Protein AF-A0AAE9XH60-F1 (afdb_monomer_lite)

Secondary structure (DSSP, 8-state):
-HHHHHHHHHHHHTT-HHHHHHHHHHHHHHHHHHHHHHHHHHHHHHHHHHTTS-SSS-TTGGGSSSTTS---------S-S--BTTB-HHHHHHHHHHBT-BTTPPPPTHHHHTS---HHHHHHHHHHTTSEEEPPHHHHGGGS-HHHHHHHHHHTT----S-HHHHHHHHHHHS-GGGTTTTSPPBEEE-HHHHHHHHHTHHHHHHHHTPPTTSSSSTTTTGGGTT-SS-HHHHHHHHHHHHHHHHHHTT-HHHHHHHHHHHHHHHHHTT-HHHHHHHHHHHHHHHHHT--TT--S---S-TT----HHHHHHHHHHHHHHT--HHHHHHHHHHHHHHHHHHHSS---SSSHHHHHHHHHHHHHS-HHHHHHHHHHHHHTS-GGG-

Organism: NCBI:txid81947

Structure (mmCIF, N/CA/C/O backbone):
data_AF-A0AAE9XH60-F1
#
_entry.id   AF-A0AAE9XH60-F1
#
loop_
_atom_site.group_PDB
_atom_site.id
_atom_site.type_symbol
_atom_site.label_atom_id
_atom_site.label_alt_id
_atom_site.label_comp_id
_atom_site.label_asym_id
_atom_site.label_entity_id
_atom_site.label_seq_id
_atom_site.pdbx_PDB_ins_code
_atom_site.Cartn_x
_atom_site.Cartn_y
_atom_site.Cartn_z
_atom_site.occupancy
_atom_site.B_iso_or_equiv
_atom_site.auth_seq_id
_atom_site.auth_comp_id
_atom_site.auth_asym_id
_atom_site.auth_atom_id
_atom_site.pdbx_PDB_model_num
ATOM 1 N N . MET A 1 1 ? 14.875 56.771 -3.439 1.00 47.34 1 MET A N 1
ATOM 2 C CA . MET A 1 1 ? 14.968 55.932 -2.217 1.00 47.34 1 MET A CA 1
ATOM 3 C C . MET A 1 1 ? 15.640 54.571 -2.440 1.00 47.34 1 MET A C 1
ATOM 5 O O . MET A 1 1 ? 16.489 54.222 -1.636 1.00 47.34 1 MET A O 1
ATOM 9 N N . LYS A 1 2 ? 15.346 53.826 -3.523 1.00 45.19 2 LYS A N 1
ATOM 10 C CA . LYS A 1 2 ? 15.905 52.473 -3.769 1.00 45.19 2 LYS A CA 1
ATOM 11 C C . LYS A 1 2 ? 17.440 52.401 -3.945 1.00 45.19 2 LYS A C 1
ATOM 13 O O . LYS A 1 2 ? 18.044 51.425 -3.525 1.00 45.19 2 LYS A O 1
ATOM 18 N N . TRP A 1 3 ? 18.081 53.445 -4.477 1.00 43.66 3 TRP A N 1
ATOM 19 C CA . TRP A 1 3 ? 19.537 53.461 -4.717 1.00 43.66 3 TRP A CA 1
ATOM 20 C C . TRP A 1 3 ? 20.393 53.748 -3.470 1.00 43.66 3 TRP A C 1
ATOM 22 O O . TRP A 1 3 ? 21.514 53.261 -3.369 1.00 43.66 3 TRP A O 1
ATOM 32 N N . ILE A 1 4 ? 19.849 54.469 -2.483 1.00 50.78 4 ILE A N 1
ATOM 33 C CA . ILE A 1 4 ? 20.555 54.797 -1.229 1.00 50.78 4 ILE A CA 1
ATOM 34 C C . ILE A 1 4 ? 20.673 53.557 -0.328 1.00 50.78 4 ILE A C 1
ATOM 36 O O . ILE A 1 4 ? 21.695 53.350 0.317 1.00 50.78 4 ILE A O 1
ATOM 40 N N . VAL A 1 5 ? 19.660 52.684 -0.348 1.00 58.56 5 VAL A N 1
ATOM 41 C CA . VAL A 1 5 ? 19.666 51.409 0.389 1.00 58.56 5 VAL A CA 1
ATOM 42 C C . VAL A 1 5 ? 20.679 50.424 -0.211 1.00 58.56 5 VAL A C 1
ATOM 44 O O . VAL A 1 5 ? 21.355 49.712 0.528 1.00 58.56 5 VAL A O 1
ATOM 47 N N . LEU A 1 6 ? 20.844 50.427 -1.539 1.00 56.94 6 LEU A N 1
ATOM 48 C CA . LEU A 1 6 ? 21.797 49.556 -2.234 1.00 56.94 6 LEU A CA 1
ATOM 49 C C . LEU A 1 6 ? 23.259 49.936 -1.928 1.00 56.94 6 LEU A C 1
ATOM 51 O O . LEU A 1 6 ? 24.087 49.059 -1.701 1.00 56.94 6 LEU A O 1
ATOM 55 N N . LEU A 1 7 ? 23.556 51.239 -1.853 1.00 55.78 7 LEU A N 1
ATOM 56 C CA . LEU A 1 7 ? 24.882 51.759 -1.487 1.00 55.78 7 LEU A CA 1
ATOM 57 C C . LEU A 1 7 ? 25.247 51.471 -0.021 1.00 55.78 7 LEU A C 1
ATOM 59 O O . LEU A 1 7 ? 26.394 51.130 0.263 1.00 55.78 7 LEU A O 1
ATOM 63 N N . PHE A 1 8 ? 24.278 51.531 0.899 1.00 55.59 8 PHE A N 1
ATOM 64 C CA . PHE A 1 8 ? 24.496 51.167 2.305 1.00 55.59 8 PHE A CA 1
ATOM 65 C C . PHE A 1 8 ? 24.752 49.666 2.500 1.00 55.59 8 PHE A C 1
ATOM 67 O O . PHE A 1 8 ? 25.595 49.288 3.311 1.00 55.59 8 PHE A O 1
ATOM 74 N N . LEU A 1 9 ? 24.076 48.805 1.733 1.00 54.19 9 LEU A N 1
ATOM 75 C CA . LEU A 1 9 ? 24.290 47.355 1.781 1.00 54.19 9 LEU A CA 1
ATOM 76 C C . LEU A 1 9 ? 25.661 46.954 1.216 1.00 54.19 9 LEU A C 1
ATOM 78 O O . LEU A 1 9 ? 26.329 46.102 1.796 1.00 54.19 9 LEU A O 1
ATOM 82 N N . LEU A 1 10 ? 26.123 47.612 0.147 1.00 55.69 10 LEU A N 1
ATOM 83 C CA . LEU A 1 10 ? 27.449 47.37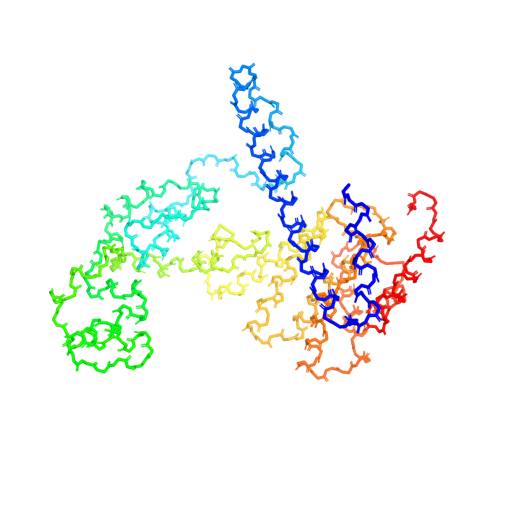6 -0.440 1.00 55.69 10 LEU A CA 1
ATOM 84 C C . LEU A 1 10 ? 28.598 47.762 0.505 1.00 55.69 10 LEU A C 1
ATOM 86 O O . LEU A 1 10 ? 29.584 47.034 0.592 1.00 55.69 10 LEU A O 1
ATOM 90 N N . ALA A 1 11 ? 28.451 48.851 1.266 1.00 52.69 11 ALA A N 1
ATOM 91 C CA . ALA A 1 11 ? 29.436 49.249 2.274 1.00 52.69 11 ALA A CA 1
ATOM 92 C C . ALA A 1 11 ? 29.479 48.289 3.483 1.00 52.69 11 ALA A C 1
ATOM 94 O O . ALA A 1 11 ? 30.538 48.083 4.071 1.00 52.69 11 ALA A O 1
ATOM 95 N N . PHE A 1 12 ? 28.350 47.663 3.836 1.00 52.47 12 PHE A N 1
ATOM 96 C CA . PHE A 1 12 ? 28.241 46.758 4.988 1.00 52.47 12 PHE A CA 1
ATOM 97 C C . PHE A 1 12 ? 28.785 45.342 4.700 1.00 52.47 12 PHE A C 1
ATOM 99 O O . PHE A 1 12 ? 29.348 44.691 5.583 1.00 52.47 12 PHE A O 1
ATOM 106 N N . VAL A 1 13 ? 28.682 44.878 3.448 1.00 56.28 13 VAL A N 1
ATOM 107 C CA . VAL A 1 13 ? 29.191 43.566 2.994 1.00 56.28 13 VAL A CA 1
ATOM 108 C C . VAL A 1 13 ? 30.725 43.490 3.023 1.00 56.28 13 VAL A C 1
ATOM 110 O O . VAL A 1 13 ? 31.279 42.417 3.252 1.00 56.28 13 VAL A O 1
ATOM 113 N N . LEU A 1 14 ? 31.424 44.623 2.892 1.00 56.66 14 LEU A N 1
ATOM 114 C CA . LEU A 1 14 ? 32.892 44.685 2.920 1.00 56.66 14 LEU A CA 1
ATOM 115 C C . LEU A 1 14 ? 33.515 44.528 4.321 1.00 56.66 14 LEU A C 1
ATOM 117 O O . LEU A 1 14 ? 34.731 44.389 4.415 1.00 56.66 14 LEU A O 1
ATOM 121 N N . HIS A 1 15 ? 32.730 44.550 5.406 1.00 55.91 15 HIS A N 1
ATOM 122 C CA . HIS A 1 15 ? 33.256 44.422 6.777 1.00 55.91 15 HIS A CA 1
ATOM 123 C C . HIS A 1 15 ? 32.816 43.150 7.522 1.00 55.91 15 HIS A C 1
ATOM 125 O O . HIS A 1 15 ? 33.519 42.731 8.437 1.00 55.91 15 HIS A O 1
ATOM 131 N N . TYR A 1 16 ? 31.713 42.492 7.132 1.00 57.22 16 TYR A N 1
ATOM 132 C CA . TYR A 1 16 ? 31.196 41.300 7.832 1.00 57.22 16 TYR A CA 1
ATOM 133 C C . TYR A 1 16 ? 30.570 40.269 6.865 1.00 57.22 16 TYR A C 1
ATOM 135 O O . TYR A 1 16 ? 29.342 40.156 6.783 1.00 57.22 16 TYR A O 1
ATOM 143 N N . PRO A 1 17 ? 31.376 39.485 6.123 1.00 56.09 17 PRO A N 1
ATOM 144 C CA . PRO A 1 17 ? 30.896 38.692 4.983 1.00 56.09 17 PRO A CA 1
ATOM 145 C C . PRO A 1 17 ? 29.985 37.509 5.361 1.00 56.09 17 PRO A C 1
ATOM 147 O O . PRO A 1 17 ? 29.078 37.171 4.606 1.00 56.09 17 PRO A O 1
ATOM 150 N N . LEU A 1 18 ? 30.159 36.893 6.539 1.00 51.31 18 LEU A N 1
ATOM 151 C CA . LEU A 1 18 ? 29.375 35.704 6.920 1.00 51.31 18 LEU A CA 1
ATOM 152 C C . LEU A 1 18 ? 27.974 36.024 7.471 1.00 51.31 18 LEU A C 1
ATOM 154 O O . LEU A 1 18 ? 27.040 35.255 7.262 1.00 51.31 18 LEU A O 1
ATOM 158 N N . GLN A 1 19 ? 27.811 37.151 8.170 1.00 52.44 19 GLN A N 1
ATOM 159 C CA . GLN A 1 19 ? 26.521 37.552 8.754 1.00 52.44 19 GLN A CA 1
ATOM 160 C C . GLN A 1 19 ? 25.646 38.327 7.759 1.00 52.44 19 GLN A C 1
ATOM 162 O O . GLN A 1 19 ? 24.423 38.323 7.864 1.00 52.44 19 GLN A O 1
ATOM 167 N N . THR A 1 20 ? 26.250 38.962 6.754 1.00 56.00 20 THR A N 1
ATOM 168 C CA . THR A 1 20 ? 25.506 39.667 5.701 1.00 56.00 20 THR A CA 1
ATOM 169 C C . THR A 1 20 ? 24.875 38.707 4.696 1.00 56.00 20 THR A C 1
ATOM 171 O O . THR A 1 20 ? 23.743 38.934 4.277 1.00 56.00 20 THR A O 1
ATOM 174 N N . LEU A 1 21 ? 25.530 37.585 4.380 1.00 55.81 21 LEU A N 1
ATOM 175 C CA . LEU A 1 21 ? 24.995 36.555 3.480 1.00 55.81 21 LEU A CA 1
ATOM 176 C C . LEU A 1 21 ? 23.714 35.897 4.015 1.00 55.81 21 LEU A C 1
ATOM 178 O O . LEU A 1 21 ? 22.765 35.689 3.260 1.00 55.81 21 LEU A O 1
ATOM 182 N N . THR A 1 22 ? 23.645 35.628 5.321 1.00 56.66 22 THR A N 1
ATOM 183 C CA . THR A 1 22 ? 22.450 35.054 5.962 1.00 56.66 22 THR A CA 1
ATOM 184 C C . THR A 1 22 ? 21.297 36.051 6.034 1.00 56.66 22 THR A C 1
ATOM 186 O O . THR A 1 22 ? 20.153 35.677 5.778 1.00 56.66 22 THR A O 1
ATOM 189 N N . ILE A 1 23 ? 21.580 37.329 6.298 1.00 61.91 23 ILE A N 1
ATOM 190 C CA . ILE A 1 23 ? 20.565 38.394 6.297 1.00 61.91 23 ILE A CA 1
ATOM 191 C C . ILE A 1 23 ? 20.025 38.632 4.880 1.00 61.91 23 ILE A C 1
ATOM 193 O O . ILE A 1 23 ? 18.813 38.741 4.697 1.00 61.91 23 ILE A O 1
ATOM 197 N N . VAL A 1 24 ? 20.890 38.644 3.861 1.00 66.44 24 VAL A N 1
ATOM 198 C CA . VAL A 1 24 ? 20.470 38.776 2.455 1.00 66.44 24 VAL A CA 1
ATOM 199 C C . VAL A 1 24 ? 19.635 37.569 2.023 1.00 66.44 24 VAL A C 1
ATOM 201 O O . VAL A 1 24 ? 18.559 37.757 1.459 1.00 66.44 24 VAL A O 1
ATOM 204 N N . ALA A 1 25 ? 20.052 36.343 2.354 1.00 63.31 25 ALA A N 1
ATOM 205 C CA . ALA A 1 25 ? 19.274 35.135 2.067 1.00 63.31 25 ALA A CA 1
ATOM 206 C C . ALA A 1 25 ? 17.896 35.153 2.753 1.00 63.31 25 ALA A C 1
ATOM 208 O O . ALA A 1 25 ? 16.892 34.766 2.150 1.00 63.31 25 ALA A O 1
ATOM 209 N N . PHE A 1 26 ? 17.820 35.662 3.986 1.00 64.19 26 PHE A N 1
ATOM 210 C CA . PHE A 1 26 ? 16.566 35.807 4.723 1.00 64.19 26 PHE A CA 1
ATOM 211 C C . PHE A 1 26 ? 15.634 36.852 4.088 1.00 64.19 26 PHE A C 1
ATOM 213 O O . PHE A 1 26 ? 14.449 36.582 3.894 1.00 64.19 26 PHE A O 1
ATOM 220 N N . ILE A 1 27 ? 16.162 38.009 3.677 1.00 68.88 27 ILE A N 1
ATOM 221 C CA . ILE A 1 27 ? 15.387 39.065 3.001 1.00 68.88 27 ILE A CA 1
ATOM 222 C C . ILE A 1 27 ? 14.888 38.598 1.624 1.00 68.88 27 ILE A C 1
ATOM 224 O O . ILE A 1 27 ? 13.738 38.861 1.266 1.00 68.88 27 ILE A O 1
ATOM 228 N N . VAL A 1 28 ? 15.713 37.874 0.860 1.00 75.56 28 VAL A N 1
ATOM 229 C CA . VAL A 1 28 ? 15.308 37.282 -0.428 1.00 75.56 28 VAL A CA 1
ATOM 230 C C . VAL A 1 28 ? 14.214 36.232 -0.218 1.00 75.56 28 VAL A C 1
ATOM 232 O O . VAL A 1 28 ? 13.217 36.242 -0.936 1.00 75.56 28 VAL A O 1
ATOM 235 N N . SER A 1 29 ? 14.339 35.391 0.811 1.00 62.66 29 SER A N 1
ATOM 236 C CA . SER A 1 29 ? 13.329 34.379 1.152 1.00 62.66 29 SER A CA 1
ATOM 237 C C . SER A 1 29 ? 11.988 35.004 1.552 1.00 62.66 29 SER A C 1
ATOM 239 O O . SER A 1 29 ? 10.938 34.526 1.126 1.00 62.66 29 SER A O 1
ATOM 241 N N . ILE A 1 30 ? 12.007 36.104 2.315 1.00 68.50 30 ILE A N 1
ATOM 242 C CA . ILE A 1 30 ? 10.795 36.860 2.666 1.00 68.50 30 ILE A CA 1
ATOM 243 C C . ILE A 1 30 ? 10.159 37.480 1.419 1.00 68.50 30 ILE A C 1
ATOM 245 O O . ILE A 1 30 ? 8.950 37.361 1.243 1.00 68.50 30 ILE A O 1
ATOM 249 N N . ASN A 1 31 ? 10.944 38.094 0.529 1.00 68.69 31 ASN A N 1
ATOM 250 C CA . ASN A 1 31 ? 10.406 38.682 -0.702 1.00 68.69 31 ASN A CA 1
ATOM 251 C C . ASN A 1 31 ? 9.804 37.626 -1.640 1.00 68.69 31 ASN A C 1
ATOM 253 O O . ASN A 1 31 ? 8.709 37.836 -2.156 1.00 68.69 31 ASN A O 1
ATOM 257 N N . LEU A 1 32 ? 10.451 36.467 -1.806 1.00 65.81 32 LEU A N 1
ATOM 258 C CA . LEU A 1 32 ? 9.902 35.351 -2.588 1.00 65.81 32 LEU A CA 1
ATOM 259 C C . LEU A 1 32 ? 8.606 34.805 -1.973 1.00 65.81 32 LEU A C 1
ATOM 261 O O . LEU A 1 32 ? 7.656 34.495 -2.692 1.00 65.81 32 LEU A O 1
ATOM 265 N N . PHE A 1 33 ? 8.537 34.721 -0.643 1.00 68.19 33 PHE A N 1
ATOM 266 C CA . PHE A 1 33 ? 7.332 34.289 0.064 1.00 68.19 33 PHE A CA 1
ATOM 267 C C . PHE A 1 33 ? 6.174 35.287 -0.083 1.00 68.19 33 PHE A C 1
ATOM 269 O O . PHE A 1 33 ? 5.034 34.874 -0.301 1.00 68.19 33 PHE A O 1
ATOM 276 N N . LEU A 1 34 ? 6.453 36.590 0.013 1.00 62.59 34 LEU A N 1
ATOM 277 C CA . LEU A 1 34 ? 5.450 37.640 -0.164 1.00 62.59 34 LEU A CA 1
ATOM 278 C C . LEU A 1 34 ? 4.940 37.689 -1.607 1.00 62.59 34 LEU A C 1
ATOM 280 O O . LEU A 1 34 ? 3.728 37.723 -1.806 1.00 62.59 34 LEU A O 1
ATOM 284 N N . HIS A 1 35 ? 5.825 37.565 -2.598 1.00 65.00 35 HIS A N 1
ATOM 285 C CA . HIS A 1 35 ? 5.431 37.553 -4.006 1.00 65.00 35 HIS A CA 1
ATOM 286 C C . HIS A 1 35 ? 4.555 36.338 -4.355 1.00 65.00 35 HIS A C 1
ATOM 288 O O . HIS A 1 35 ? 3.482 36.486 -4.934 1.00 65.00 35 HIS A O 1
ATOM 294 N N . LYS A 1 36 ? 4.922 35.142 -3.871 1.00 58.06 36 LYS A N 1
ATOM 295 C CA . LYS A 1 36 ? 4.117 33.918 -4.043 1.00 58.06 36 LYS A CA 1
ATOM 296 C C . LYS A 1 36 ? 2.751 34.000 -3.349 1.00 58.06 36 LYS A C 1
ATOM 298 O O . LYS A 1 36 ? 1.792 33.339 -3.750 1.00 58.06 36 LYS A O 1
ATOM 303 N N . ARG A 1 37 ? 2.645 34.792 -2.277 1.00 59.28 37 ARG A N 1
ATOM 304 C CA . ARG A 1 37 ? 1.380 35.052 -1.578 1.00 59.28 37 ARG A CA 1
ATOM 305 C C . ARG A 1 37 ? 0.504 36.042 -2.346 1.00 59.28 37 ARG A C 1
ATOM 307 O O . ARG A 1 37 ? -0.710 35.855 -2.357 1.00 59.28 37 ARG A O 1
ATOM 314 N N . GLU A 1 38 ? 1.095 37.044 -2.988 1.00 62.09 38 GLU A N 1
ATOM 315 C CA . GLU A 1 38 ? 0.388 37.969 -3.880 1.00 62.09 38 GLU A CA 1
ATOM 316 C C . GLU A 1 38 ? -0.140 37.252 -5.127 1.00 62.09 38 GLU A C 1
ATOM 318 O O . GLU A 1 38 ? -1.332 37.370 -5.391 1.00 62.09 38 GLU A O 1
ATOM 323 N N . GLU A 1 39 ? 0.657 36.403 -5.789 1.00 62.69 39 GLU A N 1
ATOM 324 C CA . GLU A 1 39 ? 0.196 35.567 -6.918 1.00 62.69 39 GLU A CA 1
ATOM 325 C C . GLU A 1 39 ? -0.960 34.636 -6.526 1.00 62.69 39 GLU A C 1
ATOM 327 O O . GLU A 1 39 ? -1.940 34.474 -7.248 1.00 62.69 39 GLU A O 1
ATOM 332 N N . LYS A 1 40 ? -0.894 34.025 -5.337 1.00 54.19 40 LYS A N 1
ATOM 333 C CA . LYS A 1 40 ? -1.969 33.144 -4.857 1.00 54.19 40 LYS A CA 1
ATOM 334 C C . LYS A 1 40 ? -3.251 33.914 -4.525 1.00 54.19 40 LYS A C 1
ATOM 336 O O . LYS A 1 40 ? -4.346 33.358 -4.626 1.00 54.19 40 LYS A O 1
ATOM 341 N N . ASN A 1 41 ? -3.123 35.171 -4.106 1.00 52.34 41 ASN A N 1
ATOM 342 C CA . ASN A 1 41 ? -4.258 36.044 -3.832 1.00 52.34 41 ASN A CA 1
ATOM 343 C C . ASN A 1 41 ? -4.838 36.643 -5.121 1.00 52.34 41 ASN A C 1
ATOM 345 O O . ASN A 1 41 ? -6.061 36.749 -5.209 1.00 52.34 41 ASN A O 1
ATOM 349 N N . SER A 1 42 ? -4.015 36.961 -6.127 1.00 53.25 42 SER A N 1
ATOM 350 C CA . SER A 1 42 ? -4.494 37.389 -7.445 1.00 53.25 42 SER A CA 1
ATOM 351 C C . SER A 1 42 ? -5.225 36.250 -8.152 1.00 53.25 42 SER A C 1
ATOM 353 O O . SER A 1 42 ? -6.370 36.458 -8.535 1.00 53.25 42 SER A O 1
ATOM 355 N N . LEU A 1 43 ? -4.682 35.021 -8.157 1.00 45.84 43 LEU A N 1
ATOM 356 C CA . LEU A 1 43 ? -5.385 33.839 -8.688 1.00 45.84 43 LEU A CA 1
ATOM 357 C C . LEU A 1 43 ? -6.722 33.584 -7.979 1.00 45.84 43 LEU A C 1
ATOM 359 O O . LEU A 1 43 ? -7.718 33.272 -8.619 1.00 45.84 43 LEU A O 1
ATOM 363 N N . LYS A 1 44 ? -6.781 33.726 -6.648 1.00 40.28 44 LYS A N 1
ATOM 364 C CA . LYS A 1 44 ? -8.047 33.584 -5.905 1.00 40.28 44 LYS A CA 1
ATOM 365 C C . LYS A 1 44 ? -9.064 34.672 -6.243 1.00 40.28 44 LYS A C 1
ATOM 367 O O . LYS A 1 44 ? -10.261 34.405 -6.192 1.00 40.28 44 LYS A O 1
ATOM 372 N N . THR A 1 45 ? -8.608 35.886 -6.537 1.00 42.44 45 THR A N 1
ATOM 373 C CA . THR A 1 45 ? -9.490 37.001 -6.909 1.00 42.44 45 THR A CA 1
ATOM 374 C C . THR A 1 45 ? -10.011 36.805 -8.334 1.00 42.44 45 THR A C 1
ATOM 376 O O . THR A 1 45 ? -11.209 36.926 -8.561 1.00 42.44 45 THR A O 1
ATOM 379 N N . GLU A 1 46 ? -9.152 36.345 -9.243 1.00 41.34 46 GLU A N 1
ATOM 380 C CA . GLU A 1 46 ? -9.474 36.041 -10.641 1.00 41.34 46 GLU A CA 1
ATOM 381 C C . GLU A 1 46 ? -10.448 34.853 -10.776 1.00 41.34 46 GLU A C 1
ATOM 383 O O . GLU A 1 46 ? -11.403 34.927 -11.548 1.00 41.34 46 GLU A O 1
ATOM 388 N N . ILE A 1 47 ? -10.302 33.810 -9.943 1.00 43.81 47 ILE A N 1
ATOM 389 C CA . ILE A 1 47 ? -11.246 32.674 -9.835 1.00 43.81 47 ILE A CA 1
ATOM 390 C C . ILE A 1 47 ? -12.615 33.120 -9.285 1.00 43.81 47 ILE A C 1
ATOM 392 O O . ILE A 1 47 ? -13.664 32.663 -9.738 1.00 43.81 47 ILE A O 1
ATOM 396 N N . ASN A 1 48 ? -12.637 34.041 -8.318 1.00 37.66 48 ASN A N 1
ATOM 397 C CA . ASN A 1 48 ? -13.888 34.545 -7.744 1.00 37.66 48 ASN A CA 1
ATOM 398 C C . ASN A 1 48 ? -14.622 35.530 -8.675 1.00 37.66 48 ASN A C 1
ATOM 400 O O . ASN A 1 48 ? -15.847 35.635 -8.601 1.00 37.66 48 ASN A O 1
ATOM 404 N N . GLU A 1 49 ? -13.904 36.236 -9.552 1.00 39.75 49 GLU A N 1
ATOM 405 C CA . GLU A 1 49 ? -14.493 37.098 -10.586 1.00 39.75 49 GLU A CA 1
ATOM 406 C C . GLU A 1 49 ? -14.995 36.296 -11.801 1.00 39.75 49 GLU A C 1
ATOM 408 O O . GLU A 1 49 ? -16.060 36.610 -12.336 1.00 39.75 49 GLU A O 1
ATOM 413 N N . THR A 1 50 ? -14.329 35.197 -12.179 1.00 40.38 50 THR A N 1
ATOM 414 C CA . THR A 1 50 ? -14.819 34.277 -13.231 1.00 40.38 50 THR A CA 1
ATOM 415 C C . THR A 1 50 ? -16.071 33.499 -12.813 1.00 40.38 50 THR A C 1
ATOM 417 O O . THR A 1 50 ? -16.952 33.281 -13.646 1.00 40.38 50 THR A O 1
ATOM 420 N N . HIS A 1 51 ? -16.234 33.176 -11.524 1.00 38.34 51 HIS A N 1
ATOM 421 C CA . HIS A 1 51 ? -17.461 32.557 -11.000 1.00 38.34 51 HIS A CA 1
ATOM 422 C C . HIS A 1 51 ? -18.662 33.511 -10.887 1.00 38.34 51 HIS A C 1
ATOM 424 O O . HIS A 1 51 ? -19.792 33.041 -10.811 1.00 38.34 51 HIS A O 1
ATOM 430 N N . LYS A 1 52 ? -18.458 34.837 -10.905 1.00 36.38 52 LYS A N 1
ATOM 431 C CA . LYS A 1 52 ? -19.563 35.817 -10.926 1.00 36.38 52 LYS A CA 1
ATOM 432 C C . LYS A 1 52 ? -20.050 36.177 -12.333 1.00 36.38 52 LYS A C 1
ATOM 434 O O . LYS A 1 52 ? -21.138 36.726 -12.456 1.00 36.38 52 LYS A O 1
ATOM 439 N N . ASN A 1 53 ? -19.274 35.865 -13.374 1.00 35.00 53 ASN A N 1
ATOM 440 C CA . ASN A 1 53 ? -19.574 36.233 -14.763 1.00 35.00 53 ASN A CA 1
ATOM 441 C C . ASN A 1 53 ? -19.962 35.044 -15.667 1.00 35.00 53 ASN A C 1
ATOM 443 O O . ASN A 1 53 ? -20.151 35.236 -16.864 1.00 35.00 53 ASN A O 1
ATOM 447 N N . THR A 1 54 ? -20.119 33.832 -15.123 1.00 35.16 54 THR A N 1
ATOM 448 C CA . THR A 1 54 ? -20.474 32.615 -15.884 1.00 35.16 54 THR A CA 1
ATOM 449 C C . THR A 1 54 ? -21.842 32.023 -15.517 1.00 35.16 54 THR A C 1
ATOM 451 O O . THR A 1 54 ? -22.043 30.820 -15.614 1.00 35.16 54 THR A O 1
ATOM 454 N N . ASP A 1 55 ? -22.830 32.863 -15.191 1.00 35.19 55 ASP A N 1
ATOM 455 C CA . ASP A 1 55 ? -24.244 32.445 -15.071 1.00 35.19 55 ASP A CA 1
ATOM 456 C C . ASP A 1 55 ? -24.996 32.410 -16.423 1.00 35.19 55 ASP A C 1
ATOM 458 O O . ASP A 1 55 ? -26.222 32.357 -16.459 1.00 35.19 55 ASP A O 1
ATOM 462 N N . ASN A 1 56 ? -24.294 32.433 -17.567 1.00 36.47 56 ASN A N 1
ATOM 463 C CA . ASN A 1 56 ? -24.940 32.351 -18.886 1.00 36.47 56 ASN A CA 1
ATOM 464 C C . ASN A 1 56 ? -24.048 31.769 -20.003 1.00 36.47 56 ASN A C 1
ATOM 466 O O . ASN A 1 56 ? -23.891 32.360 -21.072 1.00 36.47 56 ASN A O 1
ATOM 470 N N . SER A 1 57 ? -23.481 30.578 -19.795 1.00 33.31 57 SER A N 1
ATOM 471 C CA . SER A 1 57 ? -22.863 29.815 -20.893 1.00 33.31 57 SER A CA 1
ATOM 472 C C . SER A 1 57 ? -23.028 28.301 -20.727 1.00 33.31 57 SER A C 1
ATOM 474 O O . SER A 1 57 ? -23.016 27.775 -19.619 1.00 33.31 57 SER A O 1
ATOM 476 N N . ASN A 1 58 ? -23.242 27.637 -21.863 1.00 34.53 58 ASN A N 1
ATOM 477 C CA . ASN A 1 58 ? -23.681 26.252 -22.055 1.00 34.53 58 ASN A CA 1
ATOM 478 C C . ASN A 1 58 ? -22.682 25.218 -21.462 1.00 34.53 58 ASN A C 1
ATOM 480 O O . ASN A 1 58 ? -21.482 25.377 -21.685 1.00 34.53 58 ASN A O 1
ATOM 484 N N . PRO A 1 59 ? -23.112 24.133 -20.775 1.00 32.22 59 PRO A N 1
ATOM 485 C CA . PRO A 1 59 ? -22.223 23.240 -20.007 1.00 32.22 59 PRO A CA 1
ATOM 486 C C . PRO A 1 59 ? -21.207 22.402 -20.809 1.00 32.22 59 PRO A C 1
ATOM 488 O O . PRO A 1 59 ? -20.462 21.628 -20.212 1.00 32.22 59 PRO A O 1
ATOM 491 N N . ASN A 1 60 ? -21.167 22.513 -22.139 1.00 36.22 60 ASN A N 1
ATOM 492 C CA . ASN A 1 60 ? -20.363 21.630 -22.989 1.00 36.22 60 ASN A CA 1
ATOM 493 C C . ASN A 1 60 ? -18.906 22.082 -23.192 1.00 36.22 60 ASN A C 1
ATOM 495 O O . ASN A 1 60 ? -18.068 21.249 -23.528 1.00 36.22 60 ASN A O 1
ATOM 499 N N . ASP A 1 61 ? -18.561 23.343 -22.925 1.00 30.80 61 ASP A N 1
ATOM 500 C CA . ASP A 1 61 ? -17.211 23.850 -23.232 1.00 30.80 61 ASP A CA 1
ATOM 501 C C . ASP A 1 61 ? -16.175 23.583 -22.119 1.00 30.80 61 ASP A C 1
ATOM 503 O O . ASP A 1 61 ? -14.969 23.645 -22.353 1.00 30.80 61 ASP A O 1
ATOM 507 N N . LEU A 1 62 ? -16.616 23.170 -20.924 1.00 31.11 62 LEU A N 1
ATOM 508 C CA . LEU A 1 62 ? -15.742 22.709 -19.829 1.00 31.11 62 LEU A CA 1
ATOM 509 C C . LEU A 1 62 ? -15.324 21.230 -19.955 1.00 31.11 62 LEU A C 1
ATOM 511 O O . LEU A 1 62 ? -14.489 20.761 -19.179 1.00 31.11 62 LEU A O 1
ATOM 515 N N . MET A 1 63 ? -15.860 20.493 -20.936 1.00 32.38 63 MET A N 1
ATOM 516 C CA . MET A 1 63 ? -15.523 19.080 -21.163 1.00 32.38 63 MET A CA 1
ATOM 517 C C . MET A 1 63 ? -14.272 18.850 -22.024 1.00 32.38 63 MET A C 1
ATOM 519 O O . MET A 1 63 ? -13.747 17.741 -22.025 1.00 32.38 63 MET A O 1
ATOM 523 N N . ILE A 1 64 ? -13.748 19.864 -22.722 1.00 30.27 64 ILE A N 1
ATOM 524 C CA . ILE A 1 64 ? -12.697 19.648 -23.738 1.00 30.27 64 ILE A CA 1
ATOM 525 C C . ILE A 1 64 ? -11.268 19.703 -23.156 1.00 30.27 64 ILE A C 1
ATOM 527 O O . ILE A 1 64 ? -10.349 19.135 -23.737 1.00 30.27 64 ILE A O 1
ATOM 531 N N . TYR A 1 65 ? -11.055 20.298 -21.976 1.00 26.59 65 TYR A N 1
ATOM 532 C CA . TYR A 1 65 ? -9.705 20.415 -21.388 1.00 26.59 65 TYR A CA 1
ATOM 533 C C . TYR A 1 65 ? -9.340 19.304 -20.385 1.00 26.59 65 TYR A C 1
ATOM 535 O O . TYR A 1 65 ? -8.167 19.115 -20.073 1.00 26.59 65 TYR A O 1
ATOM 543 N N . ASN A 1 66 ? -10.322 18.526 -19.913 1.00 32.81 66 ASN A N 1
ATOM 544 C CA . ASN A 1 66 ? -10.110 17.425 -18.959 1.00 32.81 66 ASN A CA 1
ATOM 545 C C . ASN A 1 66 ? -10.124 16.027 -19.609 1.00 32.81 66 ASN A C 1
ATOM 547 O O . ASN A 1 66 ? -9.919 15.028 -18.921 1.00 32.81 66 ASN A O 1
ATOM 551 N N . SER A 1 67 ? -10.327 15.931 -20.928 1.00 31.23 67 SER A N 1
ATOM 552 C CA . SER A 1 67 ? -10.441 14.660 -21.657 1.00 31.23 67 SER A CA 1
ATOM 553 C C . SER A 1 67 ? -9.110 14.074 -22.152 1.00 31.23 67 SER A C 1
ATOM 555 O O . SER A 1 67 ? -9.124 13.054 -22.831 1.00 31.23 67 SER A O 1
ATOM 557 N N . ALA A 1 68 ? -7.959 14.679 -21.829 1.00 30.58 68 ALA A N 1
ATOM 558 C CA . ALA A 1 68 ? -6.657 14.253 -22.363 1.00 30.58 68 ALA A CA 1
ATOM 559 C C . ALA A 1 68 ? -5.723 13.544 -21.360 1.00 30.58 68 ALA A C 1
ATOM 561 O O . ALA A 1 68 ? -4.619 13.175 -21.747 1.00 30.58 68 ALA A O 1
ATOM 562 N N . GLN A 1 69 ? -6.113 13.343 -20.094 1.00 32.38 69 GLN A N 1
ATOM 563 C CA . GLN A 1 69 ? -5.244 12.704 -19.078 1.00 32.38 69 GLN A CA 1
ATOM 564 C C . GLN A 1 69 ? -5.959 11.719 -18.140 1.00 32.38 69 GLN A C 1
ATOM 566 O O . GLN A 1 69 ? -5.401 11.301 -17.136 1.00 32.38 69 GLN A O 1
ATOM 571 N N . ASN A 1 70 ? -7.175 11.295 -18.477 1.00 34.25 70 ASN A N 1
ATOM 572 C CA . ASN A 1 70 ? -7.878 10.250 -17.743 1.00 34.25 70 ASN A CA 1
ATOM 573 C C . ASN A 1 70 ? -8.537 9.292 -18.736 1.00 34.25 70 ASN A C 1
ATOM 575 O O . ASN A 1 70 ? -9.753 9.314 -18.917 1.00 34.25 70 ASN A O 1
ATOM 579 N N . GLU A 1 71 ? -7.753 8.385 -19.325 1.00 28.77 71 GLU A N 1
ATOM 580 C CA . GLU A 1 71 ? -8.300 7.074 -19.697 1.00 28.77 71 GLU A CA 1
ATOM 581 C C . GLU A 1 71 ? -8.578 6.298 -18.404 1.00 28.77 71 GLU A C 1
ATOM 583 O O . GLU A 1 71 ? -7.910 5.333 -18.037 1.00 28.77 71 GLU A O 1
ATOM 588 N N . THR A 1 72 ? -9.586 6.777 -17.681 1.00 32.56 72 THR A N 1
ATOM 589 C CA . THR A 1 72 ? -10.338 5.951 -16.759 1.00 32.56 72 THR A CA 1
ATOM 590 C C . THR A 1 72 ? -10.907 4.815 -17.591 1.00 32.56 72 THR A C 1
ATOM 592 O O . THR A 1 72 ? -11.527 5.026 -18.636 1.00 32.56 72 THR A O 1
ATOM 595 N N . VAL A 1 73 ? -10.647 3.583 -17.158 1.00 31.25 73 VAL A N 1
ATOM 596 C CA . VAL A 1 73 ? -11.422 2.436 -17.616 1.00 31.25 73 VAL A CA 1
ATOM 597 C C . VAL A 1 73 ? -12.880 2.804 -17.376 1.00 31.25 73 VAL A C 1
ATOM 599 O O . VAL A 1 73 ? -13.319 2.953 -16.239 1.00 31.25 73 VAL A O 1
ATOM 602 N N . ASN A 1 74 ? -13.582 3.044 -18.475 1.00 26.48 74 ASN A N 1
ATOM 603 C CA . ASN A 1 74 ? -14.927 3.575 -18.503 1.00 26.48 74 ASN A CA 1
ATOM 604 C C . ASN A 1 74 ? -15.888 2.475 -18.021 1.00 26.48 74 ASN A C 1
ATOM 606 O O . ASN A 1 74 ? -16.468 1.746 -18.821 1.00 26.48 74 ASN A O 1
ATOM 610 N N . TYR A 1 75 ? -16.032 2.314 -16.702 1.00 36.59 75 TYR A N 1
ATOM 611 C CA . TYR A 1 75 ? -17.152 1.592 -16.095 1.00 36.59 75 TYR A CA 1
ATOM 612 C C . TYR A 1 75 ? -18.383 2.510 -16.119 1.00 36.59 75 TYR A C 1
ATOM 614 O O . TYR A 1 75 ? -18.900 2.951 -15.100 1.00 36.59 75 TYR A O 1
ATOM 622 N N . HIS A 1 76 ? -18.860 2.833 -17.319 1.00 31.78 76 HIS A N 1
ATOM 623 C CA . HIS A 1 76 ? -20.219 3.322 -17.516 1.00 31.78 76 HIS A CA 1
ATOM 624 C C . HIS A 1 76 ? -21.069 2.162 -18.020 1.00 31.78 76 HIS A C 1
ATOM 626 O O . HIS A 1 76 ? -21.269 1.956 -19.214 1.00 31.78 76 HIS A O 1
ATOM 632 N N . GLY A 1 77 ? -21.543 1.378 -17.054 1.00 28.16 77 GLY A N 1
ATOM 633 C CA . GLY A 1 77 ? -22.472 0.279 -17.257 1.00 28.16 77 GLY A CA 1
ATOM 634 C C . GLY A 1 77 ? -23.238 0.003 -15.969 1.00 28.16 77 GLY A C 1
ATOM 635 O O . GLY A 1 77 ? -22.717 -0.657 -15.085 1.00 28.16 77 GLY A O 1
ATOM 636 N N . SER A 1 78 ? -24.458 0.543 -15.893 1.00 29.53 78 SER A N 1
ATOM 637 C CA . SER A 1 78 ? -25.592 0.135 -15.043 1.00 29.53 78 SER A CA 1
ATOM 638 C C . SER A 1 78 ? -25.357 -0.193 -13.557 1.00 29.53 78 SER A C 1
ATOM 640 O O . SER A 1 78 ? -24.749 -1.195 -13.205 1.00 29.53 78 SER A O 1
ATOM 642 N N . LYS A 1 79 ? -26.050 0.562 -12.689 1.00 47.03 79 LYS A N 1
ATOM 643 C CA . LYS A 1 79 ? -26.539 0.120 -11.369 1.00 47.03 79 LYS A CA 1
ATOM 644 C C . LYS A 1 79 ? -26.875 -1.382 -11.350 1.00 47.03 79 LYS A C 1
ATOM 646 O O . LYS A 1 79 ? -27.701 -1.817 -12.151 1.00 47.03 79 LYS A O 1
ATOM 651 N N . SER A 1 80 ? -26.341 -2.073 -10.337 1.00 52.12 80 SER A N 1
ATOM 652 C CA . SER A 1 80 ? -26.448 -3.508 -10.002 1.00 52.12 80 SER A CA 1
ATOM 653 C C . SER A 1 80 ? -25.200 -4.316 -10.378 1.00 52.12 80 SER A C 1
ATOM 655 O O . SER A 1 80 ? -24.640 -4.120 -11.444 1.00 52.12 80 SER A O 1
ATOM 657 N N . ILE A 1 81 ? -24.861 -5.295 -9.525 1.00 45.53 81 ILE A N 1
ATOM 658 C CA . ILE A 1 81 ? -23.798 -6.318 -9.644 1.00 45.53 81 ILE A CA 1
ATOM 659 C C . ILE A 1 81 ? -22.522 -5.986 -8.848 1.00 45.53 81 ILE A C 1
ATOM 661 O O . ILE A 1 81 ? -21.463 -5.717 -9.399 1.00 45.53 81 ILE A O 1
ATOM 665 N N . ASN A 1 82 ? -22.656 -5.977 -7.517 1.00 54.59 82 ASN A N 1
ATOM 666 C CA . ASN A 1 82 ? -21.807 -6.713 -6.560 1.00 54.59 82 ASN A CA 1
ATOM 667 C C . ASN A 1 82 ? -22.161 -6.241 -5.142 1.00 54.59 82 ASN A C 1
ATOM 669 O O . ASN A 1 82 ? -21.417 -5.495 -4.511 1.00 54.59 82 ASN A O 1
ATOM 673 N N . SER A 1 83 ? -23.346 -6.621 -4.648 1.00 72.56 83 SER A N 1
ATOM 674 C CA . SER A 1 83 ? -23.666 -6.398 -3.238 1.00 72.56 83 SER A CA 1
ATOM 675 C C . SER A 1 83 ? -22.938 -7.445 -2.398 1.00 72.56 83 SER A C 1
ATOM 677 O O . SER A 1 83 ? -23.253 -8.634 -2.477 1.00 72.56 83 SER A O 1
ATOM 679 N N . PHE A 1 84 ? -21.998 -7.007 -1.577 1.00 87.56 84 PHE A N 1
ATOM 680 C CA . PHE A 1 84 ? -21.250 -7.837 -0.641 1.00 87.56 84 PHE A CA 1
ATOM 681 C C . PHE A 1 84 ? -22.038 -7.914 0.669 1.00 87.56 84 PHE A C 1
ATOM 683 O O . PHE A 1 84 ? -21.906 -7.057 1.536 1.00 87.56 84 PHE A O 1
ATOM 690 N N . ASP A 1 85 ? -22.948 -8.887 0.773 1.00 89.88 85 ASP A N 1
ATOM 691 C CA . ASP A 1 85 ? -23.940 -8.981 1.863 1.00 89.88 85 ASP A CA 1
ATOM 692 C C . ASP A 1 85 ? -24.847 -7.735 1.970 1.00 89.88 85 ASP A C 1
ATOM 694 O O . ASP A 1 85 ? -25.151 -7.244 3.056 1.00 89.88 85 ASP A O 1
ATOM 698 N N . GLY A 1 86 ? -25.276 -7.196 0.822 1.00 91.31 86 GLY A N 1
ATOM 699 C CA . GLY A 1 86 ? -26.104 -5.983 0.768 1.00 91.31 86 GLY A CA 1
ATOM 700 C C . GLY A 1 86 ? -25.323 -4.671 0.932 1.00 91.31 86 GLY A C 1
ATOM 701 O O . GLY A 1 86 ? -25.939 -3.599 0.988 1.00 91.31 86 GLY A O 1
ATOM 702 N N . LEU A 1 87 ? -23.988 -4.741 0.991 1.00 94.88 87 LEU A N 1
ATOM 703 C CA . LEU A 1 87 ? -23.098 -3.587 1.100 1.00 94.88 87 LEU A CA 1
ATOM 704 C C . LEU A 1 87 ? -22.315 -3.329 -0.189 1.00 94.88 87 LEU A C 1
ATOM 706 O O . LEU A 1 87 ? -21.986 -4.250 -0.938 1.00 94.88 87 LEU A O 1
ATOM 710 N N . GLU A 1 88 ? -21.993 -2.064 -0.422 1.00 95.38 88 GLU A N 1
ATOM 711 C CA . GLU A 1 88 ? -21.044 -1.634 -1.449 1.00 95.38 88 GLU A CA 1
ATOM 712 C C . GLU A 1 88 ? -19.603 -1.689 -0.912 1.00 95.38 88 GLU A C 1
ATOM 714 O O . GLU A 1 88 ? -19.361 -1.599 0.294 1.00 95.38 88 GLU A O 1
ATOM 719 N N . ILE A 1 89 ? -18.615 -1.781 -1.808 1.00 96.00 89 ILE A N 1
ATOM 720 C CA . ILE A 1 89 ? -17.186 -1.786 -1.436 1.00 96.00 89 ILE A CA 1
ATOM 721 C C . ILE A 1 89 ? -16.827 -0.534 -0.627 1.00 96.00 89 ILE A C 1
ATOM 723 O O . ILE A 1 89 ? -16.146 -0.625 0.397 1.00 96.00 89 ILE A O 1
ATOM 727 N N . GLY A 1 90 ? -17.333 0.628 -1.053 1.00 96.06 90 GLY A N 1
ATOM 728 C CA . GLY A 1 90 ? -17.158 1.886 -0.333 1.00 96.06 90 GLY A CA 1
ATOM 729 C C . GLY A 1 90 ? -17.696 1.837 1.093 1.00 96.06 90 GLY A C 1
ATOM 730 O O . GLY A 1 90 ? -17.057 2.368 1.996 1.00 96.06 90 GLY A O 1
ATOM 731 N N . GLU A 1 91 ? -18.830 1.170 1.320 1.00 97.50 91 GLU A N 1
ATOM 732 C CA . GLU A 1 91 ? -19.450 1.045 2.644 1.00 97.50 91 GLU A CA 1
ATOM 733 C C . GLU A 1 91 ? -18.633 0.133 3.569 1.00 97.50 91 GLU A C 1
ATOM 735 O O . GLU A 1 91 ? -18.463 0.449 4.747 1.00 97.50 91 GLU A O 1
ATOM 740 N N . ILE A 1 92 ? -18.062 -0.955 3.039 1.00 97.81 92 ILE A N 1
ATOM 741 C CA . ILE A 1 92 ? -17.149 -1.838 3.786 1.00 97.81 92 ILE A CA 1
ATOM 742 C C . ILE A 1 92 ? -15.896 -1.068 4.222 1.00 97.81 92 ILE A C 1
ATOM 744 O O . ILE A 1 92 ? -15.463 -1.162 5.371 1.00 97.81 92 ILE A O 1
ATOM 748 N N . ILE A 1 93 ? -15.327 -0.266 3.322 1.00 97.44 93 ILE A N 1
ATOM 749 C CA . ILE A 1 93 ? -14.127 0.532 3.605 1.00 97.44 93 ILE A CA 1
ATOM 750 C C . ILE A 1 93 ? -14.450 1.693 4.548 1.00 97.44 93 ILE A C 1
ATOM 752 O O . ILE A 1 93 ? -13.650 2.019 5.425 1.00 97.44 93 ILE A O 1
ATOM 756 N N . LEU A 1 94 ? -15.628 2.303 4.408 1.00 97.62 94 LEU A N 1
ATOM 757 C CA . LEU A 1 94 ? -16.101 3.349 5.310 1.00 97.62 94 LEU A CA 1
ATOM 758 C C . LEU A 1 94 ? -16.256 2.799 6.726 1.00 97.62 94 LEU A C 1
ATOM 760 O O . LEU A 1 94 ? -15.839 3.444 7.681 1.00 97.62 94 LEU A O 1
ATOM 764 N N . MET A 1 95 ? -16.790 1.591 6.860 1.00 97.38 95 MET A N 1
ATOM 765 C CA . MET A 1 95 ? -16.920 0.907 8.139 1.00 97.38 95 MET A CA 1
ATOM 766 C C . MET A 1 95 ? -15.557 0.662 8.820 1.00 97.38 95 MET A C 1
ATOM 768 O O . MET A 1 95 ? -15.442 0.944 10.011 1.00 97.38 95 MET A O 1
ATOM 772 N N . ASP A 1 96 ? -14.511 0.238 8.092 1.00 97.38 96 ASP A N 1
ATOM 773 C CA . ASP A 1 96 ? -13.131 0.166 8.630 1.00 97.38 96 ASP A CA 1
ATOM 774 C C . ASP A 1 96 ? -12.617 1.550 9.050 1.00 97.38 96 ASP A C 1
ATOM 776 O O . ASP A 1 96 ? -12.017 1.704 10.113 1.00 97.38 96 ASP A O 1
ATOM 780 N N . TRP A 1 97 ? -12.879 2.574 8.232 1.00 97.25 97 TRP A N 1
ATOM 781 C CA . TRP A 1 97 ? -12.428 3.935 8.508 1.00 97.25 97 TRP A CA 1
ATOM 782 C C . TRP A 1 97 ? -13.080 4.535 9.754 1.00 97.25 97 TRP A C 1
ATOM 784 O O . TRP A 1 97 ? -12.399 5.268 10.471 1.00 97.25 97 TRP A O 1
ATOM 794 N N . LEU A 1 98 ? -14.363 4.245 10.003 1.00 97.06 98 LEU A N 1
ATOM 795 C CA . LEU A 1 98 ? -15.159 4.799 11.104 1.00 97.06 98 LEU A CA 1
ATOM 796 C C . LEU A 1 98 ? -14.703 4.315 12.483 1.00 97.06 98 LEU A C 1
ATOM 798 O O . LEU A 1 98 ? -14.908 5.032 13.460 1.00 97.06 98 LEU A O 1
ATOM 802 N N . GLU A 1 99 ? -14.092 3.137 12.590 1.00 95.75 99 GLU A N 1
ATOM 803 C CA . GLU A 1 99 ? -13.677 2.572 13.876 1.00 95.75 99 GLU A CA 1
ATOM 804 C C . GLU A 1 99 ? -12.770 3.556 14.645 1.00 95.75 99 GLU A C 1
ATOM 806 O O . GLU A 1 99 ? -11.708 3.973 14.175 1.00 95.75 99 GLU A O 1
ATOM 811 N N . ASN A 1 100 ? -13.200 3.947 15.851 1.00 93.38 100 ASN A N 1
ATOM 812 C CA . ASN A 1 100 ? -12.559 4.955 16.711 1.00 93.38 100 ASN A CA 1
ATOM 813 C C . ASN A 1 100 ? -12.546 6.404 16.176 1.00 93.38 100 ASN A C 1
ATOM 815 O O . ASN A 1 100 ? -11.862 7.260 16.752 1.00 93.38 100 ASN A O 1
ATOM 819 N N . LYS A 1 101 ? -13.285 6.720 15.106 1.00 95.69 101 LYS A N 1
ATOM 820 C CA . LYS A 1 101 ? -13.482 8.103 14.636 1.00 95.69 101 LYS A CA 1
ATOM 821 C C . LYS A 1 101 ? -14.549 8.804 15.442 1.00 95.69 101 LYS A C 1
ATOM 823 O O . LYS A 1 101 ? -15.545 8.194 15.832 1.00 95.69 101 LYS A O 1
ATOM 828 N N . LYS A 1 102 ? -14.366 10.105 15.659 1.00 95.88 102 LYS A N 1
ATOM 829 C CA . LYS A 1 102 ? -15.393 10.923 16.306 1.00 95.88 102 LYS A CA 1
ATOM 830 C C . LYS A 1 102 ? -16.584 11.023 15.368 1.00 95.88 102 LYS A C 1
ATOM 832 O O . LYS A 1 102 ? -16.411 11.124 14.159 1.00 95.88 102 LYS A O 1
ATOM 837 N N . GLN A 1 103 ? -17.792 11.090 15.915 1.00 95.12 103 GLN A N 1
ATOM 838 C CA . GLN A 1 103 ? -18.991 11.268 15.084 1.00 95.12 103 GLN A CA 1
ATOM 839 C C . GLN A 1 103 ? -19.022 12.621 14.355 1.00 95.12 103 GLN A C 1
ATOM 841 O O . GLN A 1 103 ? -19.757 12.786 13.391 1.00 95.12 103 GLN A O 1
ATOM 846 N N . THR A 1 104 ? -18.211 13.581 14.805 1.00 93.88 104 THR A N 1
ATOM 847 C CA . THR A 1 104 ? -18.011 14.882 14.156 1.00 93.88 104 THR A CA 1
ATOM 848 C C . THR A 1 104 ? -16.957 14.859 13.049 1.00 93.88 104 THR A C 1
ATOM 850 O O . THR A 1 104 ? -16.804 15.860 12.354 1.00 93.88 104 THR A O 1
ATOM 853 N N . ASP A 1 105 ? -16.172 13.783 12.928 1.00 94.31 105 ASP A N 1
ATOM 854 C CA . ASP A 1 105 ? -15.132 13.689 11.905 1.00 94.31 105 ASP A CA 1
ATOM 855 C C . ASP A 1 105 ? -15.785 13.411 10.548 1.00 94.31 105 ASP A C 1
ATOM 857 O O . ASP A 1 105 ? -16.563 12.468 10.398 1.00 94.31 105 ASP A O 1
ATOM 861 N N . LEU A 1 106 ? -15.440 14.218 9.545 1.00 93.75 106 LEU A N 1
ATOM 862 C CA . LEU A 1 106 ? -15.918 14.017 8.183 1.00 93.75 106 LEU A CA 1
ATOM 863 C C . LEU A 1 106 ? -15.066 12.954 7.472 1.00 93.75 106 LEU A C 1
ATOM 865 O O . LEU A 1 106 ? -13.831 13.059 7.487 1.00 93.75 106 LEU A O 1
ATOM 869 N N . PRO A 1 107 ? -15.692 11.943 6.839 1.00 95.44 107 PRO A N 1
ATOM 870 C CA . PRO A 1 107 ? -14.992 11.030 5.946 1.00 95.44 107 PRO A CA 1
ATOM 871 C C . PRO A 1 107 ? -14.278 11.798 4.820 1.00 95.44 107 PRO A C 1
ATOM 873 O O . PRO A 1 107 ? -14.838 12.766 4.305 1.00 95.44 107 PRO A O 1
ATOM 876 N N . PRO A 1 108 ? -13.058 11.395 4.417 1.00 95.06 108 PRO A N 1
ATOM 877 C CA . PRO A 1 108 ? -12.346 12.038 3.318 1.00 95.06 108 PRO A CA 1
ATOM 878 C C . PRO A 1 108 ? -13.099 11.972 1.983 1.00 95.06 108 PRO A C 1
ATOM 880 O O . PRO A 1 108 ? -13.777 10.985 1.692 1.00 95.06 108 PRO A O 1
ATOM 883 N N . ASP A 1 109 ? -12.862 12.960 1.117 1.00 94.00 109 ASP A N 1
ATOM 884 C CA . ASP A 1 109 ? -13.578 13.125 -0.158 1.00 94.00 109 ASP A CA 1
ATOM 885 C C . ASP A 1 109 ? -13.460 11.925 -1.107 1.00 94.00 109 ASP A C 1
ATOM 887 O O . ASP A 1 109 ? -14.360 11.692 -1.917 1.00 94.00 109 ASP A O 1
ATOM 891 N N . TYR A 1 110 ? -12.406 11.106 -0.984 1.00 92.25 110 TYR A N 1
ATOM 892 C CA . TYR A 1 110 ? -12.252 9.906 -1.811 1.00 92.25 110 TYR A CA 1
ATOM 893 C C . TYR A 1 110 ? -13.410 8.911 -1.644 1.00 92.25 110 TYR A C 1
ATOM 895 O O . TYR A 1 110 ? -13.650 8.127 -2.555 1.00 92.25 110 TYR A O 1
ATOM 903 N N . PHE A 1 111 ? -14.150 8.929 -0.527 1.00 94.75 111 PHE A N 1
ATOM 904 C CA . PHE A 1 111 ? -15.358 8.110 -0.391 1.00 94.75 111 PHE A CA 1
ATOM 905 C C . PHE A 1 111 ? -16.420 8.482 -1.424 1.00 94.75 111 PHE A C 1
ATOM 907 O O . PHE A 1 111 ? -17.017 7.601 -2.032 1.00 94.75 111 PHE A O 1
ATOM 914 N N . SER A 1 112 ? -16.587 9.775 -1.685 1.00 93.00 112 SER A N 1
ATOM 915 C CA . SER A 1 112 ? -17.502 10.251 -2.721 1.00 93.00 112 SER A CA 1
ATOM 916 C C . SER A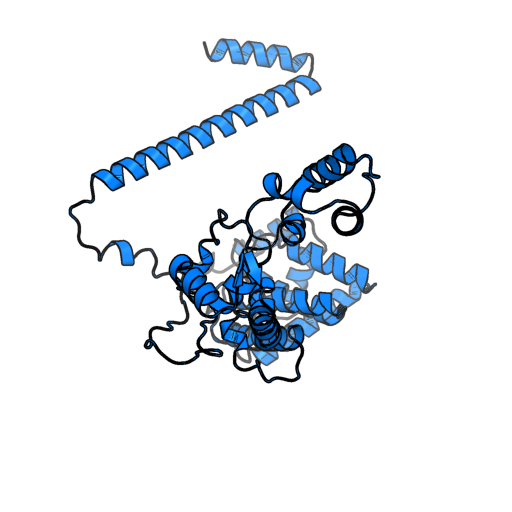 1 112 ? -16.907 10.169 -4.127 1.00 93.00 112 SER A C 1
ATOM 918 O O . SER A 1 112 ? -17.611 9.800 -5.053 1.00 93.00 112 SER A O 1
ATOM 920 N N . ILE A 1 113 ? -15.617 10.476 -4.298 1.00 91.00 113 ILE A N 1
ATOM 921 C CA . ILE A 1 113 ? -14.992 10.564 -5.629 1.00 91.00 113 ILE A CA 1
ATOM 922 C C . ILE A 1 113 ? -14.664 9.181 -6.198 1.00 91.00 113 ILE A C 1
ATOM 924 O O . ILE A 1 113 ? -14.889 8.933 -7.372 1.00 91.00 113 ILE A O 1
ATOM 928 N N . PHE A 1 114 ? -14.084 8.296 -5.386 1.00 90.00 114 PHE A N 1
ATOM 929 C CA . PHE A 1 114 ? -13.561 7.010 -5.857 1.00 90.00 114 PHE A CA 1
ATOM 930 C C . PHE A 1 114 ? -14.527 5.850 -5.606 1.00 90.00 114 PHE A C 1
ATOM 932 O O . PHE A 1 114 ? -14.598 4.917 -6.401 1.00 90.00 114 PHE A O 1
ATOM 939 N N . TYR A 1 115 ? -15.254 5.886 -4.487 1.00 92.94 115 TYR A N 1
ATOM 940 C CA . TYR A 1 115 ? -16.243 4.855 -4.167 1.00 92.94 115 TYR A CA 1
ATOM 941 C C . TYR A 1 115 ? -17.674 5.260 -4.523 1.00 92.94 115 TYR A C 1
ATOM 943 O O . TYR A 1 115 ? -18.563 4.435 -4.369 1.00 92.94 115 TYR A O 1
ATOM 951 N N . GLU A 1 116 ? -17.893 6.498 -4.979 1.00 94.12 116 GLU A N 1
ATOM 952 C CA . GLU A 1 116 ? -19.209 7.011 -5.390 1.00 94.12 116 GLU A CA 1
ATOM 953 C C . GLU A 1 116 ? -20.296 6.903 -4.304 1.00 94.12 116 GLU A C 1
ATOM 955 O O . GLU A 1 116 ? -21.492 6.970 -4.589 1.00 94.12 116 GLU A O 1
ATOM 960 N N . ILE A 1 117 ? -19.893 6.805 -3.030 1.00 94.38 117 ILE A N 1
ATOM 961 C CA . ILE A 1 117 ? -20.832 6.697 -1.915 1.00 94.38 117 ILE A CA 1
ATOM 962 C C . ILE A 1 117 ? -21.140 8.057 -1.294 1.00 94.38 117 ILE A C 1
ATOM 964 O O . ILE A 1 117 ? -20.268 8.902 -1.069 1.00 94.38 117 ILE A O 1
ATOM 968 N N . ASN A 1 118 ? -22.399 8.241 -0.898 1.00 95.19 118 ASN A N 1
ATOM 969 C CA . ASN A 1 118 ? -22.764 9.295 0.038 1.00 95.19 118 ASN A CA 1
ATOM 970 C C . ASN A 1 118 ? -22.541 8.782 1.463 1.00 95.19 118 ASN A C 1
ATOM 972 O O . ASN A 1 118 ? -23.299 7.941 1.957 1.00 95.19 118 ASN A O 1
ATOM 976 N N . TYR A 1 119 ? -21.512 9.292 2.138 1.00 92.12 119 TYR A N 1
ATOM 977 C CA . TYR A 1 119 ? -21.141 8.782 3.455 1.00 92.12 119 TYR A CA 1
ATOM 978 C C . TYR A 1 119 ? -22.220 9.004 4.527 1.00 92.12 119 TYR A C 1
ATOM 980 O O . TYR A 1 119 ? -22.340 8.169 5.413 1.00 92.12 119 TYR A O 1
ATOM 988 N N . ASN A 1 120 ? -23.056 10.049 4.448 1.00 93.19 120 ASN A N 1
ATOM 989 C CA . ASN A 1 120 ? -24.140 10.255 5.422 1.00 93.19 120 ASN A CA 1
ATOM 990 C C . ASN A 1 120 ? -25.221 9.175 5.285 1.00 93.19 120 ASN A C 1
ATOM 992 O O . ASN A 1 120 ? -25.668 8.600 6.277 1.00 93.19 120 ASN A O 1
ATOM 996 N N . ILE A 1 121 ? -25.610 8.867 4.044 1.00 96.38 121 ILE A N 1
ATOM 997 C CA . ILE A 1 121 ? -26.556 7.782 3.747 1.00 96.38 121 ILE A CA 1
ATOM 998 C C . ILE A 1 121 ? -25.955 6.438 4.173 1.00 96.38 121 ILE A C 1
ATOM 1000 O O . ILE A 1 121 ? -26.621 5.642 4.835 1.00 96.38 121 ILE A O 1
ATOM 1004 N N . SER A 1 122 ? -24.677 6.226 3.860 1.00 97.25 122 SER A N 1
ATOM 1005 C CA . SER A 1 122 ? -23.952 4.993 4.172 1.00 97.25 122 SER A CA 1
ATOM 1006 C C . SER A 1 122 ? -23.817 4.771 5.681 1.00 97.25 122 SER A C 1
ATOM 1008 O O . SER A 1 122 ? -24.115 3.684 6.161 1.00 97.25 122 SER A O 1
ATOM 1010 N N . ILE A 1 123 ? -23.450 5.795 6.462 1.00 97.19 123 ILE A N 1
ATOM 1011 C CA . ILE A 1 123 ? -23.373 5.718 7.933 1.00 97.19 123 ILE A CA 1
ATOM 1012 C C . ILE A 1 123 ? -24.735 5.341 8.522 1.00 97.19 123 ILE A C 1
ATOM 1014 O O . ILE A 1 123 ? -24.812 4.438 9.356 1.00 97.19 123 ILE A O 1
ATOM 1018 N N . ASN A 1 124 ? -25.818 5.977 8.062 1.00 96.94 124 ASN A N 1
ATOM 1019 C CA . ASN A 1 124 ? -27.167 5.666 8.538 1.00 96.94 124 ASN A CA 1
ATOM 1020 C C . ASN A 1 124 ? -27.570 4.221 8.222 1.00 96.94 124 ASN A C 1
ATOM 1022 O O . ASN A 1 124 ? -28.100 3.539 9.096 1.00 96.94 124 ASN A O 1
ATOM 1026 N N . LYS A 1 125 ? -27.271 3.736 7.012 1.00 96.62 125 LYS A N 1
ATOM 1027 C CA . LYS A 1 125 ? -27.512 2.342 6.608 1.00 96.62 125 LYS A CA 1
ATOM 1028 C C . LYS A 1 125 ? -26.686 1.357 7.439 1.00 96.62 125 LYS A C 1
ATOM 1030 O O . LYS A 1 125 ? -27.202 0.339 7.896 1.00 96.62 125 LYS A O 1
ATOM 1035 N N . LEU A 1 126 ? -25.407 1.654 7.671 1.00 97.94 126 LEU A N 1
ATOM 1036 C CA . LEU A 1 126 ? -24.530 0.818 8.493 1.00 97.94 126 LEU A CA 1
ATOM 1037 C C . LEU A 1 126 ? -25.031 0.739 9.944 1.00 97.94 126 LEU A C 1
ATOM 1039 O O . LEU A 1 126 ? -24.999 -0.336 10.545 1.00 97.94 126 LEU A O 1
ATOM 1043 N N . ALA A 1 127 ? -25.527 1.848 10.498 1.00 97.50 127 ALA A N 1
ATOM 1044 C CA . ALA A 1 127 ? -26.109 1.892 11.837 1.00 97.50 127 ALA A CA 1
ATOM 1045 C C . ALA A 1 127 ? -27.459 1.157 11.907 1.00 97.50 127 ALA A C 1
ATOM 1047 O O . ALA A 1 127 ? -27.667 0.357 12.818 1.00 97.50 127 ALA A O 1
ATOM 1048 N N . SER A 1 128 ? -28.356 1.361 10.932 1.00 97.19 128 SER A N 1
ATOM 1049 C CA . SER A 1 128 ? -29.664 0.686 10.895 1.00 97.19 128 SER A CA 1
ATOM 1050 C C . SER A 1 128 ? -29.532 -0.827 10.754 1.00 97.19 128 SER A C 1
ATOM 1052 O O . SER A 1 128 ? -30.324 -1.573 11.323 1.00 97.19 128 SER A O 1
ATOM 1054 N N . ASN A 1 129 ? -28.504 -1.281 10.038 1.00 96.62 129 ASN A N 1
ATOM 1055 C CA . ASN A 1 129 ? -28.205 -2.698 9.852 1.00 96.62 129 ASN A CA 1
ATOM 1056 C C . ASN A 1 129 ? -27.321 -3.278 10.969 1.00 96.62 129 ASN A C 1
ATOM 1058 O O . ASN A 1 129 ? -26.839 -4.404 10.847 1.00 96.62 129 ASN A O 1
ATOM 1062 N N . ASN A 1 130 ? -27.115 -2.531 12.061 1.00 97.56 130 ASN A N 1
ATOM 1063 C CA . ASN A 1 130 ? -26.371 -2.958 13.243 1.00 97.56 130 ASN A CA 1
ATOM 1064 C C . ASN A 1 130 ? -24.913 -3.366 12.949 1.00 97.56 130 ASN A C 1
ATOM 1066 O O . ASN A 1 130 ? -24.370 -4.250 13.609 1.00 97.56 130 ASN A O 1
ATOM 1070 N N . TYR A 1 131 ? -24.249 -2.733 11.977 1.00 98.25 131 TYR A N 1
ATOM 1071 C CA . TYR A 1 131 ? -22.814 -2.932 11.718 1.00 98.25 131 TYR A CA 1
ATOM 1072 C C . TYR A 1 131 ? -21.934 -1.993 12.553 1.00 98.25 131 TYR A C 1
ATOM 1074 O O . TYR A 1 131 ? -20.849 -2.380 12.990 1.00 98.25 131 TYR A O 1
ATOM 1082 N N . ILE A 1 132 ? -22.424 -0.782 12.825 1.00 98.19 132 ILE A N 1
ATOM 1083 C CA . ILE A 1 132 ? -21.763 0.227 13.665 1.00 98.19 132 ILE A CA 1
ATOM 1084 C C . ILE A 1 132 ? -22.709 0.730 14.755 1.00 98.19 132 ILE A C 1
ATOM 1086 O O . ILE A 1 132 ? -23.930 0.660 14.622 1.00 98.19 13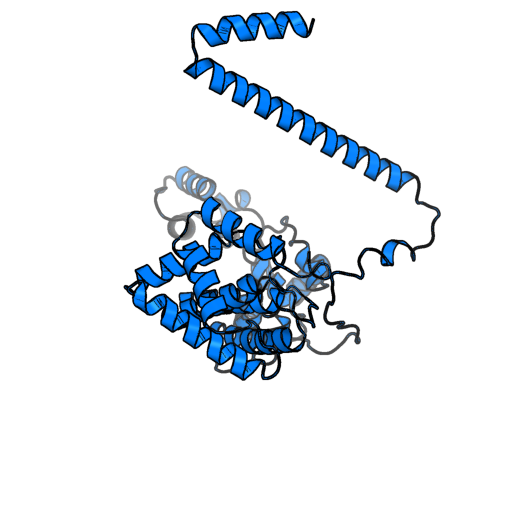2 ILE A O 1
ATOM 1090 N N . ARG A 1 133 ? -22.140 1.283 15.825 1.00 97.88 133 ARG A N 1
ATOM 1091 C CA . ARG A 1 133 ? -22.868 1.963 16.902 1.00 97.88 133 ARG A CA 1
ATOM 1092 C C . ARG A 1 133 ? -22.044 3.094 17.504 1.00 97.88 133 ARG A C 1
ATOM 1094 O O . ARG A 1 133 ? -20.843 3.200 17.262 1.00 97.88 133 ARG A O 1
ATOM 1101 N N . THR A 1 134 ? -22.677 3.903 18.346 1.00 97.31 134 THR A N 1
ATOM 1102 C CA . THR A 1 134 ? -21.947 4.799 19.249 1.00 97.31 134 THR A CA 1
ATOM 1103 C C . THR A 1 134 ? -21.089 3.969 20.208 1.00 97.31 134 THR A C 1
ATOM 1105 O O . THR A 1 134 ? -21.560 2.979 20.781 1.00 97.31 134 THR A O 1
ATOM 1108 N N . SER A 1 135 ? -19.826 4.357 20.357 1.00 96.44 135 SER A N 1
ATOM 1109 C CA . SER A 1 135 ? -18.881 3.750 21.293 1.00 96.44 135 SER A CA 1
ATOM 1110 C C . SER A 1 135 ? -19.285 3.992 22.750 1.00 96.44 135 SER A C 1
ATOM 1112 O O . SER A 1 135 ? -19.922 4.999 23.074 1.00 96.44 135 SER A O 1
ATOM 1114 N N . THR A 1 136 ? -18.882 3.093 23.647 1.00 96.06 136 THR A N 1
ATOM 1115 C CA . THR A 1 136 ? -18.883 3.396 25.085 1.00 96.06 136 THR A CA 1
ATOM 1116 C C . THR A 1 136 ? -17.769 4.398 25.403 1.00 96.06 136 THR A C 1
ATOM 1118 O O . THR A 1 136 ? -16.803 4.515 24.639 1.00 96.06 136 THR A O 1
ATOM 1121 N N . PRO A 1 137 ? -17.844 5.125 26.528 1.00 95.94 137 PRO A N 1
ATOM 1122 C CA . PRO A 1 137 ? -16.738 5.961 26.967 1.00 95.94 137 PRO A CA 1
ATOM 1123 C C . PRO A 1 137 ? -15.393 5.229 27.066 1.00 95.94 137 PRO A C 1
ATOM 1125 O O . PRO A 1 137 ? -14.373 5.778 26.643 1.00 95.94 137 PRO A O 1
ATOM 1128 N N . SER A 1 138 ? -15.386 3.990 27.569 1.00 95.38 138 SER A N 1
ATOM 1129 C CA . SER A 1 138 ? -14.186 3.147 27.617 1.00 95.38 138 SER A CA 1
ATOM 1130 C C . SER A 1 138 ? -13.604 2.873 26.224 1.00 95.38 138 SER A C 1
ATOM 1132 O O . SER A 1 138 ? -12.394 2.992 26.024 1.00 95.38 138 SER A O 1
ATOM 1134 N N . GLU A 1 139 ? -14.443 2.589 25.224 1.00 95.38 139 GLU A N 1
ATOM 1135 C CA . GLU A 1 139 ? -14.012 2.434 23.825 1.00 95.38 139 GLU A CA 1
ATOM 1136 C C . GLU A 1 139 ? -13.504 3.764 23.238 1.00 95.38 139 GLU A C 1
ATOM 1138 O O . GLU A 1 139 ? -12.491 3.806 22.538 1.00 95.38 139 GLU A O 1
ATOM 1143 N N . SER A 1 140 ? -14.133 4.891 23.580 1.00 96.44 140 SER A N 1
ATOM 1144 C CA . SER A 1 140 ? -13.726 6.217 23.097 1.00 96.44 140 SER A CA 1
ATOM 1145 C C . SER A 1 140 ? -12.325 6.649 23.546 1.00 96.44 140 SER A C 1
ATOM 1147 O O . SER A 1 140 ? -11.752 7.557 22.934 1.00 96.44 140 SER A O 1
ATOM 1149 N N . LEU A 1 141 ? -11.721 6.005 24.553 1.00 96.38 141 LEU A N 1
ATOM 1150 C CA . LEU A 1 141 ? -10.343 6.279 24.985 1.00 96.38 141 LEU A CA 1
ATOM 1151 C C . LEU A 1 141 ? -9.323 6.112 23.844 1.00 96.38 141 LEU A C 1
ATOM 1153 O O . LEU A 1 141 ? -8.319 6.830 23.795 1.00 96.38 141 LEU A O 1
ATOM 1157 N N . TYR A 1 142 ? -9.584 5.224 22.879 1.00 94.69 142 TYR A N 1
ATOM 1158 C CA . TYR A 1 142 ? -8.708 5.021 21.720 1.00 94.69 142 TYR A CA 1
ATOM 1159 C C . TYR A 1 142 ? -8.624 6.247 20.802 1.00 94.69 142 TYR A C 1
ATOM 1161 O O . TYR A 1 142 ? -7.598 6.439 20.139 1.00 94.69 142 TYR A O 1
ATOM 1169 N N . SER A 1 143 ? -9.625 7.132 20.822 1.00 93.19 143 SER A N 1
ATOM 1170 C CA . SER A 1 143 ? -9.636 8.378 20.041 1.00 93.19 143 SER A CA 1
ATOM 1171 C C . SER A 1 143 ? -8.770 9.496 20.646 1.00 93.19 143 SER A C 1
ATOM 1173 O O . SER A 1 143 ? -8.369 10.426 19.941 1.00 93.19 143 SER A O 1
ATOM 1175 N N . LEU A 1 144 ? -8.438 9.412 21.941 1.00 94.56 144 LEU A N 1
ATOM 1176 C CA . LEU A 1 144 ? -7.726 10.468 22.661 1.00 94.56 144 LEU A CA 1
ATOM 1177 C C . LEU A 1 144 ? -6.230 10.525 22.323 1.00 94.56 144 LEU A C 1
ATOM 1179 O O . LEU A 1 144 ? -5.592 9.523 21.965 1.00 94.56 144 LEU A O 1
ATOM 1183 N N . LYS A 1 145 ? -5.625 11.710 22.477 1.00 94.94 145 LYS A N 1
ATOM 1184 C CA . LYS A 1 145 ? -4.165 11.851 22.408 1.00 94.94 145 LYS A CA 1
ATOM 1185 C C . LYS A 1 145 ? -3.541 11.348 23.709 1.00 94.94 145 LYS A C 1
ATOM 1187 O O . LYS A 1 145 ? -4.162 11.340 24.766 1.00 94.94 145 LYS A O 1
ATOM 1192 N N . ILE A 1 146 ? -2.257 10.983 23.649 1.00 96.38 146 ILE A N 1
ATOM 1193 C CA . ILE A 1 146 ? -1.502 10.522 24.829 1.00 96.38 146 ILE A CA 1
ATOM 1194 C C . ILE A 1 146 ? -1.549 11.553 25.967 1.00 96.38 146 ILE A C 1
ATOM 1196 O O . ILE A 1 146 ? -1.607 11.166 27.130 1.00 96.38 146 ILE A O 1
ATOM 1200 N N . LYS A 1 147 ? -1.531 12.853 25.645 1.00 96.56 147 LYS A N 1
ATOM 1201 C CA . LYS A 1 147 ? -1.623 13.927 26.641 1.00 96.56 147 LYS A CA 1
ATOM 1202 C C . LYS A 1 147 ? -2.926 13.839 27.447 1.00 96.56 147 LYS A C 1
ATOM 1204 O O . LYS A 1 147 ? -2.858 13.831 28.670 1.00 96.56 147 LYS A O 1
ATOM 1209 N N . ASP A 1 148 ? -4.057 13.695 26.764 1.00 96.06 148 ASP A N 1
ATOM 1210 C CA . ASP A 1 148 ? -5.389 13.670 27.380 1.00 96.06 148 ASP A CA 1
ATOM 1211 C C . ASP A 1 148 ? -5.562 12.410 28.251 1.00 96.06 148 ASP A C 1
ATOM 1213 O O . ASP A 1 148 ? -6.045 12.475 29.378 1.00 96.06 148 ASP A O 1
ATOM 1217 N N . LEU A 1 149 ? -5.050 11.261 27.791 1.00 97.69 149 LEU A N 1
ATOM 1218 C CA . LEU A 1 149 ? -5.031 10.022 28.583 1.00 97.69 149 LEU A CA 1
ATOM 1219 C C . LEU A 1 149 ? -4.214 10.169 29.876 1.00 97.69 149 LEU A C 1
ATOM 1221 O O . LEU A 1 149 ? -4.617 9.694 30.938 1.00 97.69 149 LEU A O 1
ATOM 1225 N N . LYS A 1 150 ? -3.055 10.837 29.807 1.00 97.62 150 LYS A N 1
ATOM 1226 C CA . LYS A 1 150 ? -2.232 11.109 30.995 1.00 97.62 150 LYS A CA 1
ATOM 1227 C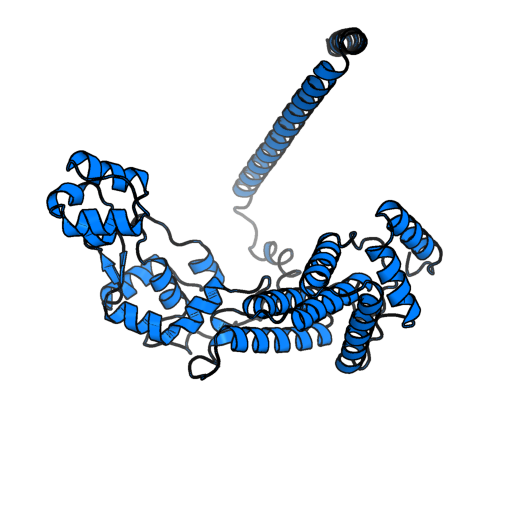 C . LYS A 1 150 ? -2.928 12.050 31.972 1.00 97.62 150 LYS A C 1
ATOM 1229 O O . LYS A 1 150 ? -2.702 11.922 33.171 1.00 97.62 150 LYS A O 1
ATOM 1234 N N . GLU A 1 151 ? -3.749 12.971 31.483 1.00 96.88 151 GLU A N 1
ATOM 1235 C CA . GLU A 1 151 ? -4.533 13.874 32.324 1.00 96.88 151 GLU A CA 1
ATOM 1236 C C . GLU A 1 151 ? -5.605 13.116 33.114 1.00 96.88 151 GLU A C 1
ATOM 1238 O O . GLU A 1 151 ? -5.663 13.265 34.333 1.00 96.88 151 GLU A O 1
ATOM 1243 N N . ILE A 1 152 ? -6.348 12.208 32.467 1.00 96.56 152 ILE A N 1
ATOM 1244 C CA . ILE A 1 152 ? -7.307 11.317 33.149 1.00 96.56 152 ILE A CA 1
ATOM 1245 C C . ILE A 1 152 ? -6.605 10.514 34.253 1.00 96.56 152 ILE A C 1
ATOM 1247 O O . ILE A 1 152 ? -7.069 10.484 35.392 1.00 96.56 152 ILE A O 1
ATOM 1251 N N . LEU A 1 153 ? -5.456 9.903 33.947 1.00 97.50 153 LEU A N 1
ATOM 1252 C CA . LEU A 1 153 ? -4.682 9.133 34.926 1.00 97.50 153 LEU A CA 1
ATOM 1253 C C . LEU A 1 153 ? -4.183 10.001 36.088 1.00 97.50 153 LEU A C 1
ATOM 1255 O O . LEU A 1 153 ? -4.300 9.598 37.242 1.00 97.50 153 LEU A O 1
ATOM 1259 N N . LYS A 1 154 ? -3.665 11.201 35.804 1.00 96.94 154 LYS A N 1
ATOM 1260 C CA . LYS A 1 154 ? -3.171 12.131 36.829 1.00 96.94 154 LYS A CA 1
ATOM 1261 C C . LYS A 1 154 ? -4.287 12.573 37.775 1.00 96.94 154 LYS A C 1
ATOM 1263 O O . LYS A 1 154 ? -4.071 12.587 38.983 1.00 96.94 154 LYS A O 1
ATOM 1268 N N . ASN A 1 155 ? -5.465 12.887 37.239 1.00 95.38 155 ASN A N 1
ATOM 1269 C CA . ASN A 1 155 ? -6.628 13.300 38.029 1.00 95.38 155 ASN A CA 1
ATOM 1270 C C . ASN A 1 155 ? -7.128 12.186 38.962 1.00 95.38 155 ASN A C 1
ATOM 1272 O O . ASN A 1 155 ? -7.747 12.474 39.978 1.00 95.38 155 ASN A O 1
ATOM 1276 N N . ASN A 1 156 ? -6.794 10.930 38.656 1.00 95.62 156 ASN A N 1
ATOM 1277 C CA . ASN A 1 156 ? -7.093 9.758 39.479 1.00 95.62 156 ASN A CA 1
ATOM 1278 C C . ASN A 1 156 ? -5.870 9.248 40.265 1.00 95.62 156 ASN A C 1
ATOM 1280 O O . ASN A 1 156 ? -5.876 8.129 40.764 1.00 95.62 156 ASN A O 1
ATOM 1284 N N . SER A 1 157 ? -4.805 10.050 40.385 1.00 96.38 157 SER A N 1
ATOM 1285 C CA . SER A 1 157 ? -3.568 9.695 41.106 1.00 96.38 157 SER A CA 1
ATOM 1286 C C . SER A 1 157 ? -2.879 8.412 40.609 1.00 96.38 157 SER A C 1
ATOM 1288 O O . SER A 1 157 ? -2.184 7.731 41.361 1.00 96.38 157 SER A O 1
ATOM 1290 N N . LEU A 1 158 ? -3.029 8.086 39.322 1.00 97.19 158 LEU A N 1
ATOM 1291 C CA . LEU A 1 158 ? -2.427 6.914 38.689 1.00 97.19 158 LEU A CA 1
ATOM 1292 C C . LEU A 1 158 ? -1.133 7.259 37.943 1.00 97.19 158 LEU A C 1
ATOM 1294 O O . LEU A 1 158 ? -0.899 8.381 37.487 1.00 97.19 158 LEU A O 1
ATOM 1298 N N . LYS A 1 159 ? -0.280 6.244 37.759 1.00 96.69 159 LYS A N 1
ATOM 1299 C CA . LYS A 1 159 ? 0.973 6.364 36.999 1.00 96.69 159 LYS A CA 1
ATOM 1300 C C . LYS A 1 159 ? 0.685 6.810 35.558 1.00 96.69 159 LYS A C 1
ATOM 1302 O O . LYS A 1 159 ? -0.145 6.211 34.881 1.00 96.69 159 LYS A O 1
ATOM 1307 N N . VAL A 1 160 ? 1.431 7.799 35.058 1.00 96.94 160 VAL A N 1
ATOM 1308 C CA . VAL A 1 160 ? 1.233 8.405 33.718 1.00 96.94 160 VAL A CA 1
ATOM 1309 C C . VAL A 1 160 ? 2.264 7.978 32.663 1.00 96.94 160 VAL A C 1
ATOM 1311 O O . VAL A 1 160 ? 2.265 8.489 31.544 1.00 96.94 160 VAL A O 1
ATOM 1314 N N . SER A 1 161 ? 3.183 7.073 32.996 1.00 95.25 161 SER A N 1
ATOM 1315 C CA . SER A 1 161 ? 4.150 6.521 32.039 1.00 95.25 161 SER A CA 1
ATOM 1316 C C . SER A 1 161 ? 3.621 5.264 31.347 1.00 95.25 161 SER A C 1
ATOM 1318 O O . SER A 1 161 ? 2.735 4.576 31.865 1.00 95.25 161 SER A O 1
ATOM 1320 N N . GLY A 1 162 ? 4.169 4.993 30.161 1.00 95.06 162 GLY A N 1
ATOM 1321 C CA . GLY A 1 162 ? 3.802 3.855 29.321 1.00 95.06 162 GLY A CA 1
ATOM 1322 C C . GLY A 1 162 ? 3.411 4.245 27.898 1.00 95.06 162 GLY A C 1
ATOM 1323 O O . GLY A 1 162 ? 3.292 5.430 27.562 1.00 95.06 162 GLY A O 1
ATOM 1324 N N . LYS A 1 163 ? 3.216 3.227 27.059 1.00 96.69 163 LYS A N 1
ATOM 1325 C CA . LYS A 1 163 ? 2.675 3.372 25.696 1.00 96.69 163 LYS A CA 1
ATOM 1326 C C . LYS A 1 163 ? 1.168 3.637 25.742 1.00 96.69 163 LYS A C 1
ATOM 1328 O O . LYS A 1 163 ? 0.509 3.307 26.721 1.00 96.69 163 LYS A O 1
ATOM 1333 N N . LYS A 1 164 ? 0.590 4.182 24.663 1.00 96.38 164 LYS A N 1
ATOM 1334 C CA . LYS A 1 164 ? -0.846 4.535 24.599 1.00 96.38 164 LYS A CA 1
ATOM 1335 C C . LYS A 1 164 ? -1.768 3.388 25.044 1.00 96.38 164 LYS A C 1
ATOM 1337 O O . LYS A 1 164 ? -2.643 3.620 25.867 1.00 96.38 164 LYS A O 1
ATOM 1342 N N . ALA A 1 165 ? -1.531 2.168 24.560 1.00 96.12 165 ALA A N 1
ATOM 1343 C CA . ALA A 1 165 ? -2.323 0.995 24.935 1.00 96.12 165 ALA A CA 1
ATOM 1344 C C . ALA A 1 165 ? -2.251 0.677 26.442 1.00 96.12 165 ALA A C 1
ATOM 1346 O O . ALA A 1 165 ? -3.265 0.360 27.051 1.00 96.12 165 ALA A O 1
ATOM 1347 N N . GLU A 1 166 ? -1.076 0.827 27.062 1.00 97.44 166 GLU A N 1
ATOM 1348 C CA . GLU A 1 166 ? -0.901 0.628 28.508 1.00 97.44 166 GLU A CA 1
ATOM 1349 C C . GLU A 1 166 ? -1.631 1.702 29.320 1.00 97.44 166 GLU A C 1
ATOM 1351 O O . GLU A 1 166 ? -2.184 1.402 30.375 1.00 97.44 166 GLU A O 1
ATOM 1356 N N . LEU A 1 167 ? -1.641 2.951 28.837 1.00 98.19 167 LEU A N 1
ATOM 1357 C CA . LEU A 1 167 ? -2.382 4.039 29.477 1.00 98.19 167 LEU A CA 1
ATOM 1358 C C . LEU A 1 167 ? -3.892 3.787 29.412 1.00 98.19 167 LEU A C 1
ATOM 1360 O O . LEU A 1 167 ? -4.557 3.911 30.433 1.00 98.19 167 LEU A O 1
ATOM 1364 N N . ILE A 1 168 ? -4.412 3.404 28.240 1.00 97.25 168 ILE A N 1
ATOM 1365 C CA . ILE A 1 168 ? -5.834 3.079 28.049 1.00 97.25 168 ILE A CA 1
ATOM 1366 C C . ILE A 1 168 ? -6.234 1.929 28.968 1.00 97.25 168 ILE A C 1
ATOM 1368 O O . ILE A 1 168 ? -7.150 2.093 29.765 1.00 97.25 168 ILE A O 1
ATOM 1372 N N . LYS A 1 169 ? -5.492 0.815 28.932 1.00 97.38 169 LYS A N 1
ATOM 1373 C CA . LYS A 1 169 ? -5.762 -0.339 29.792 1.00 97.38 169 LYS A CA 1
ATOM 1374 C C . LYS A 1 169 ? -5.769 0.044 31.274 1.00 97.38 169 LYS A C 1
ATOM 1376 O O . LYS A 1 169 ? -6.662 -0.346 32.007 1.00 97.38 169 LYS A O 1
ATOM 1381 N N . ARG A 1 170 ? -4.822 0.878 31.717 1.00 97.88 170 ARG A N 1
ATOM 1382 C CA . ARG A 1 170 ? -4.781 1.350 33.109 1.00 97.88 170 ARG A CA 1
ATOM 1383 C C . ARG A 1 170 ? -6.021 2.153 33.494 1.00 97.88 170 ARG A C 1
ATOM 1385 O O . ARG A 1 170 ? -6.492 1.989 34.614 1.00 97.88 170 ARG A O 1
ATOM 1392 N N . ILE A 1 171 ? -6.525 3.005 32.600 1.00 97.88 171 ILE A N 1
ATOM 1393 C CA . ILE A 1 171 ? -7.779 3.736 32.826 1.00 97.88 171 ILE A CA 1
ATOM 1394 C C . ILE A 1 171 ? -8.935 2.738 32.935 1.00 97.88 171 ILE A C 1
ATOM 1396 O O . ILE A 1 171 ? -9.677 2.798 33.904 1.00 97.88 171 ILE A O 1
ATOM 1400 N N . GLN A 1 172 ? -9.041 1.791 32.002 1.00 96.88 172 GLN A N 1
ATOM 1401 C CA . GLN A 1 172 ? -10.112 0.787 31.983 1.00 96.88 172 GLN A CA 1
ATOM 1402 C C . GLN A 1 172 ? -10.117 -0.113 33.229 1.00 96.88 172 GLN A C 1
ATOM 1404 O O . GLN A 1 172 ? -11.184 -0.432 33.738 1.00 96.88 172 GLN A O 1
ATOM 1409 N N . ASP A 1 173 ? -8.938 -0.485 33.731 1.00 97.25 173 ASP A N 1
ATOM 1410 C CA . ASP A 1 173 ? -8.793 -1.399 34.868 1.00 97.25 173 ASP A CA 1
ATOM 1411 C C . ASP A 1 173 ? -8.959 -0.703 36.237 1.00 97.25 173 ASP A C 1
ATOM 1413 O O . ASP A 1 173 ? -9.205 -1.380 37.230 1.00 97.25 173 ASP A O 1
ATOM 1417 N N . ASN A 1 174 ? -8.750 0.621 36.331 1.00 97.38 174 ASN A N 1
ATOM 1418 C CA . ASN A 1 174 ? -8.618 1.319 37.627 1.00 97.38 174 ASN A CA 1
ATOM 1419 C C . ASN A 1 174 ? -9.476 2.583 37.779 1.00 97.38 174 ASN A C 1
ATOM 1421 O O . ASN A 1 174 ? -9.465 3.184 38.852 1.00 97.38 174 ASN A O 1
ATOM 1425 N N . VAL A 1 175 ? -10.154 3.046 36.728 1.00 96.19 175 VAL A N 1
ATOM 1426 C CA . VAL A 1 175 ? -10.960 4.271 36.765 1.00 96.19 175 VAL A CA 1
ATOM 1427 C C . VAL A 1 175 ? -12.385 3.936 36.356 1.00 96.19 175 VAL A C 1
ATOM 1429 O O . VAL A 1 175 ? -12.627 3.451 35.253 1.00 96.19 175 VAL A O 1
ATOM 1432 N N . GLU A 1 176 ? -13.333 4.250 37.235 1.00 95.06 176 GLU A N 1
ATOM 1433 C CA . GLU A 1 176 ? -14.757 4.093 36.954 1.00 95.06 176 GLU A CA 1
ATOM 1434 C C . GLU A 1 176 ? -15.186 4.953 35.758 1.00 95.06 176 GLU A C 1
ATOM 1436 O O . GLU A 1 176 ? -14.837 6.133 35.660 1.00 95.06 176 GLU A O 1
ATOM 1441 N N . GLU A 1 177 ? -15.971 4.372 34.847 1.00 94.94 177 GLU A N 1
ATOM 1442 C CA . GLU A 1 177 ? -16.256 4.966 33.533 1.00 94.94 177 GLU A CA 1
ATOM 1443 C C . GLU A 1 177 ? -16.906 6.358 33.622 1.00 94.94 177 GLU A C 1
ATOM 1445 O O . GLU A 1 177 ? -16.558 7.276 32.872 1.00 94.94 177 GLU A O 1
ATOM 1450 N N . TYR A 1 178 ? -17.796 6.561 34.597 1.00 94.19 178 TYR A N 1
ATOM 1451 C CA . TYR A 1 178 ? -18.501 7.831 34.787 1.00 94.19 178 TYR A CA 1
ATOM 1452 C C . TYR A 1 178 ? -17.562 9.014 35.095 1.00 94.19 178 TYR A C 1
ATOM 1454 O O . TYR A 1 178 ? -17.931 10.160 34.835 1.00 94.19 178 TYR A O 1
ATOM 1462 N N . LEU A 1 179 ? -16.348 8.763 35.607 1.00 94.25 179 LEU A N 1
ATOM 1463 C CA . LEU A 1 179 ? -15.373 9.806 35.951 1.00 94.25 179 LEU A CA 1
ATOM 1464 C C . LEU A 1 179 ? -14.741 10.462 34.719 1.00 94.25 179 LEU A C 1
ATOM 1466 O O . LEU A 1 179 ? -14.291 11.605 34.793 1.00 94.25 179 LEU A O 1
ATOM 1470 N N . TYR A 1 180 ? -14.705 9.760 33.585 1.00 94.44 180 TYR A N 1
ATOM 1471 C CA . TYR A 1 180 ? -14.151 10.272 32.328 1.00 94.44 180 TYR A CA 1
ATOM 1472 C C . TYR A 1 180 ? -15.159 10.268 31.173 1.00 94.44 180 TYR A C 1
ATOM 1474 O O . TYR A 1 180 ? -14.837 10.728 30.080 1.00 94.44 180 TYR A O 1
ATOM 1482 N N . ALA A 1 181 ? -16.399 9.830 31.398 1.00 93.88 181 ALA A N 1
ATOM 1483 C CA . ALA A 1 181 ? -17.434 9.789 30.366 1.00 93.88 181 ALA A CA 1
ATOM 1484 C C . ALA A 1 181 ? -17.674 11.139 29.672 1.00 93.88 181 ALA A C 1
ATOM 1486 O O . ALA A 1 181 ? -17.888 11.185 28.464 1.00 93.88 181 ALA A O 1
ATOM 1487 N N . ASN A 1 182 ? -17.569 12.244 30.416 1.00 92.00 182 ASN A N 1
ATOM 1488 C CA . ASN A 1 182 ? -17.758 13.594 29.878 1.00 92.00 182 ASN A CA 1
ATOM 1489 C C . ASN A 1 182 ? -16.501 14.180 29.213 1.00 92.00 182 ASN A C 1
ATOM 1491 O O . ASN A 1 182 ? -16.583 15.238 28.591 1.00 92.00 182 ASN A O 1
ATOM 1495 N N . THR A 1 183 ? -15.337 13.540 29.359 1.00 90.56 183 THR A N 1
ATOM 1496 C CA . THR A 1 183 ? -14.068 14.022 28.783 1.00 90.56 183 THR A CA 1
ATOM 1497 C C . THR A 1 183 ? -13.731 13.338 27.462 1.00 90.56 183 THR A C 1
ATOM 1499 O O . THR A 1 183 ? -12.924 13.852 26.686 1.00 90.56 183 THR A O 1
ATOM 1502 N N . VAL A 1 184 ? -14.365 12.199 27.175 1.00 94.56 184 VAL A N 1
ATOM 1503 C CA . VAL A 1 184 ? -14.193 11.465 25.922 1.00 94.56 184 VAL A CA 1
ATOM 1504 C C . VAL A 1 184 ? -15.238 11.880 24.879 1.00 94.56 184 VAL A C 1
ATOM 1506 O O . VAL A 1 184 ? -16.399 12.123 25.208 1.00 94.56 184 VAL A O 1
ATOM 1509 N N . PRO A 1 185 ? -14.864 11.958 23.591 1.00 94.81 185 PRO A N 1
ATOM 1510 C CA . PRO A 1 185 ? -15.817 12.252 22.530 1.00 94.81 185 PRO A CA 1
ATOM 1511 C C . PRO A 1 185 ? -16.706 11.040 22.222 1.00 94.81 185 PRO A C 1
ATOM 1513 O O . PRO A 1 185 ? -16.315 9.884 22.409 1.00 94.81 185 PRO A O 1
ATOM 1516 N N . LYS A 1 186 ? -17.883 11.300 21.647 1.00 95.44 186 LYS A N 1
ATOM 1517 C CA . LYS A 1 186 ? -18.687 10.253 21.007 1.00 95.44 186 LYS A CA 1
ATOM 1518 C C . LYS A 1 186 ? -17.978 9.781 19.744 1.00 95.44 186 LYS A C 1
ATOM 1520 O O . LYS A 1 186 ? -17.718 10.589 18.846 1.00 95.44 186 LYS A O 1
ATOM 1525 N N . CYS A 1 187 ? -17.687 8.490 19.677 1.00 96.94 187 CYS A N 1
ATOM 1526 C CA . CYS A 1 187 ? -17.053 7.870 18.524 1.00 96.94 187 CYS A CA 1
ATOM 1527 C C . CYS A 1 187 ? -17.963 6.804 17.913 1.00 96.94 187 CYS A C 1
ATOM 1529 O O . CYS A 1 187 ? -18.998 6.433 18.477 1.00 96.94 187 CYS A O 1
ATOM 1531 N N . TRP A 1 188 ? -17.581 6.335 16.734 1.00 97.56 188 TRP A N 1
ATOM 1532 C CA . TRP A 1 188 ? -18.129 5.124 16.143 1.00 97.56 188 TRP A CA 1
ATOM 1533 C C . TRP A 1 188 ? -17.341 3.901 16.616 1.00 97.56 188 TRP A C 1
ATOM 1535 O O . TRP A 1 188 ? -16.122 3.963 16.797 1.00 97.56 188 TRP A O 1
ATOM 1545 N N . SER A 1 189 ? -18.054 2.793 16.810 1.00 97.50 189 SER A N 1
ATOM 1546 C CA . SER A 1 189 ? -17.477 1.478 17.073 1.00 97.50 189 SER A CA 1
ATOM 1547 C C . SER A 1 189 ? -18.210 0.391 16.290 1.00 97.50 189 SER A C 1
ATOM 1549 O O . SER A 1 189 ? -19.436 0.437 16.132 1.00 97.50 189 SER A O 1
ATOM 1551 N N . LEU A 1 190 ? -17.461 -0.596 15.811 1.00 97.75 190 LEU A N 1
ATOM 1552 C CA . LEU A 1 190 ? -17.974 -1.783 15.145 1.00 97.75 190 LEU A CA 1
ATOM 1553 C C . LEU A 1 190 ? -18.708 -2.694 16.128 1.00 97.75 190 LEU A C 1
ATOM 1555 O O . LEU A 1 190 ? -18.202 -3.062 17.194 1.00 97.75 190 LEU A O 1
ATOM 1559 N N . THR A 1 191 ? -19.880 -3.163 15.716 1.00 98.19 191 THR A N 1
ATOM 1560 C CA . THR A 1 191 ? -20.551 -4.276 16.390 1.00 98.19 191 THR A CA 1
ATOM 1561 C C . THR A 1 191 ? -19.853 -5.598 16.055 1.00 98.19 191 THR A C 1
ATOM 1563 O O . THR A 1 191 ? -18.999 -5.675 15.170 1.00 98.19 191 THR A O 1
ATOM 1566 N N . ASN A 1 192 ? -20.255 -6.692 16.709 1.00 97.69 192 ASN A N 1
ATOM 1567 C CA . ASN A 1 192 ? -19.779 -8.030 16.337 1.00 97.69 192 ASN A CA 1
ATOM 1568 C C . ASN A 1 192 ? -20.112 -8.384 14.878 1.00 97.69 192 ASN A C 1
ATOM 1570 O O . ASN A 1 192 ? -19.355 -9.103 14.233 1.00 97.69 192 ASN A O 1
ATOM 1574 N N . GLN A 1 193 ? -21.229 -7.876 14.353 1.00 97.62 193 GLN A N 1
ATOM 1575 C CA . GLN A 1 193 ? -21.624 -8.086 12.965 1.00 97.62 193 GLN A CA 1
ATOM 1576 C C . GLN A 1 193 ? -20.737 -7.275 12.013 1.00 97.62 193 GLN A C 1
ATOM 1578 O O . GLN A 1 193 ? -20.259 -7.825 11.025 1.00 97.62 193 GLN A O 1
ATOM 1583 N N . GLY A 1 194 ? -20.446 -6.010 12.343 1.00 97.81 194 GLY A N 1
ATOM 1584 C CA . GLY A 1 194 ? -19.496 -5.190 11.585 1.00 97.81 194 GLY A CA 1
ATOM 1585 C C . GLY A 1 194 ? -18.109 -5.829 11.524 1.00 97.81 194 GLY A C 1
ATOM 1586 O O . GLY A 1 194 ? -17.553 -5.992 10.443 1.00 97.81 194 GLY A O 1
ATOM 1587 N N . LYS A 1 195 ? -17.593 -6.306 12.665 1.00 97.88 195 LYS A N 1
ATOM 1588 C CA . LYS A 1 195 ? -16.293 -6.999 12.739 1.00 97.88 195 LYS A CA 1
ATOM 1589 C C . LYS A 1 195 ? -16.224 -8.229 11.828 1.00 97.88 195 LYS A C 1
ATOM 1591 O O . LYS A 1 195 ? -15.228 -8.399 11.136 1.00 97.88 195 LYS A O 1
ATOM 1596 N N . LYS A 1 196 ? -17.289 -9.036 11.764 1.00 97.81 196 LYS A N 1
ATOM 1597 C CA . LYS A 1 196 ? -17.358 -10.201 10.860 1.00 97.81 196 LYS A CA 1
ATOM 1598 C C . LYS A 1 196 ? -17.318 -9.813 9.381 1.00 97.81 196 LYS A C 1
ATOM 1600 O O . LYS A 1 196 ? -16.677 -10.503 8.599 1.00 97.81 196 LYS A O 1
ATOM 1605 N N . ILE A 1 197 ? -17.983 -8.723 8.990 1.00 97.38 197 ILE A N 1
ATOM 1606 C CA . ILE A 1 197 ? -17.923 -8.219 7.607 1.00 97.38 197 ILE A CA 1
ATOM 1607 C C . ILE A 1 197 ? -16.509 -7.728 7.278 1.00 97.38 197 ILE A C 1
ATOM 1609 O O . ILE A 1 197 ? -15.981 -8.056 6.219 1.00 97.38 197 ILE A O 1
ATOM 1613 N N . ILE A 1 198 ? -15.879 -6.990 8.195 1.00 96.69 198 ILE A N 1
ATOM 1614 C CA . ILE A 1 198 ? -14.493 -6.523 8.048 1.00 96.69 198 ILE A CA 1
ATOM 1615 C C . ILE A 1 198 ? -13.520 -7.696 7.884 1.00 96.69 198 ILE A C 1
ATOM 1617 O O . ILE A 1 198 ? -12.655 -7.651 7.016 1.00 96.69 198 ILE A O 1
ATOM 1621 N N . GLU A 1 199 ? -13.677 -8.756 8.675 1.00 96.44 199 GLU A N 1
ATOM 1622 C CA . GLU A 1 199 ? -12.864 -9.973 8.576 1.00 96.44 199 GLU A CA 1
ATOM 1623 C C . GLU A 1 199 ? -13.088 -10.704 7.243 1.00 96.44 199 GLU A C 1
ATOM 1625 O O . GLU A 1 199 ? -12.129 -11.014 6.532 1.00 96.44 199 GLU A O 1
ATOM 1630 N N . LYS A 1 200 ? -14.355 -10.905 6.855 1.00 96.12 200 LYS A N 1
ATOM 1631 C CA . LYS A 1 200 ? -14.734 -11.556 5.591 1.00 96.12 200 LYS A CA 1
ATOM 1632 C C . LYS A 1 200 ? -14.156 -10.831 4.374 1.00 96.12 200 LYS A C 1
ATOM 1634 O O . LYS A 1 200 ? -13.664 -11.478 3.459 1.00 96.12 200 LYS A O 1
ATOM 1639 N N . TYR A 1 201 ? -14.176 -9.500 4.373 1.00 96.94 201 TYR A N 1
ATOM 1640 C CA . TYR A 1 201 ? -13.721 -8.676 3.249 1.00 96.94 201 TYR A CA 1
ATOM 1641 C C . TYR A 1 201 ? -12.403 -7.945 3.523 1.00 96.94 201 TYR A C 1
ATOM 1643 O O . TYR A 1 201 ? -12.138 -6.884 2.949 1.00 96.94 201 TYR A O 1
ATOM 1651 N N . HIS A 1 202 ? -11.546 -8.516 4.373 1.00 96.38 202 HIS A N 1
ATOM 1652 C CA . HIS A 1 202 ? -10.269 -7.911 4.755 1.00 96.38 202 HIS A CA 1
ATOM 1653 C C . HIS A 1 202 ? -9.374 -7.592 3.545 1.00 96.38 202 HIS A C 1
ATOM 1655 O O . HIS A 1 202 ? -8.638 -6.607 3.580 1.00 96.38 202 HIS A O 1
ATOM 1661 N N . LEU A 1 203 ? -9.468 -8.365 2.456 1.00 97.12 203 LEU A N 1
ATOM 1662 C CA . LEU A 1 203 ? -8.715 -8.127 1.224 1.00 97.12 203 LEU A CA 1
ATOM 1663 C C . LEU A 1 203 ? -9.082 -6.787 0.558 1.00 97.12 203 LEU A C 1
ATOM 1665 O O . LEU A 1 203 ? -8.190 -6.080 0.089 1.00 97.12 203 LEU A O 1
ATOM 1669 N N . LEU A 1 204 ? -10.360 -6.379 0.581 1.00 96.94 204 LEU A N 1
ATOM 1670 C CA . LEU A 1 204 ? -10.790 -5.065 0.074 1.00 96.94 204 LEU A CA 1
ATOM 1671 C C . LEU A 1 204 ? -10.138 -3.934 0.878 1.00 96.94 204 LEU A C 1
ATOM 1673 O O . LEU A 1 204 ? -9.650 -2.948 0.326 1.00 96.94 204 LEU A O 1
ATOM 1677 N N . ILE A 1 205 ? -10.094 -4.099 2.199 1.00 96.75 205 ILE A N 1
ATOM 1678 C CA . ILE A 1 205 ? -9.519 -3.124 3.130 1.00 96.75 205 ILE A CA 1
ATOM 1679 C C . ILE A 1 205 ? -8.000 -3.058 2.964 1.00 96.75 205 ILE A C 1
ATOM 1681 O O . ILE A 1 205 ? -7.426 -1.966 2.933 1.00 96.75 205 ILE A O 1
ATOM 1685 N N . TRP A 1 206 ? -7.345 -4.214 2.830 1.00 96.31 206 TRP A N 1
ATOM 1686 C CA . TRP A 1 206 ? -5.915 -4.296 2.555 1.00 96.31 206 TRP A CA 1
ATOM 1687 C C . TRP A 1 206 ? -5.584 -3.580 1.243 1.00 96.31 206 TRP A C 1
ATOM 1689 O O . TRP A 1 206 ? -4.677 -2.747 1.231 1.00 96.31 206 TRP A O 1
ATOM 1699 N N . ALA A 1 207 ? -6.357 -3.812 0.177 1.00 95.62 207 ALA A N 1
ATOM 1700 C CA . ALA A 1 207 ? -6.143 -3.183 -1.126 1.00 95.62 207 ALA A CA 1
ATOM 1701 C C . ALA A 1 207 ? -6.344 -1.661 -1.081 1.00 95.62 207 ALA A C 1
ATOM 1703 O O . ALA A 1 207 ? -5.577 -0.924 -1.693 1.00 95.62 207 ALA A O 1
ATOM 1704 N N . HIS A 1 208 ? -7.313 -1.163 -0.304 1.00 94.25 208 HIS A N 1
ATOM 1705 C CA . HIS A 1 208 ? -7.478 0.279 -0.064 1.00 94.25 208 HIS A CA 1
ATOM 1706 C C . HIS A 1 208 ? -6.250 0.892 0.621 1.00 94.25 208 HIS A C 1
ATOM 1708 O O . HIS A 1 208 ? -5.740 1.928 0.189 1.00 94.25 208 HIS A O 1
ATOM 1714 N N . LYS A 1 209 ? -5.743 0.236 1.673 1.00 93.25 209 LYS A N 1
ATOM 1715 C CA . LYS A 1 209 ? -4.583 0.700 2.458 1.00 93.25 209 LYS A CA 1
ATOM 1716 C C . LYS A 1 209 ? -3.261 0.578 1.692 1.00 93.25 209 LYS A C 1
ATOM 1718 O O . LYS A 1 209 ? -2.350 1.368 1.932 1.00 93.25 209 LYS A O 1
ATOM 1723 N N . ASN A 1 210 ? -3.163 -0.379 0.769 1.00 92.44 210 ASN A N 1
ATOM 1724 C CA . ASN A 1 210 ? -1.952 -0.698 0.009 1.00 92.44 210 ASN A CA 1
ATOM 1725 C C . ASN A 1 210 ? -2.053 -0.395 -1.487 1.00 92.44 210 ASN A C 1
ATOM 1727 O O . ASN A 1 210 ? -1.255 -0.931 -2.255 1.00 92.44 210 ASN A O 1
ATOM 1731 N N . ARG A 1 211 ? -2.985 0.466 -1.902 1.00 84.06 211 ARG A N 1
ATOM 1732 C CA . ARG A 1 211 ? -3.172 0.841 -3.309 1.00 84.06 211 ARG A CA 1
ATOM 1733 C C . ARG A 1 211 ? -1.860 1.261 -3.982 1.00 84.06 211 ARG A C 1
ATOM 1735 O O . ARG A 1 211 ? -1.018 1.918 -3.358 1.00 84.06 211 ARG A O 1
ATOM 1742 N N . SER A 1 212 ? -1.691 0.889 -5.248 1.00 79.62 212 SER A N 1
ATOM 1743 C CA . SER A 1 212 ? -0.583 1.390 -6.061 1.00 79.62 212 SER A CA 1
ATOM 1744 C C . SER A 1 212 ? -0.789 2.871 -6.390 1.00 79.62 212 SER A C 1
ATOM 1746 O O . SER A 1 212 ? -1.924 3.354 -6.482 1.00 79.62 212 SER A O 1
ATOM 1748 N N . HIS A 1 213 ? 0.315 3.607 -6.553 1.00 62.22 213 HIS A N 1
ATOM 1749 C CA . HIS A 1 213 ? 0.261 4.851 -7.316 1.00 62.22 213 HIS A CA 1
ATOM 1750 C C . HIS A 1 213 ? -0.155 4.449 -8.742 1.00 62.22 213 HIS A C 1
ATOM 1752 O O . HIS A 1 213 ? 0.420 3.520 -9.298 1.00 62.22 213 HIS A O 1
ATOM 1758 N N . ASP A 1 214 ? -1.229 5.049 -9.252 1.00 64.62 214 ASP A N 1
ATOM 1759 C CA . ASP A 1 214 ? -1.871 4.730 -10.539 1.00 64.62 214 ASP A CA 1
ATOM 1760 C C . ASP A 1 214 ? -2.689 3.420 -10.616 1.00 64.62 214 ASP A C 1
ATOM 1762 O O . ASP A 1 214 ? -2.847 2.797 -11.661 1.00 64.62 214 ASP A O 1
ATOM 1766 N N . THR A 1 215 ? -3.370 3.077 -9.518 1.00 66.62 215 THR A N 1
ATOM 1767 C CA . THR A 1 215 ? -4.665 2.345 -9.473 1.00 66.62 215 THR A CA 1
ATOM 1768 C C . THR A 1 215 ? -4.744 0.881 -9.934 1.00 66.62 215 THR A C 1
ATOM 1770 O O . THR A 1 215 ? -5.813 0.286 -9.793 1.00 66.62 215 THR A O 1
ATOM 1773 N N . CYS A 1 216 ? -3.681 0.241 -10.427 1.00 86.12 216 CYS A N 1
ATOM 1774 C CA . CYS A 1 216 ? -3.783 -1.165 -10.856 1.00 86.12 216 CYS A CA 1
ATOM 1775 C C . CYS A 1 216 ? -4.251 -2.108 -9.722 1.00 86.12 216 CYS A C 1
ATOM 1777 O O . CYS A 1 216 ? -5.081 -2.996 -9.942 1.00 86.12 216 CYS A O 1
ATOM 1779 N N . VAL A 1 217 ? -3.806 -1.867 -8.482 1.00 93.50 217 VAL A N 1
ATOM 1780 C CA . VAL A 1 217 ? -4.287 -2.567 -7.282 1.00 93.50 217 VAL A CA 1
ATOM 1781 C C . VAL A 1 217 ? -5.238 -1.664 -6.508 1.00 93.50 217 VAL A C 1
ATOM 1783 O O . VAL A 1 217 ? -4.831 -0.674 -5.897 1.00 93.50 217 VAL A O 1
ATOM 1786 N N . THR A 1 218 ? -6.518 -2.024 -6.535 1.00 93.56 218 THR A N 1
ATOM 1787 C CA . THR A 1 218 ? -7.624 -1.338 -5.862 1.00 93.56 218 THR A CA 1
ATOM 1788 C C . THR A 1 218 ? -8.564 -2.368 -5.245 1.00 93.56 218 THR A C 1
ATOM 1790 O O . THR A 1 218 ? -8.525 -3.542 -5.619 1.00 93.56 218 THR A O 1
ATOM 1793 N N . PRO A 1 219 ? -9.470 -1.953 -4.344 1.00 94.75 219 PRO A N 1
ATOM 1794 C CA . PRO A 1 219 ? -10.515 -2.841 -3.844 1.00 94.75 219 PRO A CA 1
ATOM 1795 C C . PRO A 1 219 ? -11.344 -3.497 -4.954 1.00 94.75 219 PRO A C 1
ATOM 1797 O O . PRO A 1 219 ? -11.745 -4.643 -4.811 1.00 94.75 219 PRO A O 1
ATOM 1800 N N . TYR A 1 220 ? -11.545 -2.814 -6.084 1.00 93.31 220 TYR A N 1
ATOM 1801 C CA . TYR A 1 220 ? -12.253 -3.377 -7.233 1.00 93.31 220 TYR A CA 1
ATOM 1802 C C . TYR A 1 220 ? -11.440 -4.458 -7.955 1.00 93.31 220 TYR A C 1
ATOM 1804 O O . TYR A 1 220 ? -11.993 -5.496 -8.317 1.00 93.31 220 TYR A O 1
ATOM 1812 N N . SER A 1 221 ? -10.128 -4.264 -8.142 1.00 94.12 221 SER A N 1
ATOM 1813 C CA . SER A 1 221 ? -9.306 -5.234 -8.879 1.00 94.12 221 SER A CA 1
ATOM 1814 C C . SER A 1 221 ? -9.035 -6.528 -8.106 1.00 94.12 221 SER A C 1
ATOM 1816 O O . SER A 1 221 ? -8.721 -7.546 -8.726 1.00 94.12 221 SER A O 1
ATOM 1818 N N . VAL A 1 222 ? -9.221 -6.528 -6.781 1.00 95.94 222 VAL A N 1
ATOM 1819 C CA . VAL A 1 222 ? -9.078 -7.727 -5.937 1.00 95.94 222 VAL A CA 1
ATOM 1820 C C . VAL A 1 222 ? -10.375 -8.530 -5.758 1.00 95.94 222 VAL A C 1
ATOM 1822 O O . VAL A 1 222 ? -10.309 -9.647 -5.252 1.00 95.94 222 VAL A O 1
ATOM 1825 N N . VAL A 1 223 ? -11.539 -8.029 -6.203 1.00 95.75 223 VAL A N 1
ATOM 1826 C CA . VAL A 1 223 ? -12.837 -8.737 -6.092 1.00 95.75 223 VAL A CA 1
ATOM 1827 C C . VAL A 1 223 ? -12.795 -10.177 -6.631 1.00 95.75 223 VAL A C 1
ATOM 1829 O O . VAL A 1 223 ? -13.294 -11.066 -5.942 1.00 95.75 223 VAL A O 1
ATOM 1832 N N . PRO A 1 224 ? -12.168 -10.470 -7.791 1.00 95.50 224 PRO A N 1
ATOM 1833 C CA . PRO A 1 224 ? -12.096 -11.840 -8.309 1.00 95.50 224 PRO A CA 1
ATOM 1834 C C . PRO A 1 224 ? -11.313 -12.822 -7.423 1.00 95.50 224 PRO A C 1
ATOM 1836 O O . PRO A 1 224 ? -11.306 -14.015 -7.707 1.00 95.50 224 PRO A O 1
ATOM 1839 N N . TYR A 1 225 ? -10.628 -12.330 -6.387 1.00 96.00 225 TYR A N 1
ATOM 1840 C CA . TYR A 1 225 ? -9.753 -13.107 -5.512 1.00 96.00 225 TYR A CA 1
ATOM 1841 C C . TYR A 1 225 ? -10.264 -13.182 -4.066 1.00 96.00 225 TYR A C 1
ATOM 1843 O O . TYR A 1 225 ? -9.524 -13.637 -3.201 1.00 96.00 225 TYR A O 1
ATOM 1851 N N . LEU A 1 226 ? -11.501 -12.756 -3.777 1.00 94.06 226 LEU A N 1
ATOM 1852 C CA . LEU A 1 226 ? -12.043 -12.780 -2.409 1.00 94.06 226 LEU A CA 1
ATOM 1853 C C . LEU A 1 226 ? -12.114 -14.189 -1.802 1.00 94.06 226 LEU A C 1
ATOM 1855 O O . LEU A 1 226 ? -11.913 -14.330 -0.601 1.00 94.06 226 LEU A O 1
ATOM 1859 N N . ASP A 1 227 ? -12.332 -15.211 -2.633 1.00 92.25 227 ASP A N 1
ATOM 1860 C CA . ASP A 1 227 ? -12.352 -16.624 -2.222 1.00 92.25 227 ASP A CA 1
ATOM 1861 C C . ASP A 1 227 ? -11.008 -17.338 -2.478 1.00 92.25 227 ASP A C 1
ATOM 1863 O O . ASP A 1 227 ? -10.912 -18.565 -2.429 1.00 92.25 227 ASP A O 1
ATOM 1867 N N . SER A 1 228 ? -9.959 -16.583 -2.815 1.00 93.88 228 SER A N 1
ATOM 1868 C CA . SER A 1 228 ? -8.631 -17.130 -3.084 1.00 93.88 228 SER A CA 1
ATOM 1869 C C . SER A 1 228 ? -7.933 -17.555 -1.792 1.00 93.88 228 SER A C 1
ATOM 1871 O O . SER A 1 228 ? -8.000 -16.863 -0.781 1.00 93.88 228 SER A O 1
ATOM 1873 N N . ASN A 1 229 ? -7.164 -18.644 -1.858 1.00 93.62 229 ASN A N 1
ATOM 1874 C CA . ASN A 1 229 ? -6.261 -19.051 -0.773 1.00 93.62 229 ASN A CA 1
ATOM 1875 C C . ASN A 1 229 ? -4.922 -18.288 -0.783 1.00 93.62 229 ASN A C 1
ATOM 1877 O O . ASN A 1 229 ? -4.076 -18.526 0.076 1.00 93.62 229 ASN A O 1
ATOM 1881 N N . LEU A 1 230 ? -4.699 -17.426 -1.779 1.00 94.75 230 LEU A N 1
ATOM 1882 C CA . LEU A 1 230 ? -3.478 -16.630 -1.894 1.00 94.75 230 LEU A CA 1
ATOM 1883 C C . LEU A 1 230 ? -3.487 -15.459 -0.906 1.00 94.75 230 LEU A C 1
ATOM 1885 O O . LEU A 1 230 ? -4.536 -14.889 -0.607 1.00 94.75 230 LEU A O 1
ATOM 1889 N N . GLY A 1 231 ? -2.298 -15.062 -0.452 1.00 94.06 231 GLY A N 1
ATOM 1890 C CA . GLY A 1 231 ? -2.135 -13.879 0.392 1.00 94.06 231 GLY A CA 1
ATOM 1891 C C . GLY A 1 231 ? -2.403 -12.566 -0.367 1.00 94.06 231 GLY A C 1
ATOM 1892 O O . GLY A 1 231 ? -2.245 -12.523 -1.593 1.00 94.06 231 GLY A O 1
ATOM 1893 N N . PRO A 1 232 ? -2.767 -11.472 0.332 1.00 94.94 232 PRO A N 1
ATOM 1894 C CA . PRO A 1 232 ? -3.017 -10.170 -0.292 1.00 94.94 232 PRO A CA 1
ATOM 1895 C C . PRO A 1 232 ? -1.847 -9.649 -1.140 1.00 94.94 232 PRO A C 1
ATOM 1897 O O . PRO A 1 232 ? -2.058 -9.148 -2.246 1.00 94.94 232 PRO A O 1
ATOM 1900 N N . GLU A 1 233 ? -0.616 -9.805 -0.655 1.00 93.75 233 GLU A N 1
ATOM 1901 C CA . GLU A 1 233 ? 0.615 -9.386 -1.328 1.00 93.75 233 GLU A CA 1
ATOM 1902 C C . GLU A 1 233 ? 0.825 -10.143 -2.648 1.00 93.75 233 GLU A C 1
ATOM 1904 O O . GLU A 1 233 ? 1.120 -9.530 -3.675 1.00 93.75 233 GLU A O 1
ATOM 1909 N N . GLU A 1 234 ? 0.592 -11.458 -2.657 1.00 94.81 234 GLU A N 1
ATOM 1910 C CA . GLU A 1 234 ? 0.711 -12.294 -3.854 1.00 94.81 234 GLU A CA 1
ATOM 1911 C C . GLU A 1 234 ? -0.364 -11.948 -4.895 1.00 94.81 234 GLU A C 1
ATOM 1913 O O . GLU A 1 234 ? -0.078 -11.834 -6.092 1.00 94.81 234 GLU A O 1
ATOM 1918 N N . ILE A 1 235 ? -1.603 -11.715 -4.449 1.00 96.44 235 ILE A N 1
ATOM 1919 C CA . ILE A 1 235 ? -2.696 -11.245 -5.312 1.00 96.44 235 ILE A CA 1
ATOM 1920 C C . ILE A 1 235 ? -2.320 -9.900 -5.948 1.00 96.44 235 ILE A C 1
ATOM 1922 O O . ILE A 1 235 ? -2.429 -9.737 -7.166 1.00 96.44 235 ILE A O 1
ATOM 1926 N N . ALA A 1 236 ? -1.832 -8.951 -5.148 1.00 95.75 236 ALA A N 1
ATOM 1927 C CA . ALA A 1 236 ? -1.415 -7.633 -5.614 1.00 95.75 236 ALA A CA 1
ATOM 1928 C C . ALA A 1 236 ? -0.240 -7.706 -6.601 1.00 95.75 236 ALA A C 1
ATOM 1930 O O . ALA A 1 236 ? -0.251 -7.026 -7.633 1.00 95.75 236 ALA A O 1
ATOM 1931 N N . TYR A 1 237 ? 0.741 -8.573 -6.337 1.00 94.75 237 TYR A N 1
ATOM 1932 C CA . TYR A 1 237 ? 1.854 -8.824 -7.248 1.00 94.75 237 TYR A CA 1
ATOM 1933 C C . TYR A 1 237 ? 1.347 -9.362 -8.591 1.00 94.75 237 TYR A C 1
ATOM 1935 O O . TYR A 1 237 ? 1.685 -8.817 -9.641 1.00 94.75 237 TYR A O 1
ATOM 1943 N N . ASN A 1 238 ? 0.451 -10.351 -8.576 1.00 95.00 238 ASN A N 1
ATOM 1944 C CA . ASN A 1 238 ? -0.134 -10.928 -9.788 1.00 95.00 238 ASN A CA 1
ATOM 1945 C C . ASN A 1 238 ? -0.962 -9.918 -10.597 1.00 95.00 238 ASN A C 1
ATOM 1947 O O . ASN A 1 238 ? -0.889 -9.912 -11.829 1.00 95.00 238 ASN A O 1
ATOM 1951 N N . ILE A 1 239 ? -1.732 -9.052 -9.933 1.00 96.06 239 ILE A N 1
ATOM 1952 C CA . ILE A 1 239 ? -2.484 -7.973 -10.590 1.00 96.06 239 ILE A CA 1
ATOM 1953 C C . ILE A 1 239 ? -1.523 -6.972 -11.238 1.00 96.06 239 ILE A C 1
ATOM 1955 O O . ILE A 1 239 ? -1.655 -6.692 -12.430 1.00 96.06 239 ILE A O 1
ATOM 1959 N N . SER A 1 240 ? -0.530 -6.476 -10.495 1.00 95.12 240 SER A N 1
ATOM 1960 C CA . SER A 1 240 ? 0.427 -5.497 -11.031 1.00 95.12 240 SER A CA 1
ATOM 1961 C C . SER A 1 240 ? 1.298 -6.079 -12.146 1.00 95.12 240 SER A C 1
ATOM 1963 O O . SER A 1 240 ? 1.596 -5.382 -13.107 1.00 95.12 240 SER A O 1
ATOM 1965 N N . LYS A 1 241 ? 1.637 -7.374 -12.103 1.00 92.75 241 LYS A N 1
ATOM 1966 C CA . LYS A 1 241 ? 2.348 -8.060 -13.190 1.00 92.75 241 LYS A CA 1
ATOM 1967 C C . LYS A 1 241 ? 1.505 -8.134 -14.463 1.00 92.75 241 LYS A C 1
ATOM 1969 O O . LYS A 1 241 ? 2.019 -7.912 -15.555 1.00 92.75 241 LYS A O 1
ATOM 1974 N N . LYS A 1 242 ? 0.203 -8.421 -14.346 1.00 92.81 242 LYS A N 1
ATOM 1975 C CA . LYS A 1 242 ? -0.723 -8.383 -15.493 1.00 92.81 242 LYS A CA 1
ATOM 1976 C C . LYS A 1 242 ? -0.867 -6.961 -16.046 1.00 92.81 242 LYS A C 1
ATOM 1978 O O . LYS A 1 242 ? -0.832 -6.791 -17.263 1.00 92.81 242 LYS A O 1
ATOM 1983 N N . SER A 1 243 ? -0.998 -5.968 -15.162 1.00 93.44 243 SER A N 1
ATOM 1984 C CA . SER A 1 243 ? -1.043 -4.542 -15.521 1.00 93.44 243 SER A CA 1
ATOM 1985 C C . SER A 1 243 ? 0.212 -4.121 -16.278 1.00 93.44 243 SER A C 1
ATOM 1987 O O . SER A 1 243 ? 0.108 -3.596 -17.379 1.00 93.44 243 SER A O 1
ATOM 1989 N N . PHE A 1 244 ? 1.383 -4.484 -15.762 1.00 91.12 244 PHE A N 1
ATOM 1990 C CA . PHE A 1 244 ? 2.678 -4.193 -16.360 1.00 91.12 244 PHE A CA 1
ATOM 1991 C C . PHE A 1 244 ? 2.772 -4.684 -17.808 1.00 91.12 244 PHE A C 1
ATOM 1993 O O . PHE A 1 244 ? 3.057 -3.905 -18.715 1.00 91.12 244 PHE A O 1
ATOM 2000 N N . ILE A 1 245 ? 2.456 -5.962 -18.047 1.00 88.56 245 ILE A N 1
ATOM 2001 C CA . ILE A 1 245 ? 2.486 -6.545 -19.396 1.00 88.56 245 ILE A CA 1
ATOM 2002 C C . ILE A 1 245 ? 1.473 -5.863 -20.323 1.00 88.56 245 ILE A C 1
ATOM 2004 O O . ILE A 1 245 ? 1.758 -5.660 -21.502 1.00 88.56 245 ILE A O 1
ATOM 2008 N N . LYS A 1 246 ? 0.289 -5.503 -19.816 1.00 89.94 246 LYS A N 1
ATOM 2009 C CA . LYS A 1 246 ? -0.713 -4.763 -20.593 1.00 89.94 246 LYS A CA 1
ATOM 2010 C C . LYS A 1 246 ? -0.207 -3.365 -20.955 1.00 89.94 246 LYS A C 1
ATOM 2012 O O . LYS A 1 246 ? -0.275 -2.989 -22.117 1.00 89.94 246 LYS A O 1
ATOM 2017 N N . ASN A 1 247 ? 0.323 -2.627 -19.986 1.00 89.19 247 ASN A N 1
ATOM 2018 C CA . ASN A 1 247 ? 0.838 -1.275 -20.179 1.00 89.19 247 ASN A CA 1
ATOM 2019 C C . ASN A 1 247 ? 1.994 -1.257 -21.177 1.00 89.19 247 ASN A C 1
ATOM 2021 O O . ASN A 1 247 ? 2.004 -0.420 -22.070 1.00 89.19 247 ASN A O 1
ATOM 2025 N N . LEU A 1 248 ? 2.899 -2.233 -21.109 1.00 84.81 248 LEU A N 1
ATOM 2026 C CA . LEU A 1 248 ? 3.943 -2.411 -22.114 1.00 84.81 248 LEU A CA 1
ATOM 2027 C C . LEU A 1 248 ? 3.382 -2.616 -23.532 1.00 84.81 248 LEU A C 1
ATOM 2029 O O . LEU A 1 248 ? 3.827 -1.955 -24.465 1.00 84.81 248 LEU A O 1
ATOM 2033 N N . LYS A 1 249 ? 2.380 -3.488 -23.701 1.00 84.50 249 LYS A N 1
ATOM 2034 C CA . LYS A 1 249 ? 1.732 -3.734 -25.007 1.00 84.50 249 LYS A CA 1
ATOM 2035 C C . LYS A 1 249 ? 0.967 -2.523 -25.540 1.00 84.50 249 LYS A C 1
ATOM 2037 O O . LYS A 1 249 ? 0.890 -2.336 -26.750 1.00 84.50 249 LYS A O 1
ATOM 2042 N N . ASP A 1 250 ? 0.416 -1.719 -24.639 1.00 86.25 250 ASP A N 1
ATOM 2043 C CA . ASP A 1 250 ? -0.339 -0.509 -24.958 1.00 86.25 250 ASP A CA 1
ATOM 2044 C C . ASP A 1 250 ? 0.566 0.732 -25.102 1.00 86.25 250 ASP A C 1
ATOM 2046 O O . ASP A 1 250 ? 0.049 1.839 -25.254 1.00 86.25 250 ASP A O 1
ATOM 2050 N N . PHE A 1 251 ? 1.897 0.570 -25.070 1.00 83.75 251 PHE A N 1
ATOM 2051 C CA . PHE A 1 251 ? 2.883 1.660 -25.139 1.00 83.75 251 PHE A CA 1
ATOM 2052 C C . PHE A 1 251 ? 2.746 2.681 -23.989 1.00 83.75 251 PHE A C 1
ATOM 2054 O O . PHE A 1 251 ? 2.995 3.871 -24.154 1.00 83.75 251 PHE A O 1
ATOM 2061 N N . LYS A 1 252 ? 2.320 2.232 -22.803 1.00 86.75 252 LYS A N 1
ATOM 2062 C CA . LYS A 1 252 ? 2.153 3.035 -21.578 1.00 86.75 252 LYS A CA 1
ATOM 2063 C C . LYS A 1 252 ? 3.347 2.848 -20.632 1.00 86.75 252 LYS A C 1
ATOM 2065 O O . LYS A 1 252 ? 3.214 2.254 -19.559 1.00 86.75 252 LYS A O 1
ATOM 2070 N N . TYR A 1 253 ? 4.536 3.290 -21.045 1.00 84.19 253 TYR A N 1
ATOM 2071 C CA . TYR A 1 253 ? 5.792 2.989 -20.339 1.00 84.19 253 TYR A CA 1
ATOM 2072 C C . TYR A 1 253 ? 5.915 3.640 -18.956 1.00 84.19 253 TYR A C 1
ATOM 2074 O O . TYR A 1 253 ? 6.479 3.021 -18.049 1.00 84.19 253 TYR A O 1
ATOM 2082 N N . ASP A 1 254 ? 5.333 4.824 -18.744 1.00 85.25 254 ASP A N 1
ATOM 2083 C CA . ASP A 1 254 ? 5.319 5.451 -17.415 1.00 85.25 254 ASP A CA 1
ATOM 2084 C C . ASP A 1 254 ? 4.462 4.624 -16.448 1.00 85.25 254 ASP A C 1
ATOM 2086 O O . ASP A 1 254 ? 4.863 4.345 -15.318 1.00 85.25 254 ASP A O 1
ATOM 2090 N N . MET A 1 255 ? 3.309 4.136 -16.921 1.00 88.12 255 MET A N 1
ATOM 2091 C CA . MET A 1 255 ? 2.447 3.254 -16.127 1.00 88.12 255 MET A CA 1
ATOM 2092 C C . MET A 1 255 ? 3.116 1.901 -15.856 1.00 88.12 255 MET A C 1
ATOM 2094 O O . MET A 1 255 ? 3.052 1.395 -14.736 1.00 88.12 255 MET A O 1
ATOM 2098 N N . ALA A 1 256 ? 3.814 1.334 -16.845 1.00 89.25 256 ALA A N 1
ATOM 2099 C CA . ALA A 1 256 ? 4.599 0.112 -16.665 1.00 89.25 256 ALA A CA 1
ATOM 2100 C C . ALA A 1 256 ? 5.723 0.303 -15.627 1.00 89.25 256 ALA A C 1
ATOM 2102 O O . ALA A 1 256 ? 5.969 -0.578 -14.801 1.00 89.25 256 ALA A O 1
ATOM 2103 N N . THR A 1 257 ? 6.362 1.473 -15.615 1.00 89.12 257 THR A N 1
ATOM 2104 C CA . THR A 1 257 ? 7.352 1.845 -14.597 1.00 89.12 257 THR A CA 1
ATOM 2105 C C . THR A 1 257 ? 6.715 1.893 -13.207 1.00 89.12 257 THR A C 1
ATOM 2107 O O . THR A 1 257 ? 7.254 1.316 -12.262 1.00 89.12 257 THR A O 1
ATOM 2110 N N . ASN A 1 258 ? 5.527 2.485 -13.069 1.00 90.38 258 ASN A N 1
ATOM 2111 C CA . ASN A 1 258 ? 4.809 2.532 -11.790 1.00 90.38 258 ASN A CA 1
ATOM 2112 C C . ASN A 1 258 ? 4.397 1.137 -11.295 1.00 90.38 258 ASN A C 1
ATOM 2114 O O . ASN A 1 258 ? 4.537 0.844 -10.101 1.00 90.38 258 ASN A O 1
ATOM 2118 N N . ASP A 1 259 ? 3.993 0.241 -12.200 1.00 92.62 259 ASP A N 1
ATOM 2119 C CA . ASP A 1 259 ? 3.732 -1.164 -11.874 1.00 92.62 259 ASP A CA 1
ATOM 2120 C C . ASP A 1 259 ? 4.987 -1.866 -11.327 1.00 92.62 259 ASP A C 1
ATOM 2122 O O . ASP A 1 259 ? 4.905 -2.570 -10.317 1.00 92.62 259 ASP A O 1
ATOM 2126 N N . LEU A 1 260 ? 6.161 -1.648 -11.932 1.00 92.38 260 LEU A N 1
ATOM 2127 C CA . LEU A 1 260 ? 7.435 -2.206 -11.457 1.00 92.38 260 LEU A CA 1
ATOM 2128 C C . LEU A 1 260 ? 7.824 -1.666 -10.076 1.00 92.38 260 LEU A C 1
ATOM 2130 O O . LEU A 1 260 ? 8.236 -2.433 -9.203 1.00 92.38 260 LEU A O 1
ATOM 2134 N N . MET A 1 261 ? 7.652 -0.364 -9.836 1.00 92.62 261 MET A N 1
ATOM 2135 C CA . MET A 1 261 ? 7.961 0.239 -8.534 1.00 92.62 261 MET A CA 1
ATOM 2136 C C . MET A 1 261 ? 7.032 -0.269 -7.426 1.00 92.62 261 MET A C 1
ATOM 2138 O O . MET A 1 261 ? 7.459 -0.432 -6.272 1.00 92.62 261 MET A O 1
ATOM 2142 N N . 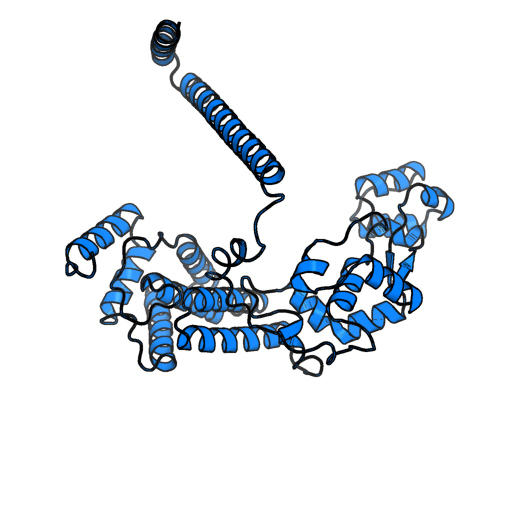TYR A 1 262 ? 5.780 -0.573 -7.773 1.00 93.75 262 TYR A N 1
ATOM 2143 C CA . TYR A 1 262 ? 4.838 -1.223 -6.873 1.00 93.75 262 TYR A CA 1
ATOM 2144 C C . TYR A 1 262 ? 5.205 -2.689 -6.604 1.00 93.75 262 TYR A C 1
ATOM 2146 O O . TYR A 1 262 ? 5.258 -3.091 -5.442 1.00 93.75 262 TYR A O 1
ATOM 2154 N N . GLN A 1 263 ? 5.551 -3.466 -7.636 1.00 94.19 263 GLN A N 1
ATOM 2155 C CA . GLN A 1 263 ? 6.059 -4.839 -7.483 1.00 94.19 263 GLN A CA 1
ATOM 2156 C C . GLN A 1 263 ? 7.281 -4.879 -6.565 1.00 94.19 263 GLN A C 1
ATOM 2158 O O . GLN A 1 263 ? 7.319 -5.661 -5.617 1.00 94.19 263 GLN A O 1
ATOM 2163 N N . ARG A 1 264 ? 8.237 -3.968 -6.771 1.00 94.56 264 ARG A N 1
ATOM 2164 C CA . ARG A 1 264 ? 9.405 -3.803 -5.902 1.00 94.56 264 ARG A CA 1
ATOM 2165 C C . ARG A 1 264 ? 9.004 -3.566 -4.444 1.00 94.56 264 ARG A C 1
ATOM 2167 O O . ARG A 1 264 ? 9.581 -4.180 -3.552 1.00 94.56 264 ARG A O 1
ATOM 2174 N N . LYS A 1 265 ? 8.013 -2.706 -4.169 1.00 93.88 265 LYS A N 1
ATOM 2175 C CA . LYS A 1 265 ? 7.526 -2.467 -2.794 1.00 93.88 265 LYS A CA 1
ATOM 2176 C C . LYS A 1 265 ? 7.063 -3.774 -2.133 1.00 93.88 265 LYS A C 1
ATOM 2178 O O . LYS A 1 265 ? 7.422 -4.004 -0.981 1.00 93.88 265 LYS A O 1
ATOM 2183 N N . LEU A 1 266 ? 6.301 -4.603 -2.851 1.00 94.06 266 LEU A N 1
ATOM 2184 C CA . LEU A 1 266 ? 5.803 -5.893 -2.354 1.00 94.06 266 LEU A CA 1
ATOM 2185 C C . LEU A 1 266 ? 6.946 -6.893 -2.116 1.00 94.06 266 LEU A C 1
ATOM 2187 O O . LEU A 1 266 ? 7.027 -7.513 -1.058 1.00 94.06 266 LEU A O 1
ATOM 2191 N N . LEU A 1 267 ? 7.883 -6.991 -3.058 1.00 95.12 267 LEU A N 1
ATOM 2192 C CA . LEU A 1 267 ? 9.036 -7.889 -2.950 1.00 95.12 267 LEU A CA 1
ATOM 2193 C C . LEU A 1 267 ? 9.930 -7.536 -1.753 1.00 95.12 267 LEU A C 1
ATOM 2195 O O . LEU A 1 267 ? 10.381 -8.422 -1.030 1.00 95.12 267 LEU A O 1
ATOM 2199 N N . LEU A 1 268 ? 10.122 -6.244 -1.467 1.00 94.44 268 LEU A N 1
ATOM 2200 C CA . LEU A 1 268 ? 10.877 -5.821 -0.286 1.00 94.44 268 LEU A CA 1
ATOM 2201 C C . LEU A 1 268 ? 10.179 -6.151 1.033 1.00 94.44 268 LEU A C 1
ATOM 2203 O O . LEU A 1 268 ? 10.873 -6.477 1.995 1.00 94.44 268 LEU A O 1
ATOM 2207 N N . SER A 1 269 ? 8.842 -6.105 1.102 1.00 92.00 269 SER A N 1
ATOM 2208 C CA . SER A 1 269 ? 8.134 -6.569 2.306 1.00 92.00 269 SER A CA 1
ATOM 2209 C C . SER A 1 269 ? 8.289 -8.071 2.551 1.00 92.00 269 SER A C 1
ATOM 2211 O O . SER A 1 269 ? 8.175 -8.508 3.691 1.00 92.00 269 SER A O 1
ATOM 2213 N N . GLU A 1 270 ? 8.618 -8.837 1.511 1.00 92.50 270 GLU A N 1
ATOM 2214 C CA . GLU A 1 270 ? 8.891 -10.276 1.578 1.00 92.50 270 GLU A CA 1
ATOM 2215 C C . GLU A 1 270 ? 10.394 -10.610 1.639 1.00 92.50 270 GLU A C 1
ATOM 2217 O O . GLU A 1 270 ? 10.767 -11.778 1.572 1.00 92.50 270 GLU A O 1
ATOM 2222 N N . ASN A 1 271 ? 11.270 -9.604 1.769 1.00 94.25 271 ASN A N 1
ATOM 2223 C CA . ASN A 1 271 ? 12.732 -9.757 1.758 1.00 94.25 271 ASN A CA 1
ATOM 2224 C C . ASN A 1 271 ? 13.297 -10.419 0.476 1.00 94.25 271 ASN A C 1
ATOM 2226 O O . ASN A 1 271 ? 14.367 -11.026 0.497 1.00 94.25 271 ASN A O 1
ATOM 2230 N N . LYS A 1 272 ? 12.596 -10.275 -0.654 1.00 95.50 272 LYS A N 1
ATOM 2231 C CA . LYS A 1 272 ? 13.006 -10.738 -1.992 1.00 95.50 272 LYS A CA 1
ATOM 2232 C C . LYS A 1 272 ? 13.836 -9.665 -2.696 1.00 95.50 272 LYS A C 1
ATOM 2234 O O . LYS A 1 272 ? 13.345 -8.906 -3.534 1.00 95.50 272 LYS A O 1
ATOM 2239 N N . LEU A 1 273 ? 15.074 -9.503 -2.232 1.00 95.56 273 LEU A N 1
ATOM 2240 C CA . LEU A 1 273 ? 15.934 -8.373 -2.598 1.00 95.56 273 LEU A CA 1
ATOM 2241 C C . LEU A 1 273 ? 16.428 -8.431 -4.052 1.00 95.56 273 LEU A C 1
ATOM 2243 O O . LEU A 1 273 ? 16.493 -7.386 -4.699 1.00 95.56 273 LEU A O 1
ATOM 2247 N N . GLU A 1 274 ? 16.747 -9.619 -4.572 1.00 93.88 274 GLU A N 1
ATOM 2248 C CA . GLU A 1 274 ? 17.226 -9.799 -5.951 1.00 93.88 274 GLU A CA 1
ATOM 2249 C C . GLU A 1 274 ? 16.123 -9.469 -6.963 1.00 93.88 274 GLU A C 1
ATOM 2251 O O . GLU A 1 274 ? 16.329 -8.707 -7.908 1.00 93.88 274 GLU A O 1
ATOM 2256 N N . GLU A 1 275 ? 14.906 -9.956 -6.724 1.00 93.62 275 GLU A N 1
ATOM 2257 C CA . GLU A 1 275 ? 13.747 -9.659 -7.561 1.00 93.62 275 GLU A CA 1
ATOM 2258 C C . GLU A 1 275 ? 13.341 -8.185 -7.457 1.00 93.62 275 GLU A C 1
ATOM 2260 O O . GLU A 1 275 ? 12.902 -7.583 -8.439 1.00 93.62 275 GLU A O 1
ATOM 2265 N N . ALA A 1 276 ? 13.508 -7.567 -6.284 1.00 95.75 276 ALA A N 1
ATOM 2266 C CA . ALA A 1 276 ? 13.295 -6.133 -6.131 1.00 95.75 276 ALA A CA 1
ATOM 2267 C C . ALA A 1 276 ? 14.320 -5.321 -6.939 1.00 95.75 276 ALA A C 1
ATOM 2269 O O . ALA A 1 276 ? 13.933 -4.358 -7.604 1.00 95.75 276 ALA A O 1
ATOM 2270 N N . LEU A 1 277 ? 15.600 -5.717 -6.928 1.00 95.19 277 LEU A N 1
ATOM 2271 C CA . LEU A 1 277 ? 16.641 -5.101 -7.759 1.00 95.19 277 LEU A CA 1
ATOM 2272 C C . LEU A 1 277 ? 16.299 -5.237 -9.243 1.00 95.19 277 LEU A C 1
ATOM 2274 O O . LEU A 1 277 ? 16.404 -4.266 -9.989 1.00 95.19 277 LEU A O 1
ATOM 2278 N N . TYR A 1 278 ? 15.807 -6.405 -9.649 1.00 92.69 278 TYR A N 1
ATOM 2279 C CA . TYR A 1 278 ? 15.349 -6.656 -11.008 1.00 92.69 278 TYR A CA 1
ATOM 2280 C C . TYR A 1 278 ? 14.244 -5.677 -11.447 1.00 92.69 278 TYR A C 1
ATOM 2282 O O . TYR A 1 278 ? 14.330 -5.094 -12.528 1.00 92.69 278 TYR A O 1
ATOM 2290 N N . CYS A 1 279 ? 13.232 -5.432 -10.606 1.00 92.69 279 CYS A N 1
ATOM 2291 C CA . CYS A 1 279 ? 12.184 -4.447 -10.901 1.00 92.69 279 CYS A CA 1
ATOM 2292 C C . CYS A 1 279 ? 12.747 -3.031 -11.098 1.00 92.69 279 CYS A C 1
ATOM 2294 O O . CYS A 1 279 ? 12.322 -2.328 -12.014 1.00 92.69 279 CYS A O 1
ATOM 2296 N N . VAL A 1 280 ? 13.712 -2.621 -10.268 1.00 93.94 280 VAL A N 1
ATOM 2297 C CA . VAL A 1 280 ? 14.344 -1.292 -10.351 1.00 93.94 280 VAL A CA 1
ATOM 2298 C C . VAL A 1 280 ? 15.217 -1.173 -11.602 1.00 93.94 280 VAL A C 1
ATOM 2300 O O . VAL A 1 280 ? 15.174 -0.144 -12.270 1.00 93.94 280 VAL A O 1
ATOM 2303 N N . MET A 1 281 ? 15.956 -2.225 -11.966 1.00 92.12 281 MET A N 1
ATOM 2304 C CA . MET A 1 281 ? 16.732 -2.266 -13.212 1.00 92.12 281 MET A CA 1
ATOM 2305 C C . MET A 1 281 ? 15.828 -2.150 -14.436 1.00 92.12 281 MET A C 1
ATOM 2307 O O . MET A 1 281 ? 16.117 -1.381 -15.347 1.00 92.12 281 MET A O 1
ATOM 2311 N N . PHE A 1 282 ? 14.701 -2.857 -14.443 1.00 90.62 282 PHE A N 1
ATOM 2312 C CA . PHE A 1 282 ? 13.734 -2.780 -15.536 1.00 90.62 282 PHE A CA 1
ATOM 2313 C C . PHE A 1 282 ? 13.125 -1.371 -15.634 1.00 90.62 282 PHE A C 1
ATOM 2315 O O . PHE A 1 282 ? 13.083 -0.793 -16.718 1.00 90.62 282 PHE A O 1
ATOM 2322 N N . ALA A 1 283 ? 12.733 -0.775 -14.503 1.00 90.38 283 ALA A N 1
ATOM 2323 C CA . ALA A 1 283 ? 12.236 0.600 -14.448 1.00 90.38 283 ALA A CA 1
ATOM 2324 C C . ALA A 1 283 ? 13.277 1.602 -14.972 1.00 90.38 283 ALA A C 1
ATOM 2326 O O . ALA A 1 283 ? 12.944 2.493 -15.753 1.00 90.38 283 ALA A O 1
ATOM 2327 N N . LEU A 1 284 ? 14.547 1.419 -14.598 1.00 88.88 284 LEU A N 1
ATOM 2328 C CA . LEU A 1 284 ? 15.644 2.237 -15.098 1.00 88.88 284 LEU A CA 1
ATOM 2329 C C . LEU A 1 284 ? 15.798 2.100 -16.612 1.00 88.88 284 LEU A C 1
ATOM 2331 O O . LEU A 1 284 ? 15.938 3.112 -17.288 1.00 88.88 284 LEU A O 1
ATOM 2335 N N . ILE A 1 285 ? 15.755 0.881 -17.153 1.00 86.44 285 ILE A N 1
ATOM 2336 C CA . ILE A 1 285 ? 15.856 0.664 -18.599 1.00 86.44 285 ILE A CA 1
ATOM 2337 C C . ILE A 1 285 ? 14.745 1.424 -19.327 1.00 86.44 285 ILE A C 1
ATOM 2339 O O . ILE A 1 285 ? 15.046 2.144 -20.273 1.00 86.44 285 ILE A O 1
ATOM 2343 N N . LEU A 1 286 ? 13.493 1.332 -18.862 1.00 83.19 286 LEU A N 1
ATOM 2344 C CA . LEU A 1 286 ? 12.382 2.088 -19.451 1.00 83.19 286 LEU A CA 1
ATOM 2345 C C . LEU A 1 286 ? 12.645 3.600 -19.401 1.00 83.19 286 LEU A C 1
ATOM 2347 O O . LEU A 1 286 ? 12.501 4.271 -20.417 1.00 83.19 286 LEU A O 1
ATOM 2351 N N . GLN A 1 287 ? 13.134 4.138 -18.283 1.00 80.69 287 GLN A N 1
ATOM 2352 C CA . GLN A 1 287 ? 13.481 5.562 -18.202 1.00 80.69 287 GLN A CA 1
ATOM 2353 C C . GLN A 1 287 ? 14.653 5.944 -19.117 1.00 80.69 287 GLN A C 1
ATOM 2355 O O . GLN A 1 287 ? 14.609 6.979 -19.777 1.00 80.69 287 GLN A O 1
ATOM 2360 N N . LEU A 1 288 ? 15.689 5.113 -19.232 1.00 78.19 288 LEU A N 1
ATOM 2361 C CA . LEU A 1 288 ? 16.834 5.391 -20.104 1.00 78.19 288 LEU A CA 1
ATOM 2362 C C . LEU A 1 288 ? 16.446 5.464 -21.589 1.00 78.19 288 LEU A C 1
ATOM 2364 O O . LEU A 1 288 ? 17.147 6.120 -22.355 1.00 78.19 288 LEU A O 1
ATOM 2368 N N . THR A 1 289 ? 15.329 4.850 -21.993 1.00 74.00 289 THR A N 1
ATOM 2369 C CA . THR A 1 289 ? 14.821 4.968 -23.372 1.00 74.00 289 THR A CA 1
ATOM 2370 C C . THR A 1 289 ? 14.248 6.346 -23.683 1.00 74.00 289 THR A C 1
ATOM 2372 O O . THR A 1 289 ? 14.259 6.763 -24.835 1.00 74.00 289 THR A O 1
ATOM 2375 N N . GLY A 1 290 ? 13.752 7.069 -22.674 1.00 68.50 290 GLY A N 1
ATOM 2376 C CA . GLY A 1 290 ? 13.030 8.323 -22.893 1.00 68.50 290 GLY A CA 1
ATOM 2377 C C . GLY A 1 290 ? 11.597 8.157 -23.400 1.00 68.50 290 GLY A C 1
ATOM 2378 O O . GLY A 1 290 ? 10.978 9.166 -23.720 1.00 68.50 290 GLY A O 1
ATOM 2379 N N . LEU A 1 291 ? 11.076 6.927 -23.471 1.00 73.19 291 LEU A N 1
ATOM 2380 C CA . LEU A 1 291 ? 9.708 6.658 -23.907 1.00 73.19 291 LEU A CA 1
ATOM 2381 C C . LEU A 1 291 ? 8.711 6.994 -22.792 1.00 73.19 291 LEU A C 1
ATOM 2383 O O . LEU A 1 291 ? 8.788 6.439 -21.695 1.00 73.19 291 LEU A O 1
ATOM 2387 N N . GLY A 1 292 ? 7.760 7.870 -23.098 1.00 73.31 292 GLY A N 1
ATOM 2388 C CA . GLY A 1 292 ? 6.587 8.157 -22.280 1.00 73.31 292 GLY A CA 1
ATOM 2389 C C . GLY A 1 292 ? 5.338 7.446 -22.801 1.00 73.31 292 GLY A C 1
ATOM 2390 O O . GLY A 1 292 ? 5.366 6.651 -23.743 1.00 73.31 292 GLY A O 1
ATOM 2391 N N . ASN A 1 293 ? 4.192 7.710 -22.181 1.00 76.81 293 ASN A N 1
ATOM 2392 C CA . ASN A 1 293 ? 2.939 7.082 -22.608 1.00 76.81 293 ASN A CA 1
ATOM 2393 C C . ASN A 1 293 ? 2.538 7.452 -24.053 1.00 76.81 293 ASN A C 1
ATOM 2395 O O . ASN A 1 293 ? 2.424 8.625 -24.397 1.00 76.81 293 ASN A O 1
ATOM 2399 N N . SER A 1 294 ? 2.146 6.443 -24.835 1.00 75.38 294 SER A N 1
ATOM 2400 C CA . SER A 1 294 ? 1.715 6.509 -26.246 1.00 75.38 294 SER A CA 1
ATOM 2401 C C . SER A 1 294 ? 2.834 6.641 -27.283 1.00 75.38 294 SER A C 1
ATOM 2403 O O . SER A 1 294 ? 2.528 6.728 -28.477 1.00 75.38 294 SER A O 1
ATOM 2405 N N . ASP A 1 295 ? 4.102 6.584 -26.870 1.00 69.25 295 ASP A N 1
ATOM 2406 C CA . ASP A 1 295 ? 5.237 6.588 -27.793 1.00 69.25 295 ASP A CA 1
ATOM 2407 C C . ASP A 1 295 ? 5.354 5.232 -28.507 1.00 69.25 295 ASP A C 1
ATOM 2409 O O . ASP A 1 295 ? 5.761 4.218 -27.941 1.00 69.25 295 ASP A O 1
ATOM 2413 N N . LYS A 1 296 ? 4.938 5.195 -29.775 1.00 64.12 296 LYS A N 1
ATOM 2414 C CA . LYS A 1 296 ? 4.936 3.970 -30.600 1.00 64.12 296 LYS A CA 1
ATOM 2415 C C . LYS A 1 296 ? 6.190 3.804 -31.446 1.00 64.12 296 LYS A C 1
ATOM 2417 O O . LYS A 1 296 ? 6.534 2.685 -31.814 1.00 64.12 296 LYS A O 1
ATOM 2422 N N . ASP A 1 297 ? 6.843 4.918 -31.749 1.00 55.81 297 ASP A N 1
ATOM 2423 C CA . ASP A 1 297 ? 8.039 4.974 -32.571 1.00 55.81 297 ASP A CA 1
ATOM 2424 C C . ASP A 1 297 ? 9.247 5.306 -31.702 1.00 55.81 297 ASP A C 1
ATOM 2426 O O . ASP A 1 297 ? 9.134 6.009 -30.701 1.00 55.81 297 ASP A O 1
ATOM 2430 N N . TYR A 1 298 ? 10.410 4.796 -32.108 1.00 53.22 298 TYR A N 1
ATOM 2431 C CA . TYR A 1 298 ? 11.701 5.076 -31.492 1.00 53.22 298 TYR A CA 1
ATOM 2432 C C . TYR A 1 298 ? 11.886 6.581 -31.291 1.00 53.22 298 TYR A C 1
ATOM 2434 O O . TYR A 1 298 ? 12.200 7.310 -32.237 1.00 53.22 298 TYR A O 1
ATOM 2442 N N . ILE A 1 299 ? 11.748 7.045 -30.056 1.00 46.62 299 ILE A N 1
ATOM 2443 C CA . ILE A 1 299 ? 12.271 8.346 -29.683 1.00 46.62 299 ILE A CA 1
ATOM 2444 C C . ILE A 1 299 ? 13.710 8.104 -29.254 1.00 46.62 299 ILE A C 1
ATOM 2446 O O . ILE A 1 299 ? 13.998 7.652 -28.152 1.00 46.62 299 ILE A O 1
ATOM 2450 N N . TYR A 1 300 ? 14.621 8.358 -30.190 1.00 51.50 300 TYR A N 1
ATOM 2451 C CA . TYR A 1 300 ? 16.040 8.503 -29.900 1.00 51.50 300 TYR A CA 1
ATOM 2452 C C . TYR A 1 300 ? 16.202 9.499 -28.741 1.00 51.50 300 TYR A C 1
ATOM 2454 O O . TYR A 1 300 ? 15.874 10.671 -28.900 1.00 51.50 300 TYR A O 1
ATOM 2462 N N . VAL A 1 301 ? 16.673 8.995 -27.593 1.00 50.31 301 VAL A N 1
ATOM 2463 C CA . VAL A 1 301 ? 17.154 9.691 -26.380 1.00 50.31 301 VAL A CA 1
ATOM 2464 C C . VAL A 1 301 ? 16.823 11.193 -26.358 1.00 50.31 301 VAL A C 1
ATOM 2466 O O . VAL A 1 301 ? 17.672 12.040 -26.645 1.00 50.31 301 VAL A O 1
ATOM 2469 N N . HIS A 1 302 ? 15.581 11.557 -26.027 1.00 47.66 302 HIS A N 1
ATOM 2470 C CA . HIS A 1 302 ? 15.191 12.967 -26.019 1.00 47.66 302 HIS A CA 1
ATOM 2471 C C . HIS A 1 302 ? 15.466 13.624 -24.663 1.00 47.66 302 HIS A C 1
ATOM 2473 O O . HIS A 1 302 ? 14.798 13.340 -23.673 1.00 47.66 302 HIS A O 1
ATOM 2479 N N . LYS A 1 303 ? 16.467 14.521 -24.670 1.00 42.59 303 LYS A N 1
ATOM 2480 C CA . LYS A 1 303 ? 16.516 15.935 -24.207 1.00 42.59 303 LYS A CA 1
ATOM 2481 C C . LYS A 1 303 ? 15.984 16.338 -22.820 1.00 42.59 303 LYS A C 1
ATOM 2483 O O . LYS A 1 303 ? 16.348 17.409 -22.346 1.00 42.59 303 LYS A O 1
ATOM 2488 N N . TYR A 1 304 ? 15.184 15.518 -22.150 1.00 45.34 304 TYR A N 1
ATOM 2489 C CA . TYR A 1 304 ? 14.497 15.875 -20.913 1.00 45.34 304 TYR A CA 1
ATOM 2490 C C . TYR A 1 304 ? 14.487 14.791 -19.846 1.00 45.34 304 TYR A C 1
ATOM 2492 O O . TYR A 1 304 ? 13.961 15.071 -18.768 1.00 45.34 304 TYR A O 1
ATOM 2500 N N . ASN A 1 305 ? 15.088 13.610 -20.065 1.00 49.00 305 ASN A N 1
ATOM 2501 C CA . ASN A 1 305 ? 15.082 12.632 -18.987 1.00 49.00 305 ASN A CA 1
ATOM 2502 C C . ASN A 1 305 ? 16.036 13.018 -17.853 1.00 49.00 305 ASN A C 1
ATOM 2504 O O . ASN A 1 305 ? 17.267 12.995 -17.947 1.00 49.00 305 ASN A O 1
ATOM 2508 N N . VAL A 1 306 ? 15.364 13.469 -16.797 1.00 51.47 306 VAL A N 1
ATOM 2509 C CA . VAL A 1 306 ? 15.841 13.876 -15.492 1.00 51.47 306 VAL A CA 1
ATOM 2510 C C . VAL A 1 306 ? 16.815 12.819 -15.012 1.00 51.47 306 VAL A C 1
ATOM 2512 O O . VAL A 1 306 ? 16.472 11.646 -14.963 1.00 51.47 306 VAL A O 1
ATOM 2515 N N . TYR A 1 307 ? 18.026 13.245 -14.658 1.00 50.09 307 TYR A N 1
ATOM 2516 C CA . TYR A 1 307 ? 18.938 12.482 -13.815 1.00 50.09 307 TYR A CA 1
ATOM 2517 C C . TYR A 1 307 ? 18.121 11.676 -12.793 1.00 50.09 307 TYR A C 1
ATOM 2519 O O . TYR A 1 307 ? 17.525 12.266 -11.890 1.00 50.09 307 TYR A O 1
ATOM 2527 N N . THR A 1 308 ? 18.034 10.356 -12.976 1.00 62.44 308 THR A N 1
ATOM 2528 C CA . THR A 1 308 ? 17.146 9.464 -12.218 1.00 62.44 308 THR A CA 1
ATOM 2529 C C . THR A 1 308 ? 17.769 9.193 -10.848 1.00 62.44 308 THR A C 1
ATOM 2531 O O . THR A 1 308 ? 18.110 8.055 -10.513 1.00 62.44 308 THR A O 1
ATOM 2534 N N . SER A 1 309 ? 18.003 10.260 -10.071 1.00 62.59 309 SER A N 1
ATOM 2535 C CA . SER A 1 309 ? 18.679 10.218 -8.768 1.00 62.59 309 SER A CA 1
ATOM 2536 C C . SER A 1 309 ? 18.074 9.164 -7.864 1.00 62.59 309 SER A C 1
ATOM 2538 O O . SER A 1 309 ? 18.797 8.484 -7.141 1.00 62.59 309 SER A O 1
ATOM 2540 N N . ASP A 1 310 ? 16.757 9.023 -7.947 1.00 80.38 310 ASP A N 1
ATOM 2541 C CA . ASP A 1 310 ? 15.979 8.196 -7.045 1.00 80.38 310 ASP A CA 1
ATOM 2542 C C . ASP A 1 310 ? 16.193 6.712 -7.367 1.00 80.38 310 ASP A C 1
ATOM 2544 O O . ASP A 1 310 ? 16.531 5.945 -6.466 1.00 80.38 310 ASP A O 1
ATOM 2548 N N . LEU A 1 311 ? 16.148 6.322 -8.650 1.00 86.12 311 LEU A N 1
ATOM 2549 C CA . LEU A 1 311 ? 16.461 4.949 -9.065 1.00 86.12 311 LEU A CA 1
ATOM 2550 C C . LEU A 1 311 ? 17.940 4.608 -8.851 1.00 86.12 311 LEU A C 1
ATOM 2552 O O . LEU A 1 311 ? 18.247 3.517 -8.378 1.00 86.12 311 LEU A O 1
ATOM 2556 N N . LYS A 1 312 ? 18.866 5.541 -9.122 1.00 87.56 312 LYS A N 1
ATOM 2557 C CA . LYS A 1 312 ? 20.300 5.340 -8.844 1.00 87.56 312 LYS A CA 1
ATOM 2558 C C . LYS A 1 312 ? 20.539 5.073 -7.357 1.00 87.56 312 LYS A C 1
ATOM 2560 O O . LYS A 1 312 ? 21.222 4.113 -7.004 1.00 87.56 312 LYS A O 1
ATOM 2565 N N . ALA A 1 313 ? 19.974 5.905 -6.482 1.00 89.44 313 ALA A N 1
ATOM 2566 C CA . ALA A 1 313 ? 20.091 5.734 -5.037 1.00 89.44 313 ALA A CA 1
ATOM 2567 C C . ALA A 1 313 ? 19.488 4.400 -4.574 1.00 89.44 313 ALA A C 1
ATOM 2569 O O . ALA A 1 313 ? 20.02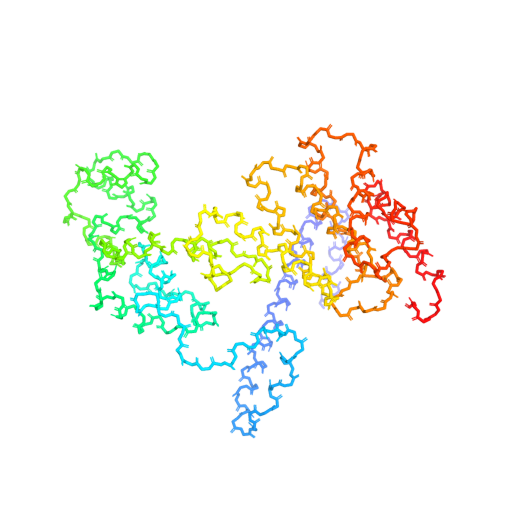9 3.744 -3.682 1.00 89.44 313 ALA A O 1
ATOM 2570 N N . GLU A 1 314 ? 18.393 3.978 -5.199 1.00 91.88 314 GLU A N 1
ATOM 2571 C CA . GLU A 1 314 ? 17.732 2.719 -4.889 1.00 91.88 314 GLU A CA 1
ATOM 2572 C C . GLU A 1 314 ? 18.528 1.489 -5.339 1.00 91.88 314 GLU A C 1
ATOM 2574 O O . GLU A 1 314 ? 18.659 0.545 -4.557 1.00 91.88 314 GLU A O 1
ATOM 2579 N N . ILE A 1 315 ? 19.139 1.523 -6.527 1.00 93.75 315 ILE A N 1
ATOM 2580 C CA . ILE A 1 315 ? 20.066 0.481 -6.995 1.00 93.75 315 ILE A CA 1
ATOM 2581 C C . ILE A 1 315 ? 21.242 0.360 -6.029 1.00 93.75 315 ILE A C 1
ATOM 2583 O O . ILE A 1 315 ? 21.522 -0.740 -5.565 1.00 93.75 315 ILE A O 1
ATOM 2587 N N . ILE A 1 316 ? 21.884 1.475 -5.659 1.00 92.50 316 ILE A N 1
ATOM 2588 C CA . ILE A 1 316 ? 23.017 1.477 -4.714 1.00 92.50 316 ILE A CA 1
ATOM 2589 C C . ILE A 1 316 ? 22.600 0.884 -3.362 1.00 92.50 316 ILE A C 1
ATOM 2591 O O . ILE A 1 316 ? 23.323 0.080 -2.769 1.00 92.50 316 ILE A O 1
ATOM 2595 N N . LYS A 1 317 ? 21.410 1.246 -2.870 1.00 94.31 317 LYS A N 1
ATOM 2596 C CA . LYS A 1 317 ? 20.864 0.689 -1.631 1.00 94.31 317 LYS A CA 1
ATOM 2597 C C . LYS A 1 317 ? 20.690 -0.826 -1.731 1.00 94.31 317 LYS A C 1
ATOM 2599 O O . LYS A 1 317 ? 21.196 -1.536 -0.864 1.00 94.31 317 LYS A O 1
ATOM 2604 N N . LEU A 1 318 ? 20.003 -1.326 -2.756 1.00 95.00 318 LEU A N 1
ATOM 2605 C CA . LEU A 1 318 ? 19.761 -2.764 -2.921 1.00 95.00 318 LEU A CA 1
ATOM 2606 C C . LEU A 1 318 ? 21.055 -3.542 -3.164 1.00 95.00 318 LEU A C 1
ATOM 2608 O O . LEU A 1 318 ? 21.247 -4.589 -2.554 1.00 95.00 318 LEU A O 1
ATOM 2612 N N . GLN A 1 319 ? 21.975 -2.986 -3.950 1.00 94.50 319 GLN A N 1
ATOM 2613 C CA . GLN A 1 319 ? 23.317 -3.525 -4.147 1.00 94.50 319 GLN A CA 1
ATOM 2614 C C . GLN A 1 319 ? 24.033 -3.725 -2.805 1.00 94.50 319 GLN A C 1
ATOM 2616 O O . GLN A 1 319 ? 24.542 -4.811 -2.537 1.00 94.50 319 GLN A O 1
ATOM 2621 N N . SER A 1 320 ? 24.032 -2.703 -1.939 1.00 94.81 320 SER A N 1
ATOM 2622 C CA . SER A 1 320 ? 24.649 -2.795 -0.609 1.00 94.81 320 SER A CA 1
ATOM 2623 C C . SER A 1 320 ? 23.984 -3.845 0.279 1.00 94.81 320 SER A C 1
ATOM 2625 O O . SER A 1 320 ? 24.674 -4.569 0.990 1.00 94.81 320 SER A O 1
ATOM 2627 N N . MET A 1 321 ? 22.653 -3.963 0.217 1.00 95.12 321 MET A N 1
ATOM 2628 C CA . MET A 1 321 ? 21.902 -4.941 1.006 1.00 95.12 321 MET A CA 1
ATOM 2629 C C . MET A 1 321 ? 22.198 -6.373 0.548 1.00 95.12 321 MET A C 1
ATOM 2631 O O . MET A 1 321 ? 22.229 -7.281 1.373 1.00 95.12 321 MET A O 1
ATOM 2635 N N . LEU A 1 322 ? 22.451 -6.559 -0.748 1.00 94.88 322 LEU A N 1
ATOM 2636 C CA . LEU A 1 322 ? 22.823 -7.837 -1.354 1.00 94.88 322 LEU A CA 1
ATOM 2637 C C . LEU A 1 322 ? 24.332 -8.124 -1.296 1.00 94.88 322 LEU A C 1
ATOM 2639 O O . LEU A 1 322 ? 24.751 -9.225 -1.630 1.00 94.88 322 LEU A O 1
ATOM 2643 N N . SER A 1 323 ? 25.159 -7.165 -0.862 1.00 94.38 323 SER A N 1
ATOM 2644 C CA . SER A 1 323 ? 26.628 -7.259 -0.920 1.00 94.38 323 SER A CA 1
ATOM 2645 C C . SER A 1 323 ? 27.176 -7.522 -2.335 1.00 94.38 323 SER A C 1
ATOM 2647 O O . SER A 1 323 ? 28.203 -8.180 -2.490 1.00 94.38 323 SER A O 1
ATOM 2649 N N . LEU A 1 324 ? 26.503 -6.996 -3.365 1.00 91.62 324 LEU A N 1
ATOM 2650 C CA . LEU A 1 324 ? 26.875 -7.213 -4.767 1.00 91.62 324 LEU A CA 1
ATOM 2651 C C . LEU A 1 324 ? 28.044 -6.310 -5.198 1.00 91.62 324 LEU A C 1
ATOM 2653 O O . LEU A 1 324 ? 27.990 -5.091 -4.990 1.00 91.62 324 LEU A O 1
ATOM 2657 N N . PRO A 1 325 ? 29.080 -6.849 -5.863 1.00 89.81 325 PRO A N 1
ATOM 2658 C CA . PRO A 1 325 ? 30.144 -6.034 -6.435 1.00 89.81 325 PRO A CA 1
ATOM 2659 C C . PRO A 1 325 ? 29.638 -5.226 -7.641 1.00 89.81 325 PRO A C 1
ATOM 2661 O O . PRO A 1 325 ? 28.709 -5.624 -8.340 1.00 89.81 325 PRO A O 1
ATOM 2664 N N . ASN A 1 326 ? 30.287 -4.093 -7.932 1.00 83.12 326 ASN A N 1
ATOM 2665 C CA . ASN A 1 326 ? 29.920 -3.239 -9.075 1.00 83.12 326 ASN A CA 1
ATOM 2666 C C . ASN A 1 326 ? 29.949 -3.989 -10.418 1.00 83.12 326 ASN A C 1
ATOM 2668 O O . ASN A 1 326 ? 29.173 -3.668 -11.312 1.00 83.12 326 ASN A O 1
ATOM 2672 N N . SER A 1 327 ? 30.824 -4.991 -10.551 1.00 82.12 327 SER A N 1
ATOM 2673 C CA . SER A 1 327 ? 30.958 -5.810 -11.759 1.00 82.12 327 SER A CA 1
ATOM 2674 C C . SER A 1 327 ? 29.714 -6.638 -12.080 1.00 82.12 327 SER A C 1
ATOM 2676 O O . SER A 1 327 ? 29.501 -6.964 -13.241 1.00 82.12 327 SER A O 1
ATOM 2678 N N . GLU A 1 328 ? 28.891 -6.968 -11.082 1.00 88.06 328 GLU A N 1
ATOM 2679 C CA . GLU A 1 328 ? 27.689 -7.790 -11.274 1.00 88.06 328 GLU A CA 1
ATOM 2680 C C . GLU A 1 328 ? 26.453 -6.950 -11.624 1.00 88.06 328 GLU A C 1
ATOM 2682 O O . GLU A 1 328 ? 25.508 -7.461 -12.217 1.00 88.06 328 GLU A O 1
ATOM 2687 N N . LEU A 1 329 ? 26.451 -5.641 -11.340 1.00 89.69 329 LEU A N 1
ATOM 2688 C CA . LEU A 1 329 ? 25.307 -4.777 -11.658 1.00 89.69 329 LEU A CA 1
ATOM 2689 C C . LEU A 1 329 ? 25.005 -4.706 -13.158 1.00 89.69 329 LEU A C 1
ATOM 2691 O O . LEU A 1 329 ? 23.838 -4.674 -13.546 1.00 89.69 329 LEU A O 1
ATOM 2695 N N . GLU A 1 330 ? 26.043 -4.688 -13.996 1.00 90.94 330 GLU A N 1
ATOM 2696 C CA . GLU A 1 330 ? 25.876 -4.717 -15.451 1.00 90.94 330 GLU A CA 1
ATOM 2697 C C . GLU A 1 330 ? 25.246 -6.038 -15.908 1.00 90.94 330 GLU A C 1
ATOM 2699 O O . GLU A 1 330 ? 24.403 -6.040 -16.802 1.00 90.94 330 GLU A O 1
ATOM 2704 N N . GLU A 1 331 ? 25.572 -7.156 -15.255 1.00 90.31 331 GLU A N 1
ATOM 2705 C CA . GLU A 1 331 ? 24.956 -8.448 -15.556 1.00 90.31 331 GLU A CA 1
ATOM 2706 C C . GLU A 1 331 ? 23.463 -8.448 -15.210 1.00 90.31 331 GLU A C 1
ATOM 2708 O O . GLU A 1 331 ? 22.642 -8.832 -16.044 1.00 90.31 331 GLU A O 1
ATOM 2713 N N . TYR A 1 332 ? 23.090 -7.934 -14.034 1.00 89.62 332 TYR A N 1
ATOM 2714 C CA . TYR A 1 332 ? 21.686 -7.768 -13.640 1.00 89.62 332 TYR A CA 1
ATOM 2715 C C . TYR A 1 332 ? 20.911 -6.873 -14.614 1.00 89.62 332 TYR A C 1
ATOM 2717 O O . TYR A 1 332 ? 19.783 -7.203 -14.990 1.00 89.62 332 TYR A O 1
ATOM 2725 N N . LEU A 1 333 ? 21.514 -5.766 -15.058 1.00 90.62 333 LEU A N 1
ATOM 2726 C CA . LEU A 1 333 ? 20.927 -4.894 -16.075 1.00 90.62 333 LEU A CA 1
ATOM 2727 C C . LEU A 1 333 ? 20.690 -5.658 -17.384 1.00 90.62 333 LEU A C 1
ATOM 2729 O O . LEU A 1 333 ? 19.605 -5.577 -17.956 1.00 90.62 333 LEU A O 1
ATOM 2733 N N . MET A 1 334 ? 21.675 -6.429 -17.846 1.00 90.38 334 MET A N 1
ATOM 2734 C CA . MET A 1 334 ? 21.568 -7.181 -19.097 1.00 90.38 334 MET A CA 1
ATOM 2735 C C . MET A 1 334 ? 20.565 -8.332 -19.015 1.00 90.38 334 MET A C 1
ATOM 2737 O O . MET A 1 334 ? 19.844 -8.591 -19.981 1.00 90.38 334 MET A O 1
ATOM 2741 N N . GLN A 1 335 ? 20.471 -9.007 -17.870 1.00 89.12 335 GLN A N 1
ATOM 2742 C CA . GLN A 1 335 ? 19.426 -9.999 -17.622 1.00 89.12 335 GLN A CA 1
ATOM 2743 C C . GLN A 1 335 ? 18.039 -9.348 -17.650 1.00 89.12 335 GLN A C 1
ATOM 2745 O O . GLN A 1 335 ? 17.123 -9.891 -18.274 1.00 89.12 335 GLN A O 1
ATOM 2750 N N . ALA A 1 336 ? 17.896 -8.165 -17.039 1.00 87.56 336 ALA A N 1
ATOM 2751 C CA . ALA A 1 336 ? 16.662 -7.394 -17.104 1.00 87.56 336 ALA A CA 1
ATOM 2752 C C . ALA A 1 336 ? 16.302 -7.035 -18.542 1.00 87.56 336 ALA A C 1
ATOM 2754 O O . ALA A 1 336 ? 15.199 -7.356 -18.984 1.00 87.56 336 ALA A O 1
ATOM 2755 N N . TYR A 1 337 ? 17.259 -6.477 -19.285 1.00 86.69 337 TYR A N 1
ATOM 2756 C CA . TYR A 1 337 ? 17.111 -6.073 -20.680 1.00 86.69 337 TYR A CA 1
ATOM 2757 C C . TYR A 1 337 ? 16.630 -7.210 -21.589 1.00 86.69 337 TYR A C 1
ATOM 2759 O O . TYR A 1 337 ? 15.639 -7.064 -22.305 1.00 86.69 337 TYR A O 1
ATOM 2767 N N . LYS A 1 338 ? 17.272 -8.380 -21.500 1.00 85.94 338 LYS A N 1
ATOM 2768 C CA . LYS A 1 338 ? 16.927 -9.551 -22.322 1.00 85.94 338 LYS A CA 1
ATOM 2769 C C . LYS A 1 338 ? 15.503 -10.039 -22.086 1.00 85.94 338 LYS A C 1
ATOM 2771 O O . LYS A 1 338 ? 14.838 -10.460 -23.030 1.00 85.94 338 LYS A O 1
ATOM 2776 N N . LYS A 1 339 ? 15.009 -9.969 -20.849 1.00 80.69 339 LYS A N 1
ATOM 2777 C CA . LYS A 1 339 ? 13.615 -10.322 -20.556 1.00 80.69 339 LYS A CA 1
ATOM 2778 C C . LYS A 1 339 ? 12.640 -9.312 -21.160 1.00 80.69 339 LYS A C 1
ATOM 2780 O O . LYS A 1 339 ? 11.593 -9.718 -21.649 1.00 80.69 339 LYS A O 1
ATOM 2785 N N . ILE A 1 340 ? 12.987 -8.019 -21.167 1.00 76.31 340 ILE A N 1
ATOM 2786 C CA . ILE A 1 340 ? 12.165 -6.994 -21.828 1.00 76.31 340 ILE A CA 1
ATOM 2787 C C . ILE A 1 340 ? 12.035 -7.297 -23.316 1.00 76.31 340 ILE A C 1
ATOM 2789 O O . ILE A 1 340 ? 10.930 -7.296 -23.847 1.00 76.31 340 ILE A O 1
ATOM 2793 N N . GLU A 1 341 ? 13.155 -7.575 -23.986 1.00 76.75 341 GLU A N 1
ATOM 2794 C CA . GLU A 1 341 ? 13.155 -7.877 -25.419 1.00 76.75 341 GLU A CA 1
ATOM 2795 C C . GLU A 1 341 ? 12.314 -9.123 -25.734 1.00 76.75 341 GLU A C 1
ATOM 2797 O O . GLU A 1 341 ? 11.563 -9.128 -26.712 1.00 76.75 341 GLU A O 1
ATOM 2802 N N . GLN A 1 342 ? 12.374 -10.150 -24.876 1.00 77.81 342 GLN A N 1
ATOM 2803 C CA . GLN A 1 342 ? 11.516 -11.335 -24.982 1.00 77.81 342 GLN A CA 1
ATOM 2804 C C . GLN A 1 342 ? 10.028 -10.989 -24.840 1.00 77.81 342 GLN A C 1
ATOM 2806 O O . GLN A 1 342 ? 9.219 -11.429 -25.657 1.00 77.81 342 GLN A O 1
ATOM 2811 N N . ASP A 1 343 ? 9.668 -10.188 -23.835 1.00 68.00 343 ASP A N 1
ATOM 2812 C CA . ASP A 1 343 ? 8.274 -9.847 -23.528 1.00 68.00 343 ASP A CA 1
ATOM 2813 C C . ASP A 1 343 ? 7.667 -8.853 -24.538 1.00 68.00 343 ASP A C 1
ATOM 2815 O O . ASP A 1 343 ? 6.460 -8.889 -24.798 1.00 68.00 343 ASP A O 1
ATOM 2819 N N . LEU A 1 344 ? 8.485 -7.981 -25.140 1.00 67.00 344 LEU A N 1
ATOM 2820 C CA . LEU A 1 344 ? 8.039 -6.973 -26.104 1.00 67.00 344 LEU A CA 1
ATOM 2821 C C . LEU A 1 344 ? 8.047 -7.458 -27.556 1.00 67.00 344 LEU A C 1
ATOM 2823 O O . LEU A 1 344 ? 7.353 -6.856 -28.374 1.00 67.00 344 LEU A O 1
ATOM 2827 N N . SER A 1 345 ? 8.784 -8.531 -27.880 1.00 55.22 345 SER A N 1
ATOM 2828 C CA . SER A 1 345 ? 8.862 -9.285 -29.159 1.00 55.22 345 SER A CA 1
ATOM 2829 C C . SER A 1 345 ? 8.974 -8.495 -30.485 1.00 55.22 345 SER A C 1
ATOM 2831 O O . SER A 1 345 ? 9.105 -9.087 -31.552 1.00 55.22 345 SER A O 1
ATOM 2833 N N . SER A 1 346 ? 8.955 -7.164 -30.445 1.00 56.94 346 SER A N 1
ATOM 2834 C CA . SER A 1 346 ? 8.863 -6.260 -31.597 1.00 56.94 346 SER A CA 1
ATOM 2835 C C . SER A 1 346 ? 9.366 -4.841 -31.301 1.00 56.94 346 SER A C 1
ATOM 2837 O O . SER A 1 346 ? 9.709 -4.117 -32.234 1.00 56.94 346 SER A O 1
ATOM 2839 N N . ILE A 1 347 ? 9.457 -4.451 -30.023 1.00 58.75 347 ILE A N 1
ATOM 2840 C CA . ILE A 1 347 ? 9.965 -3.142 -29.605 1.00 58.75 347 ILE A CA 1
ATOM 2841 C C . ILE A 1 347 ? 11.418 -3.312 -29.175 1.00 58.75 347 ILE A C 1
ATOM 2843 O O . ILE A 1 347 ? 11.713 -3.923 -28.147 1.00 58.75 347 ILE A O 1
ATOM 2847 N N . ARG A 1 348 ? 12.331 -2.771 -29.978 1.00 64.19 348 ARG A N 1
ATOM 2848 C CA . ARG A 1 348 ? 13.751 -2.712 -29.651 1.00 64.19 348 ARG A CA 1
ATOM 2849 C C . ARG A 1 348 ? 14.017 -1.405 -28.903 1.00 64.19 348 ARG A C 1
ATOM 2851 O O . ARG A 1 348 ? 13.864 -0.334 -29.470 1.00 64.19 348 ARG A O 1
ATOM 2858 N N . LEU A 1 349 ? 14.379 -1.483 -27.627 1.00 69.25 349 LEU A N 1
ATOM 2859 C CA . LEU A 1 349 ? 14.524 -0.289 -26.783 1.00 69.25 349 LEU A CA 1
ATOM 2860 C C . LEU A 1 349 ? 15.859 0.448 -27.003 1.00 69.25 349 LEU A C 1
ATOM 2862 O O . LEU A 1 349 ? 15.912 1.663 -26.846 1.00 69.25 349 LEU A O 1
ATOM 2866 N N . PHE A 1 350 ? 16.914 -0.271 -27.403 1.00 71.50 350 PHE A N 1
ATOM 2867 C CA . PHE A 1 350 ? 18.246 0.275 -27.704 1.00 71.50 350 PHE A CA 1
ATOM 2868 C C . PHE A 1 350 ? 18.797 -0.302 -29.014 1.00 71.50 350 PHE A C 1
ATOM 2870 O O . PHE A 1 350 ? 18.488 -1.436 -29.392 1.00 71.50 350 PHE A O 1
ATOM 2877 N N . HIS A 1 351 ? 19.669 0.430 -29.714 1.00 67.38 351 HIS A N 1
ATOM 2878 C CA . HIS A 1 351 ? 20.259 -0.031 -30.981 1.00 67.38 351 HIS A CA 1
ATOM 2879 C C . HIS A 1 351 ? 21.169 -1.237 -30.801 1.00 67.38 351 HIS A C 1
ATOM 2881 O O . HIS A 1 351 ? 21.366 -2.000 -31.747 1.00 67.38 351 HIS A O 1
ATOM 2887 N N . ASN A 1 352 ? 21.766 -1.391 -29.624 1.00 77.25 352 ASN A N 1
ATOM 2888 C CA . ASN A 1 352 ? 22.554 -2.544 -29.213 1.00 77.25 352 ASN A CA 1
ATOM 2889 C C . ASN A 1 352 ? 22.759 -2.522 -27.688 1.00 77.25 352 ASN A C 1
ATOM 2891 O O . ASN A 1 352 ? 22.489 -1.519 -27.029 1.00 77.25 352 ASN A O 1
ATOM 2895 N N . GLU A 1 353 ? 23.255 -3.634 -27.144 1.00 85.19 353 GLU A N 1
ATOM 2896 C CA . GLU A 1 353 ? 23.526 -3.787 -25.709 1.00 85.19 353 GLU A CA 1
ATOM 2897 C C . GLU A 1 353 ? 24.575 -2.779 -25.190 1.00 85.19 353 GLU A C 1
ATOM 2899 O O . GLU A 1 353 ? 24.461 -2.297 -24.065 1.00 85.19 353 GLU A O 1
ATOM 2904 N N . GLU A 1 354 ? 25.562 -2.401 -26.012 1.00 83.75 354 GLU A N 1
ATOM 2905 C CA . GLU A 1 354 ? 26.619 -1.463 -25.606 1.00 83.75 354 GLU A CA 1
ATOM 2906 C C . GLU A 1 354 ? 26.084 -0.040 -25.397 1.00 83.75 354 GLU A C 1
ATOM 2908 O O . GLU A 1 354 ? 26.565 0.679 -24.522 1.00 83.75 354 GLU A O 1
ATOM 2913 N N . GLU A 1 355 ? 25.059 0.371 -26.148 1.00 76.50 355 GLU A N 1
ATOM 2914 C CA . GLU A 1 355 ? 24.381 1.655 -25.945 1.00 76.50 355 GLU A CA 1
ATOM 2915 C C . GLU A 1 355 ? 23.725 1.708 -24.559 1.00 76.50 355 GLU A C 1
ATOM 2917 O O . GLU A 1 355 ? 23.959 2.653 -23.805 1.00 76.50 355 GLU A O 1
ATOM 2922 N N . LEU A 1 356 ? 22.992 0.656 -24.178 1.00 82.75 356 LEU A N 1
ATOM 2923 C CA . LEU A 1 356 ? 22.401 0.534 -22.845 1.00 82.75 356 LEU A CA 1
ATOM 2924 C C . LEU A 1 356 ? 23.476 0.559 -21.750 1.00 82.75 356 LEU A C 1
ATOM 2926 O O . LEU A 1 356 ? 23.351 1.313 -20.782 1.00 82.75 356 LEU A O 1
ATOM 2930 N N . LEU A 1 357 ? 24.540 -0.234 -21.901 1.00 86.31 357 LEU A N 1
ATOM 2931 C CA . LEU A 1 357 ? 25.641 -0.272 -20.935 1.00 86.31 357 LEU A CA 1
ATOM 2932 C C . LEU A 1 357 ? 26.330 1.086 -20.815 1.00 86.31 357 LEU A C 1
ATOM 2934 O O . LEU A 1 357 ? 26.660 1.513 -19.710 1.00 86.31 357 LEU A O 1
ATOM 2938 N N . THR A 1 358 ? 26.502 1.803 -21.923 1.00 81.44 358 THR A N 1
ATOM 2939 C CA . THR A 1 358 ? 27.072 3.153 -21.916 1.00 81.44 358 THR A CA 1
ATOM 2940 C C . THR A 1 358 ? 26.172 4.117 -21.150 1.00 81.44 358 THR A C 1
ATOM 2942 O O . THR A 1 358 ? 26.663 4.824 -20.268 1.00 81.44 358 THR A O 1
ATOM 2945 N N . CYS A 1 359 ? 24.860 4.118 -21.411 1.00 78.69 359 CYS A N 1
ATOM 2946 C CA . CYS A 1 359 ? 23.890 4.915 -20.653 1.00 78.69 359 CYS A CA 1
ATOM 2947 C C . CYS A 1 359 ? 23.945 4.596 -19.154 1.00 78.69 359 CYS A C 1
ATOM 2949 O O . CYS A 1 359 ? 24.030 5.499 -18.319 1.00 78.69 359 CYS A O 1
ATOM 2951 N N . PHE A 1 360 ? 23.951 3.309 -18.811 1.00 85.56 360 PHE A N 1
ATOM 2952 C CA . PHE A 1 360 ? 23.987 2.838 -17.433 1.00 85.56 360 PHE A CA 1
ATOM 2953 C C . PHE A 1 360 ? 25.272 3.245 -16.712 1.00 85.56 360 PHE A C 1
ATOM 2955 O O . PHE A 1 360 ? 25.211 3.830 -15.633 1.00 85.56 360 PHE A O 1
ATOM 2962 N N . ARG A 1 361 ? 26.441 3.004 -17.317 1.00 85.69 361 ARG A N 1
ATOM 2963 C CA . ARG A 1 361 ? 27.745 3.398 -16.761 1.00 85.69 361 ARG A CA 1
ATOM 2964 C C . ARG A 1 361 ? 27.823 4.906 -16.561 1.00 85.69 361 ARG A C 1
ATOM 2966 O O . ARG A 1 361 ? 28.280 5.359 -15.514 1.00 85.69 361 ARG A O 1
ATOM 2973 N N . THR A 1 362 ? 27.325 5.669 -17.534 1.00 80.06 362 THR A N 1
ATOM 2974 C CA . THR A 1 362 ? 27.258 7.133 -17.463 1.00 80.06 362 THR A CA 1
ATOM 2975 C C . THR A 1 362 ? 26.424 7.563 -16.257 1.00 80.06 362 THR A C 1
ATOM 2977 O O . THR A 1 362 ? 26.875 8.372 -15.453 1.00 80.06 362 THR A O 1
ATOM 2980 N N . LEU A 1 363 ? 25.240 6.980 -16.063 1.00 81.56 363 LEU A N 1
ATOM 2981 C CA . LEU A 1 363 ? 24.388 7.296 -14.918 1.00 81.56 363 LEU A CA 1
ATOM 2982 C C . LEU A 1 363 ? 25.010 6.869 -13.579 1.00 81.56 363 LEU A C 1
ATOM 2984 O O . LEU A 1 363 ? 24.973 7.626 -12.605 1.00 81.56 363 LEU A O 1
ATOM 2988 N N . MET A 1 364 ? 25.547 5.652 -13.496 1.00 83.81 364 MET A N 1
ATOM 2989 C CA . MET A 1 364 ? 26.008 5.062 -12.237 1.00 83.81 364 MET A CA 1
ATOM 2990 C C . MET A 1 364 ? 27.328 5.659 -11.763 1.00 83.81 364 MET A C 1
ATOM 2992 O O . MET A 1 364 ? 27.467 5.947 -10.571 1.00 83.81 364 MET A O 1
ATOM 2996 N N . TYR A 1 365 ? 28.264 5.898 -12.680 1.00 83.31 365 TYR A N 1
ATOM 2997 C CA . TYR A 1 365 ? 29.658 6.177 -12.334 1.00 83.31 365 TYR A CA 1
ATOM 2998 C C . TYR A 1 365 ? 30.102 7.610 -12.595 1.00 83.31 365 TYR A C 1
ATOM 3000 O O . TYR A 1 365 ? 31.095 8.029 -12.006 1.00 83.31 365 TYR A O 1
ATOM 3008 N N . LEU A 1 366 ? 29.382 8.370 -13.422 1.00 79.69 366 LEU A N 1
ATOM 3009 C CA . LEU A 1 366 ? 29.739 9.760 -13.680 1.00 79.69 366 LEU A CA 1
ATOM 3010 C C . LEU A 1 366 ? 29.008 10.720 -12.743 1.00 79.69 366 LEU A C 1
ATOM 3012 O O . LEU A 1 366 ? 27.958 10.413 -12.158 1.00 79.69 366 LEU A O 1
ATOM 3016 N N . SER A 1 367 ? 29.593 11.907 -12.601 1.00 76.69 367 SER A N 1
ATOM 3017 C CA . SER A 1 367 ? 28.912 13.052 -12.012 1.00 76.69 367 SER A CA 1
ATOM 3018 C C . SER A 1 367 ? 27.716 13.467 -12.870 1.00 76.69 367 SER A C 1
ATOM 3020 O O . SER A 1 367 ? 27.597 13.132 -14.051 1.00 76.69 367 SER A O 1
ATOM 3022 N N . LYS A 1 368 ? 26.801 14.224 -12.264 1.00 71.62 368 LYS A N 1
ATOM 3023 C CA . LYS A 1 368 ? 25.616 14.739 -12.952 1.00 71.62 368 LYS A CA 1
ATOM 3024 C C . LYS A 1 368 ? 26.011 15.638 -14.131 1.00 71.62 368 LYS A C 1
ATOM 3026 O O . LYS A 1 368 ? 25.376 15.592 -15.180 1.00 71.62 368 LYS A O 1
ATOM 3031 N N . GLU A 1 369 ? 27.069 16.422 -13.968 1.00 74.56 369 GLU A N 1
ATOM 3032 C CA . GLU A 1 369 ? 27.617 17.337 -14.969 1.00 74.56 369 GLU A CA 1
ATOM 3033 C C . GLU A 1 369 ? 28.212 16.580 -16.166 1.00 74.56 369 GLU A C 1
ATOM 3035 O O . GLU A 1 369 ? 27.923 16.909 -17.317 1.00 74.56 369 GLU A O 1
ATOM 3040 N N . GLU A 1 370 ? 28.992 15.528 -15.904 1.00 75.75 370 GLU A N 1
ATOM 3041 C CA . GLU A 1 370 ? 29.548 14.651 -16.943 1.00 75.75 370 GLU A CA 1
ATOM 3042 C C . GLU A 1 370 ? 28.448 13.896 -17.697 1.00 75.75 370 GLU A C 1
ATOM 3044 O O . GLU A 1 370 ? 28.496 13.812 -18.926 1.00 75.75 370 GLU A O 1
ATOM 3049 N N . TYR A 1 371 ? 27.427 13.412 -16.979 1.00 74.31 371 TYR A N 1
ATOM 3050 C CA . TYR A 1 371 ? 26.250 12.785 -17.577 1.00 74.31 371 TYR A CA 1
ATOM 3051 C C . TYR A 1 371 ? 25.572 13.724 -18.580 1.00 74.31 371 TYR A C 1
ATOM 3053 O O . TYR A 1 371 ? 25.390 13.354 -19.739 1.00 74.31 371 TYR A O 1
ATOM 3061 N N . TYR A 1 372 ? 25.252 14.960 -18.182 1.00 72.25 372 TYR A N 1
ATOM 3062 C CA . TYR A 1 372 ? 24.593 15.904 -19.090 1.00 72.25 372 TYR A CA 1
ATOM 3063 C C . TYR A 1 372 ? 25.448 16.275 -20.296 1.00 72.25 372 TYR A C 1
ATOM 3065 O O . TYR A 1 372 ? 24.915 16.345 -21.397 1.00 72.25 372 TYR A O 1
ATOM 3073 N N . SER A 1 373 ? 26.758 16.453 -20.117 1.00 72.19 373 SER A N 1
ATOM 3074 C CA . SER A 1 373 ? 27.676 16.750 -21.224 1.00 72.19 373 SER A CA 1
ATOM 3075 C C . SER A 1 373 ? 27.661 15.651 -22.297 1.00 72.19 373 SER A C 1
ATOM 3077 O O . SER A 1 373 ? 27.589 15.926 -23.498 1.00 72.19 373 SER A O 1
ATOM 3079 N N . ILE A 1 374 ? 27.656 14.384 -21.870 1.00 70.19 374 ILE A N 1
ATOM 3080 C CA . ILE A 1 374 ? 27.579 13.232 -22.776 1.00 70.19 374 ILE A CA 1
ATOM 3081 C C . ILE A 1 374 ? 26.224 13.195 -23.487 1.00 70.19 374 ILE A C 1
ATOM 3083 O O . ILE A 1 374 ? 26.184 13.067 -24.712 1.00 70.19 374 ILE A O 1
ATOM 3087 N N . ILE A 1 375 ? 25.125 13.374 -22.750 1.00 68.12 375 ILE A N 1
ATOM 3088 C CA . ILE A 1 375 ? 23.774 13.400 -23.326 1.00 68.12 375 ILE A CA 1
ATOM 3089 C C . ILE A 1 375 ? 23.616 14.552 -24.332 1.00 68.12 375 ILE A C 1
ATOM 3091 O O . ILE A 1 375 ? 23.103 14.339 -25.430 1.00 68.12 375 ILE A O 1
ATOM 3095 N N . GLU A 1 376 ? 24.110 15.754 -24.030 1.00 69.00 376 GLU A N 1
ATOM 3096 C CA . GLU A 1 376 ? 24.096 16.893 -24.959 1.00 69.00 376 GLU A CA 1
ATOM 3097 C C . GLU A 1 376 ? 24.890 16.605 -26.239 1.00 69.00 376 GLU A C 1
ATOM 3099 O O . GLU A 1 376 ? 24.409 16.878 -27.343 1.00 69.00 376 GLU A O 1
ATOM 3104 N N . SER A 1 377 ? 26.075 15.997 -26.120 1.00 68.75 377 SER A N 1
ATOM 3105 C CA . SER A 1 377 ? 26.874 15.566 -27.275 1.00 68.75 377 SER A CA 1
ATOM 3106 C C . SER A 1 377 ? 26.130 14.550 -28.147 1.00 68.75 377 SER A C 1
ATOM 3108 O O . SER A 1 377 ? 26.270 14.537 -29.373 1.00 68.75 377 SER A O 1
ATOM 3110 N N . TRP A 1 378 ? 25.329 13.679 -27.538 1.00 68.69 378 TRP A N 1
ATOM 3111 C CA . TRP A 1 378 ? 24.526 12.708 -28.272 1.00 68.69 378 TRP A CA 1
ATOM 3112 C C . TRP A 1 378 ? 23.386 13.392 -29.018 1.00 68.69 378 TRP A C 1
ATOM 3114 O O . TRP A 1 378 ? 23.254 13.170 -30.220 1.00 68.69 378 TRP A O 1
ATOM 3124 N N . ILE A 1 379 ? 22.661 14.301 -28.359 1.00 63.69 379 ILE A N 1
ATOM 3125 C CA . ILE A 1 379 ? 21.581 15.102 -28.960 1.00 63.69 379 ILE A CA 1
ATOM 3126 C C . ILE A 1 379 ? 22.091 15.901 -30.163 1.00 63.69 379 ILE A C 1
ATOM 3128 O O . ILE A 1 379 ? 21.453 15.931 -31.212 1.00 63.69 379 ILE A O 1
ATOM 3132 N N . GLN A 1 380 ? 23.267 16.522 -30.060 1.00 65.69 380 GLN A N 1
ATOM 3133 C CA . GLN A 1 380 ? 23.835 17.305 -31.162 1.00 65.69 380 GLN A CA 1
ATOM 3134 C C . GLN A 1 380 ? 24.152 16.472 -32.410 1.00 65.69 380 GLN A C 1
ATOM 3136 O O . GLN A 1 380 ? 24.159 17.019 -33.513 1.00 65.69 380 GLN A O 1
ATOM 3141 N N . ARG A 1 381 ? 24.401 15.167 -32.246 1.00 63.72 381 ARG A N 1
ATOM 3142 C CA . ARG A 1 381 ? 24.693 14.228 -33.339 1.00 63.72 381 ARG A CA 1
ATOM 3143 C C . ARG A 1 381 ? 23.434 13.596 -33.943 1.00 63.72 381 ARG A C 1
ATOM 3145 O O . ARG A 1 381 ? 23.552 12.852 -34.915 1.00 63.72 381 ARG A O 1
ATOM 3152 N N . MET A 1 382 ? 22.250 13.878 -33.396 1.00 60.12 382 MET A N 1
ATOM 3153 C CA . MET A 1 382 ? 20.995 13.321 -33.899 1.00 60.12 382 MET A CA 1
ATOM 3154 C C . MET A 1 382 ? 20.536 13.999 -35.202 1.00 60.12 382 MET A C 1
ATOM 3156 O O . MET A 1 382 ? 20.744 15.203 -35.379 1.00 60.12 382 MET A O 1
ATOM 3160 N N . PRO A 1 383 ? 19.880 13.254 -36.116 1.00 59.03 383 PRO A N 1
ATOM 3161 C CA . PRO A 1 383 ? 19.211 13.833 -37.280 1.00 59.03 383 PRO A CA 1
ATOM 3162 C C . PRO A 1 383 ? 18.190 14.914 -36.892 1.00 59.03 383 PRO A C 1
ATOM 3164 O O . PRO A 1 383 ? 17.526 14.792 -35.870 1.00 59.03 383 PRO A O 1
ATOM 3167 N N . ASP A 1 384 ? 17.995 15.924 -37.745 1.00 62.78 384 ASP A N 1
ATOM 3168 C CA . ASP A 1 384 ? 17.152 17.102 -37.450 1.00 62.78 384 ASP A CA 1
ATOM 3169 C C . ASP A 1 384 ? 15.702 16.785 -37.089 1.00 62.78 384 ASP A C 1
ATOM 3171 O O . ASP A 1 384 ? 15.105 17.483 -36.282 1.00 62.78 384 ASP A O 1
ATOM 3175 N N . LYS A 1 385 ? 15.142 15.701 -37.632 1.00 53.38 385 LYS A N 1
ATOM 3176 C CA . LYS A 1 385 ? 13.796 15.235 -37.266 1.00 53.38 385 LYS A CA 1
ATOM 3177 C C . LYS A 1 385 ? 13.673 14.749 -35.810 1.00 53.38 385 LYS A C 1
ATOM 3179 O O . LYS A 1 385 ? 12.568 14.424 -35.393 1.00 53.38 385 LYS A O 1
ATOM 3184 N N . TYR A 1 386 ? 14.788 14.665 -35.082 1.00 50.88 386 TYR A N 1
ATOM 3185 C CA . TYR A 1 386 ? 14.905 14.160 -33.712 1.00 50.88 386 TYR A CA 1
ATOM 3186 C C . TYR A 1 386 ? 15.638 15.136 -32.762 1.00 50.88 386 TYR A C 1
ATOM 3188 O O . TYR A 1 386 ? 15.975 14.748 -31.647 1.00 50.88 386 TYR A O 1
ATOM 3196 N N . ARG A 1 387 ? 15.948 16.373 -33.183 1.00 52.38 387 ARG A N 1
ATOM 3197 C CA . ARG A 1 387 ? 16.568 17.421 -32.338 1.00 52.38 387 ARG A CA 1
ATOM 3198 C C . ARG A 1 387 ? 15.534 18.434 -31.865 1.00 52.38 387 ARG A C 1
ATOM 3200 O O . ARG A 1 387 ? 15.647 18.892 -30.691 1.00 52.38 387 ARG A O 1
#

pLDDT: mean 78.95, std 20.81, range [26.48, 98.25]

Foldseek 3Di:
DVVVVVVVLVVVCVPDVPVSVVVVVVVVVVVVVVVVVVVVVVVVVVVVVVVVPPPDDDPPPVPPPPPPPDPPVPPPDDDDDDQLVPDALLLLLLLVVQALAFPPDDDDCCSCVVRVDDVVVSVVVCVVVQFKDWDQLLSLLVNDDLVLLLVLQVVVVHDSDDDSVVSSVCCVVPPDSVSCRVVGGTGMHGDPNNVVSCVLLVLQNVQCVLPFPPGLRHSVNCVVCSVPPDDSLVSLLVSLVVQLLVCLQQQALVSNLSSLCSNLVSCVVVVVLLSSLLSLLLSVLSLQQVRHGPPPDRQDLDDDRPLPVVSLVVNVVSCVVVVHDPVCSLVSSVVSQVVSCVSNVPDDSDPDSVRVVVLVCLSNPHDPVSSVVVSVVSQVPDDPVND

Radius of gyration: 28.92 Å; chains: 1; bounding box: 63×75×79 Å

Sequence (387 aa):
MKWIVLLFLLAFVLHYPLQTLTIVAFIVSINLFLHKREEKNSLKTEINETHKNTDNSNPNDLMIYNSAQNETVNYHGSKSINSFDGLEIGEIILMDWLENKKQTDLPPDYFSIFYEINYNISINKLASNNYIRTSTPSESLYSLKIKDLKEILKNNSLKVSGKKAELIKRIQDNVEEYLYANTVPKCWSLTNQGKKIIEKYHLLIWAHKNRSHDTCVTPYSVVPYLDSNLGPEEIAYNISKKSFIKNLKDFKYDMATNDLMYQRKLLLSENKLEEALYCVMFALILQLTGLGNSDKDYIYVHKYNVYTSDLKAEIIKLQSMLSLPNSELEEYLMQAYKKIEQDLSSIRLFHNEEELLTCFRTLMYLSKEEYYSIIESWIQRMPDKYR

InterPro domains:
  IPR003034 SAP domain [PF02037] (143-175)
  IPR003034 SAP domain [PS50800] (141-175)
  IPR003034 SAP domain [SM00513] (141-175)
  IPR036361 SAP domain superfamily [G3DSA:1.10.720.30] (123-186)
  IPR036361 SAP domain superfamily [SSF68906] (130-176)